Protein 2P9B (pdb70)

Solvent-accessible surface area: 15883 Å² total

Sequence (397 aa):
PIVEPFALAHATIVTGDKAGTILRNTIVVGADGRIEQVAPSIETSIPAEYHYLDGTGKIVPGLINAHTHLFSYAATVKHNATTLLESGVTTIRTLGDVGYEVVTLRDQIDAGQILGPRILASGPLAIPEGHGAPLIALTSGTPEEARTAVAQNLKAGVNAIKIAATGGVTDAQEIQSVEQRAICDEAHQYGVIVGAHAQSPEGVRRSLLAGVDTIEHGSVLDDELIGFRHNPNALRGYSALIPTLSAGLPLTLLGQDVTGITDIQLENSKNVVGGVSGARQAHEAGLIGVGTDTGTFVPQYATWRELELLVAYAGFSPAEALHAATAVNASILGVDAETGSLEVGKSADLLVLNANPLDDLRALEHPALVIAAGHPVWRPGPKRFADIDALLDEAYA

Secondary structure (DSSP, 8-state):
-----EEEESPBEE---TT--EE---EEE-TTSBEEEE--GGG-PPPTT-EEEE-TT-B---EEEEEE-S----HHHHHHHHHHHHTTEEEEEES--SSSHHHHHHHHHHTTSS---EEE---------SS--------S--HHHHHHHHHHHHHTT-S-EEEE-S--TTS----------HHHHHHHHTT--EEEEE-SHHHHHHHHHHT-SEEEE-----HHHH-----TTSTTS--EEE--HHHHHHHHHS-HHHH---HHHHHHHHHHHH--HHHHHHHHTT-----------S-TT-HHHHHHHHHHHH---HHHHHHIIIIIHHHHTT-TTTSSS--TTSB--EEEBSS-TTT-GGGGTS-SEEEETTEE--S--PPP-HHHHHHHHHHH-

InterPro domains:
  IPR006680 Amidohydrolase-related [PF01979] (66-426)
  IPR011059 Metal-dependent hydrolase, composite domain superfamily [G3DSA:2.30.40.10] (14-425)
  IPR011059 Metal-dependent hydrolase, composite domain superfamily [SSF51338] (13-428)
  IPR032466 Metal-dependent hydrolase [SSF51556] (69-392)
  IPR051781 Metallo-dependent Hydrolase Enzymes [PTHR43135] (13-428)
  IPR057744 Ochratoxinase-like [cd01299] (57-415)

Foldseek 3Di:
DFQAKAKEWQAWEQFLALVRDIRGTIWTADRQQFTADDDHRVPDDIDPRHHYHYQRLWYKFFFEAAEEEQALVLVSSLQLQVQLQLLRHQEYEYAAYQACSVQVVQVCVVVVNDPGHNYQYAGHAEDDDPPPGHHDHDPPPALVSLLVSLVVRVVSPGQEYEYACDDDLLDAQDVNALSVLSNLVNCLVVPHAYEYEHQHPNSLVSCLQSAHAEYEQAAADDVVSLVCCARPSHSVGHHAYANLLLALLCLALPDCVVVVDDPSSSVSSVRSSVSLNRLQVNVVSVNYAQHHHDSVLHDSSVSLVRLVCCVVSNVDQSSNSSSRRFQVSCVSRVNNQAGRGSDGPHRNFMWMFSDDCNVPSCSSRFTPWTAHSSRTDPDRGHDDDCVSVVSVVVSVD

B-factor: mean 20.48, std 8.26, range [7.23, 62.02]

Radius of gyration: 20.52 Å; Cα contacts (8 Å, |Δi|>4): 963; chains: 1; bounding box: 53×46×58 Å

Structure (mmCIF, N/CA/C/O backbone):
data_2P9B
#
_entry.id   2P9B
#
_cell.length_a   150.649
_cell.length_b   63.045
_cell.length_c   56.248
_cell.angle_alpha   90.00
_cell.angle_beta   101.97
_cell.angle_gamma   90.00
#
_symmetry.space_group_name_H-M   'C 1 2 1'
#
loop_
_entity.id
_entity.type
_entity.pdbx_description
1 polymer 'Possible prolidase'
2 water water
#
loop_
_atom_site.group_PDB
_atom_site.id
_atom_site.type_symbol
_atom_site.label_atom_id
_atom_site.label_alt_id
_atom_site.label_comp_id
_atom_site.label_asym_id
_atom_site.label_entity_id
_atom_site.label_seq_id
_atom_site.pdbx_PDB_ins_code
_atom_site.Cartn_x
_atom_site.Cartn_y
_atom_site.Cartn_z
_atom_site.occupancy
_atom_site.B_iso_or_equiv
_atom_site.auth_seq_id
_atom_site.auth_comp_id
_atom_site.auth_asym_id
_atom_site.auth_atom_id
_atom_site.pdbx_PDB_model_num
ATOM 1 N N . PRO A 1 9 ? 50.059 42.786 -5.380 1.00 47.10 9 PRO A N 1
ATOM 2 C CA . PRO A 1 9 ? 49.287 42.426 -6.591 1.00 46.68 9 PRO A CA 1
ATOM 3 C C . PRO A 1 9 ? 49.262 43.571 -7.596 1.00 45.72 9 PRO A C 1
ATOM 4 O O . PRO A 1 9 ? 48.628 44.601 -7.366 1.00 45.70 9 PRO A O 1
ATOM 8 N N . ILE A 1 10 ? 49.957 43.377 -8.712 1.00 44.66 10 ILE A N 1
ATOM 9 C CA . ILE A 1 10 ? 50.034 44.385 -9.762 1.00 42.94 10 ILE A CA 1
ATOM 10 C C . ILE A 1 10 ? 49.087 44.049 -10.909 1.00 40.88 10 ILE A C 1
ATOM 11 O O . ILE A 1 10 ? 48.898 42.878 -11.244 1.00 40.88 10 ILE A O 1
ATOM 16 N N . VAL A 1 11 ? 48.491 45.074 -11.510 1.00 37.55 11 VAL A N 1
ATOM 17 C CA . VAL A 1 11 ? 47.581 44.859 -12.628 1.00 34.16 11 VAL A CA 1
ATOM 18 C C . VAL A 1 11 ? 48.369 44.660 -13.917 1.00 31.87 11 VAL A C 1
ATOM 19 O O . VAL A 1 11 ? 49.003 45.586 -14.419 1.00 31.75 11 VAL A O 1
ATOM 23 N N . GLU A 1 12 ? 48.329 43.445 -14.445 1.00 29.48 12 GLU A N 1
ATOM 24 C CA . GLU A 1 12 ? 49.028 43.139 -15.683 1.00 27.68 12 GLU A CA 1
ATOM 25 C C . GLU A 1 12 ? 48.065 43.384 -16.836 1.00 24.86 12 GLU A C 1
ATOM 26 O O . GLU A 1 12 ? 46.982 42.801 -16.886 1.00 24.79 12 GLU A O 1
ATOM 32 N N . PRO A 1 13 ? 48.444 44.259 -17.778 1.00 22.72 13 PRO A N 1
ATOM 33 C CA . PRO A 1 13 ? 47.575 44.557 -18.922 1.00 20.71 13 PRO A CA 1
ATOM 34 C C . PRO A 1 13 ? 47.236 43.312 -19.729 1.00 19.77 13 PRO A C 1
ATOM 35 O O . PRO A 1 13 ? 48.057 42.404 -19.858 1.00 20.51 13 PRO A O 1
ATOM 39 N N . PHE A 1 14 ? 46.022 43.271 -20.269 1.00 18.49 14 PHE A N 1
ATOM 40 C CA . PHE A 1 14 ? 45.589 42.122 -21.053 1.00 18.14 14 PHE A CA 1
ATOM 41 C C . PHE A 1 14 ? 44.496 42.489 -22.046 1.00 17.91 14 PHE A C 1
ATOM 42 O O . PHE A 1 14 ? 43.988 43.608 -22.051 1.00 18.96 14 PHE A O 1
ATOM 50 N N . ALA A 1 15 ? 44.139 41.529 -22.888 1.00 18.23 15 ALA A N 1
ATOM 51 C CA . ALA A 1 15 ? 43.087 41.736 -23.868 1.00 19.47 15 ALA A CA 1
ATOM 52 C C . ALA A 1 15 ? 42.227 40.484 -23.926 1.00 18.83 15 ALA A C 1
ATOM 53 O O . ALA A 1 15 ? 42.744 39.376 -24.075 1.00 21.62 15 ALA A O 1
ATOM 55 N N . LEU A 1 16 ? 40.920 40.663 -23.778 1.00 16.97 16 LEU A N 1
ATOM 56 C CA . LEU A 1 16 ? 39.976 39.552 -23.843 1.00 16.67 16 LEU A CA 1
ATOM 57 C C . LEU A 1 16 ? 39.374 39.633 -25.235 1.00 16.17 16 LEU A C 1
ATOM 58 O O . LEU A 1 16 ? 38.647 40.577 -25.535 1.00 16.64 16 LEU A O 1
ATOM 63 N N . ALA A 1 17 ? 39.669 38.649 -26.081 1.00 16.53 17 ALA A N 1
ATOM 64 C CA . ALA A 1 17 ? 39.179 38.677 -27.455 1.00 17.22 17 ALA A CA 1
ATOM 65 C C . ALA A 1 17 ? 38.128 37.645 -27.846 1.00 16.89 17 ALA A C 1
ATOM 66 O O . ALA A 1 17 ? 37.921 36.643 -27.157 1.00 16.93 17 ALA A O 1
ATOM 68 N N . HIS A 1 18 ? 37.467 37.922 -28.969 1.00 16.26 18 HIS A N 1
ATOM 69 C CA . HIS A 1 18 ? 36.445 37.049 -29.543 1.00 17.60 18 HIS A CA 1
ATOM 70 C C . HIS A 1 18 ? 35.223 36.808 -28.668 1.00 17.91 18 HIS A C 1
ATOM 71 O O . HIS A 1 18 ? 34.550 35.787 -28.791 1.00 18.73 18 HIS A O 1
ATOM 78 N N . ALA A 1 19 ? 34.917 37.760 -27.800 1.00 18.44 19 ALA A N 1
ATOM 79 C CA . ALA A 1 19 ? 33.778 37.603 -26.921 1.00 18.24 19 ALA A CA 1
ATOM 80 C C . ALA A 1 19 ? 32.543 38.321 -27.440 1.00 17.04 19 ALA A C 1
ATOM 81 O O . ALA A 1 19 ? 32.634 39.252 -28.239 1.00 18.08 19 ALA A O 1
ATOM 83 N N . THR A 1 20 ? 31.385 37.852 -26.990 1.00 16.70 20 THR A N 1
ATOM 84 C CA . THR A 1 20 ? 30.121 38.475 -27.337 1.00 16.80 20 THR A CA 1
ATOM 85 C C . THR A 1 20 ? 29.832 39.373 -26.143 1.00 15.83 20 THR A C 1
ATOM 86 O O . THR A 1 20 ? 29.718 38.891 -25.015 1.00 16.42 20 THR A O 1
ATOM 90 N N . ILE A 1 21 ? 29.732 40.672 -26.385 1.00 14.66 21 ILE A N 1
ATOM 91 C CA . ILE A 1 21 ? 29.468 41.610 -25.306 1.00 14.53 21 ILE A CA 1
ATOM 92 C C . ILE A 1 21 ? 27.989 41.889 -25.089 1.00 14.96 21 ILE A C 1
ATOM 93 O O . ILE A 1 21 ? 27.273 42.257 -26.019 1.00 16.90 21 ILE A O 1
ATOM 98 N N . VAL A 1 22 ? 27.532 41.677 -23.861 1.00 14.88 22 VAL A N 1
ATOM 99 C CA . VAL A 1 22 ? 26.163 42.005 -23.491 1.00 14.60 22 VAL A CA 1
ATOM 100 C C . VAL A 1 22 ? 26.421 43.322 -22.767 1.00 14.43 22 VAL A C 1
ATOM 101 O O . VAL A 1 22 ? 26.947 43.342 -21.653 1.00 14.60 22 VAL A O 1
ATOM 105 N N . THR A 1 23 ? 26.083 44.425 -23.425 1.00 14.12 23 THR A N 1
ATOM 106 C CA . THR A 1 23 ? 26.344 45.756 -22.887 1.00 14.76 23 THR A CA 1
ATOM 107 C C . THR A 1 23 ? 25.637 46.129 -21.598 1.00 15.11 23 THR A C 1
ATOM 108 O O . THR A 1 23 ? 26.160 46.918 -20.814 1.00 15.62 23 THR A O 1
ATOM 112 N N . GLY A 1 24 ? 24.452 45.579 -21.379 1.00 14.65 24 GLY A N 1
ATOM 113 C CA . GLY A 1 24 ? 23.719 45.919 -20.173 1.00 16.29 24 GLY A CA 1
ATOM 114 C C . GLY A 1 24 ? 23.026 47.263 -20.322 1.00 17.39 24 GLY A C 1
ATOM 115 O O . GLY A 1 24 ? 22.624 47.879 -19.334 1.00 16.70 24 GLY A O 1
ATOM 116 N N . ASP A 1 25 ? 22.898 47.736 -21.559 1.00 20.54 25 ASP A N 1
ATOM 117 C CA . ASP A 1 25 ? 22.220 49.004 -21.795 1.00 24.89 25 ASP A CA 1
ATOM 118 C C . ASP A 1 25 ? 20.718 48.736 -21.766 1.00 27.50 25 ASP A C 1
ATOM 119 O O . ASP A 1 25 ? 20.290 47.582 -21.746 1.00 27.84 25 ASP A O 1
ATOM 124 N N . LYS A 1 26 ? 19.918 49.796 -21.749 1.00 31.70 26 LYS A N 1
ATOM 125 C CA . LYS A 1 26 ? 18.465 49.654 -21.710 1.00 35.08 26 LYS A CA 1
ATOM 126 C C . LYS A 1 26 ? 17.884 48.858 -22.877 1.00 35.63 26 LYS A C 1
ATOM 127 O O . LYS A 1 26 ? 16.876 48.164 -22.723 1.00 36.79 26 LYS A O 1
ATOM 133 N N . ALA A 1 27 ? 18.527 48.943 -24.036 1.00 34.54 27 ALA A N 1
ATOM 134 C CA . ALA A 1 27 ? 18.054 48.249 -25.231 1.00 33.88 27 ALA A CA 1
ATOM 135 C C . ALA A 1 27 ? 18.336 46.749 -25.272 1.00 32.47 27 ALA A C 1
ATOM 136 O O . ALA A 1 27 ? 17.692 46.018 -26.023 1.00 33.11 27 ALA A O 1
ATOM 138 N N . GLY A 1 28 ? 19.287 46.284 -24.469 1.00 29.84 28 GLY A N 1
ATOM 139 C CA . GLY A 1 28 ? 19.615 44.868 -24.478 1.00 27.11 28 GLY A CA 1
ATOM 140 C C . GLY A 1 28 ? 20.546 44.570 -25.638 1.00 25.48 28 GLY A C 1
ATOM 141 O O . GLY A 1 28 ? 20.551 43.470 -26.191 1.00 25.39 28 GLY A O 1
ATOM 142 N N . THR A 1 29 ? 21.339 45.572 -25.999 1.00 24.68 29 THR A N 1
ATOM 143 C CA . THR A 1 29 ? 22.287 45.472 -27.102 1.00 24.14 29 THR A CA 1
ATOM 144 C C . THR A 1 29 ? 23.391 44.448 -26.866 1.00 23.94 29 THR A C 1
ATOM 145 O O . THR A 1 29 ? 23.920 44.335 -25.760 1.00 22.97 29 THR A O 1
ATOM 149 N N . ILE A 1 30 ? 23.737 43.714 -27.920 1.00 22.67 30 ILE A N 1
ATOM 150 C CA . ILE A 1 30 ? 24.808 42.728 -27.861 1.00 23.83 30 ILE A CA 1
ATOM 151 C C . ILE A 1 30 ? 25.763 42.991 -29.023 1.00 22.12 30 ILE A C 1
ATOM 152 O O . ILE A 1 30 ? 25.337 43.332 -30.126 1.00 22.38 30 ILE A O 1
ATOM 157 N N . LEU A 1 31 ? 27.055 42.839 -28.770 1.00 20.22 31 LEU A N 1
ATOM 158 C CA . LEU A 1 31 ? 28.065 43.067 -29.796 1.00 19.30 31 LEU A CA 1
ATOM 159 C C . LEU A 1 31 ? 28.872 41.790 -29.957 1.00 20.33 31 LEU A C 1
ATOM 160 O O . LEU A 1 31 ? 29.414 41.270 -28.985 1.00 19.77 31 LEU A O 1
ATOM 165 N N . ARG A 1 32 ? 28.960 41.293 -31.186 1.00 19.69 32 ARG A N 1
ATOM 166 C CA . ARG A 1 32 ? 29.671 40.049 -31.453 1.00 21.01 32 ARG A CA 1
ATOM 167 C C . ARG A 1 32 ? 31.144 40.189 -31.829 1.00 19.66 32 ARG A C 1
ATOM 168 O O . ARG A 1 32 ? 31.567 41.216 -32.354 1.00 19.71 32 ARG A O 1
ATOM 176 N N . ASN A 1 33 ? 31.910 39.137 -31.541 1.00 18.39 33 ASN A N 1
ATOM 177 C CA . ASN A 1 33 ? 33.344 39.070 -31.832 1.00 19.09 33 ASN A CA 1
ATOM 178 C C . ASN A 1 33 ? 34.068 40.373 -31.507 1.00 18.41 33 ASN A C 1
ATOM 179 O O . ASN A 1 33 ? 34.594 41.060 -32.390 1.00 17.78 33 ASN A O 1
ATOM 192 N N . THR A 1 35 ? 36.802 42.590 -28.708 1.00 14.81 35 THR A N 1
ATOM 193 C CA . THR A 1 35 ? 37.983 42.477 -27.875 1.00 15.08 35 THR A CA 1
ATOM 194 C C . THR A 1 35 ? 37.936 43.630 -26.881 1.00 15.64 35 THR A C 1
ATOM 195 O O . THR A 1 35 ? 37.608 44.760 -27.243 1.00 15.23 35 THR A O 1
ATOM 199 N N . ILE A 1 36 ? 38.230 43.335 -25.622 1.00 15.27 36 ILE A N 1
ATOM 200 C CA . ILE A 1 36 ? 38.260 44.361 -24.596 1.00 14.50 36 ILE A CA 1
ATOM 201 C C . ILE A 1 36 ? 39.702 44.410 -24.125 1.00 14.49 36 ILE A C 1
ATOM 202 O O . ILE A 1 36 ? 40.244 43.409 -23.654 1.00 15.59 36 ILE A O 1
ATOM 207 N N . VAL A 1 37 ? 40.326 45.572 -24.270 1.00 13.42 37 VAL A N 1
ATOM 208 C CA . VAL A 1 37 ? 41.711 45.740 -23.871 1.00 14.19 37 VAL A CA 1
ATOM 209 C C . VAL A 1 37 ? 41.792 46.496 -22.552 1.00 14.47 37 VAL A C 1
ATOM 210 O O . VAL A 1 37 ? 41.231 47.582 -22.415 1.00 15.42 37 VAL A O 1
ATOM 214 N N . VAL A 1 38 ? 42.495 45.914 -21.589 1.00 15.50 38 VAL A N 1
ATOM 215 C CA . VAL A 1 38 ? 42.640 46.524 -20.271 1.00 16.50 38 VAL A CA 1
ATOM 216 C C . VAL A 1 38 ? 44.080 46.960 -20.008 1.00 16.23 38 VAL A C 1
ATOM 217 O O . VAL A 1 38 ? 45.017 46.179 -20.179 1.00 17.14 38 VAL A O 1
ATOM 221 N N . GLY A 1 39 ? 44.243 48.212 -19.587 1.00 17.71 39 GLY A N 1
ATOM 222 C CA . GLY A 1 39 ? 45.568 48.747 -19.314 1.00 18.08 39 GLY A CA 1
ATOM 223 C C . GLY A 1 39 ? 46.136 48.382 -17.955 1.00 19.35 39 GLY A C 1
ATOM 224 O O . GLY A 1 39 ? 45.463 47.756 -17.136 1.00 18.63 39 GLY A O 1
ATOM 225 N N . ALA A 1 40 ? 47.381 48.783 -17.713 1.00 19.62 40 ALA A N 1
ATOM 226 C CA . ALA A 1 40 ? 48.056 48.493 -16.453 1.00 20.78 40 ALA A CA 1
ATOM 227 C C . ALA A 1 40 ? 47.415 49.237 -15.290 1.00 19.90 40 ALA A C 1
ATOM 228 O O . ALA A 1 40 ? 47.628 48.884 -14.129 1.00 22.58 40 ALA A O 1
ATOM 230 N N . ASP A 1 41 ? 46.633 50.266 -15.601 1.00 20.18 41 ASP A N 1
ATOM 231 C CA . ASP A 1 41 ? 45.956 51.036 -14.565 1.00 20.51 41 ASP A CA 1
ATOM 232 C C . ASP A 1 41 ? 44.615 50.408 -14.183 1.00 19.39 41 ASP A C 1
ATOM 233 O O . ASP A 1 41 ? 43.867 50.969 -13.384 1.00 18.06 41 ASP A O 1
ATOM 238 N N . GLY A 1 42 ? 44.319 49.246 -14.758 1.00 17.63 42 GLY A N 1
ATOM 239 C CA . GLY A 1 42 ? 43.075 48.557 -14.442 1.00 16.60 42 GLY A CA 1
ATOM 240 C C . GLY A 1 42 ? 41.835 49.121 -15.114 1.00 15.91 42 GLY A C 1
ATOM 241 O O . GLY A 1 42 ? 40.708 48.762 -14.761 1.00 16.49 42 GLY A O 1
ATOM 242 N N . ARG A 1 43 ? 42.042 50.004 -16.083 1.00 14.79 43 ARG A N 1
ATOM 243 C CA . ARG A 1 43 ? 40.946 50.619 -16.816 1.00 15.90 43 ARG A CA 1
ATOM 244 C C . ARG A 1 43 ? 40.862 50.102 -18.244 1.00 15.27 43 ARG A C 1
ATOM 245 O O . ARG A 1 43 ? 41.858 49.672 -18.830 1.00 16.50 43 ARG A O 1
ATOM 253 N N . ILE A 1 44 ? 39.657 50.151 -18.798 1.00 15.55 44 ILE A N 1
ATOM 254 C CA . ILE A 1 44 ? 39.414 49.701 -20.159 1.00 14.77 44 ILE A CA 1
ATOM 255 C C . ILE A 1 44 ? 40.028 50.704 -21.132 1.00 16.00 44 ILE A C 1
ATOM 256 O O . ILE A 1 44 ? 39.729 51.893 -21.067 1.00 15.98 44 ILE A O 1
ATOM 261 N N . GLU A 1 45 ? 40.888 50.220 -22.025 1.00 17.19 45 GLU A N 1
ATOM 262 C CA . GLU A 1 45 ? 41.542 51.087 -23.004 1.00 20.17 45 GLU A CA 1
ATOM 263 C C . GLU A 1 45 ? 40.900 50.991 -24.382 1.00 20.63 45 GLU A C 1
ATOM 264 O O . GLU A 1 45 ? 40.909 51.954 -25.143 1.00 20.68 45 GLU A O 1
ATOM 270 N N . GLN A 1 46 ? 40.362 49.822 -24.710 1.00 20.65 46 GLN A N 1
ATOM 271 C CA . GLN A 1 46 ? 39.722 49.628 -26.005 1.00 21.08 46 GLN A CA 1
ATOM 272 C C . GLN A 1 46 ? 38.576 48.636 -25.927 1.00 19.70 46 GLN A C 1
ATOM 273 O O . GLN A 1 46 ? 38.619 47.690 -25.145 1.00 19.21 46 GLN A O 1
ATOM 279 N N . VAL A 1 47 ? 37.562 48.867 -26.753 1.00 19.07 47 VAL A N 1
ATOM 280 C CA . VAL A 1 47 ? 36.409 47.980 -26.875 1.00 17.98 47 VAL A CA 1
ATOM 281 C C . VAL A 1 47 ? 36.078 48.037 -28.360 1.00 18.62 47 VAL A C 1
ATOM 282 O O . VAL A 1 47 ? 35.451 48.986 -28.823 1.00 21.18 47 VAL A O 1
ATOM 286 N N . ALA A 1 48 ? 36.513 47.036 -29.114 1.00 17.51 48 ALA A N 1
ATOM 287 C CA . ALA A 1 48 ? 36.272 47.053 -30.550 1.00 17.43 48 ALA A CA 1
ATOM 288 C C . ALA A 1 48 ? 36.282 45.664 -31.172 1.00 15.72 48 ALA A C 1
ATOM 289 O O . ALA A 1 48 ? 36.720 44.698 -30.548 1.00 15.59 48 ALA A O 1
ATOM 291 N N . PRO A 1 49 ? 35.791 45.546 -32.417 1.00 15.95 49 PRO A N 1
ATOM 292 C CA . PRO A 1 49 ? 35.762 44.254 -33.108 1.00 15.86 49 PRO A CA 1
ATOM 293 C C . PRO A 1 49 ? 37.154 43.626 -33.052 1.00 14.68 49 PRO A C 1
ATOM 294 O O . PRO A 1 49 ? 38.153 44.291 -33.305 1.00 15.82 49 PRO A O 1
ATOM 298 N N . SER A 1 50 ? 37.204 42.348 -32.708 1.00 15.27 50 SER A N 1
ATOM 299 C CA . SER A 1 50 ? 38.462 41.633 -32.593 1.00 16.73 50 SER A CA 1
ATOM 300 C C . SER A 1 50 ? 39.287 41.652 -33.877 1.00 16.27 50 SER A C 1
ATOM 301 O O . SER A 1 50 ? 40.505 41.802 -33.840 1.00 17.37 50 SER A O 1
ATOM 304 N N . ILE A 1 51 ? 38.619 41.512 -35.012 1.00 18.62 51 ILE A N 1
ATOM 305 C CA . ILE A 1 51 ? 39.313 41.477 -36.291 1.00 18.80 51 ILE A CA 1
ATOM 306 C C . ILE A 1 51 ? 40.185 42.697 -36.566 1.00 18.32 51 ILE A C 1
ATOM 307 O O . ILE A 1 51 ? 41.188 42.594 -37.272 1.00 18.85 51 ILE A O 1
ATOM 312 N N . GLU A 1 52 ? 39.824 43.847 -36.008 1.00 18.66 52 GLU A N 1
ATOM 313 C CA . GLU A 1 52 ? 40.595 45.068 -36.249 1.00 20.36 52 GLU A CA 1
ATOM 314 C C . GLU A 1 52 ? 41.420 45.511 -35.053 1.00 22.12 52 GLU A C 1
ATOM 315 O O . GLU A 1 52 ? 42.098 46.539 -35.105 1.00 21.67 52 GLU A O 1
ATOM 321 N N . THR A 1 53 ? 41.378 44.734 -33.979 1.00 21.57 53 THR A N 1
ATOM 322 C CA . THR A 1 53 ? 42.101 45.105 -32.776 1.00 22.36 53 THR A CA 1
ATOM 323 C C . THR A 1 53 ? 43.355 44.281 -32.538 1.00 23.70 53 THR A C 1
ATOM 324 O O . THR A 1 53 ? 43.280 43.083 -32.285 1.00 23.58 53 THR A O 1
ATOM 328 N N . SER A 1 54 ? 44.508 44.935 -32.628 1.00 25.94 54 SER A N 1
ATOM 329 C CA . SER A 1 54 ? 45.776 44.259 -32.403 1.00 29.94 54 SER A CA 1
ATOM 330 C C . SER A 1 54 ? 46.091 44.310 -30.913 1.00 31.35 54 SER A C 1
ATOM 331 O O . SER A 1 54 ? 45.840 45.320 -30.255 1.00 31.30 54 SER A O 1
ATOM 334 N N . ILE A 1 55 ? 46.634 43.219 -30.384 1.00 32.28 55 ILE A N 1
ATOM 335 C CA . ILE A 1 55 ? 46.981 43.151 -28.969 1.00 34.21 55 ILE A CA 1
ATOM 336 C C . ILE A 1 55 ? 48.352 43.778 -28.744 1.00 34.74 55 ILE A C 1
ATOM 337 O O . ILE A 1 55 ? 49.347 43.308 -29.291 1.00 33.94 55 ILE A O 1
ATOM 342 N N . PRO A 1 56 ? 48.422 44.847 -27.936 1.00 36.36 56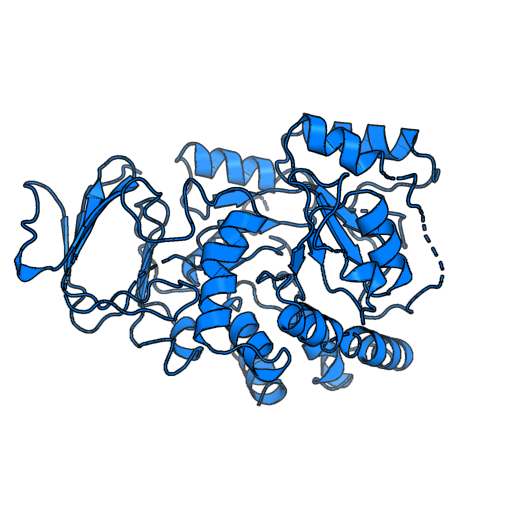 PRO A N 1
ATOM 343 C CA . PRO A 1 56 ? 49.704 45.505 -27.669 1.00 37.57 56 PRO A CA 1
ATOM 344 C C . PRO A 1 56 ? 50.737 44.521 -27.137 1.00 38.10 56 PRO A C 1
ATOM 345 O O . PRO A 1 56 ? 50.388 43.506 -26.529 1.00 38.28 56 PRO A O 1
ATOM 349 N N . ALA A 1 57 ? 52.009 44.819 -27.372 1.00 39.74 57 ALA A N 1
ATOM 350 C CA . ALA A 1 57 ? 53.084 43.951 -26.913 1.00 40.31 57 ALA A CA 1
ATOM 351 C C . ALA A 1 57 ? 53.084 43.860 -25.391 1.00 40.03 57 ALA A C 1
ATOM 352 O O . ALA A 1 57 ? 52.742 44.825 -24.706 1.00 40.58 57 ALA A O 1
ATOM 354 N N . GLU A 1 58 ? 53.459 42.692 -24.877 1.00 39.99 58 GLU A N 1
ATOM 355 C CA . GLU A 1 58 ? 53.532 42.445 -23.437 1.00 39.78 58 GLU A CA 1
ATOM 356 C C . GLU A 1 58 ? 52.170 42.194 -22.788 1.00 38.01 58 GLU A C 1
ATOM 357 O O . GLU A 1 58 ? 52.097 41.706 -21.661 1.00 38.44 58 GLU A O 1
ATOM 363 N N . TYR A 1 59 ? 51.093 42.523 -23.494 1.00 35.00 59 TYR A N 1
ATOM 364 C CA . TYR A 1 59 ? 49.747 42.317 -22.962 1.00 32.03 59 TYR A CA 1
ATOM 365 C C . TYR A 1 59 ? 49.362 40.844 -22.956 1.00 31.14 59 TYR A C 1
ATOM 366 O O . TYR A 1 59 ? 49.596 40.129 -23.928 1.00 29.75 59 TYR A O 1
ATOM 375 N N . HIS A 1 60 ? 48.771 40.388 -21.856 1.00 29.76 60 HIS A N 1
ATOM 376 C CA . HIS A 1 60 ? 48.346 38.999 -21.759 1.00 29.90 60 HIS A CA 1
ATOM 377 C C . HIS A 1 60 ? 47.127 38.803 -22.652 1.00 29.63 60 HIS A C 1
ATOM 378 O O . HIS A 1 60 ? 46.398 39.753 -22.942 1.00 27.88 60 HIS A O 1
ATOM 385 N N . TYR A 1 61 ? 46.909 37.567 -23.087 1.00 29.80 61 TYR A N 1
ATOM 386 C CA . TYR A 1 61 ? 45.795 37.252 -23.972 1.00 29.96 61 TYR A CA 1
ATOM 387 C C . TYR A 1 61 ? 44.796 36.270 -23.369 1.00 28.67 61 TYR A C 1
ATOM 388 O O . TYR A 1 61 ? 45.163 35.176 -22.937 1.00 28.63 61 TYR A O 1
ATOM 397 N N . LEU A 1 62 ? 43.531 36.677 -23.341 1.00 26.33 62 LEU A N 1
ATOM 398 C CA . LEU A 1 62 ? 42.456 35.840 -22.831 1.00 25.38 62 LEU A CA 1
ATOM 399 C C . LEU A 1 62 ? 41.540 35.537 -24.011 1.00 24.37 62 LEU A C 1
ATOM 400 O O . LEU A 1 62 ? 40.994 36.445 -24.635 1.00 22.40 62 LEU A O 1
ATOM 405 N N . ASP A 1 63 ? 41.383 34.258 -24.325 1.00 23.81 63 ASP A N 1
ATOM 406 C CA . ASP A 1 63 ? 40.545 33.855 -25.444 1.00 24.15 63 ASP A CA 1
ATOM 407 C C . ASP A 1 63 ? 39.092 33.693 -25.011 1.00 22.12 63 ASP A C 1
ATOM 408 O O . ASP A 1 63 ? 38.739 32.727 -24.338 1.00 22.02 63 ASP A O 1
ATOM 413 N N . GLY A 1 64 ? 38.256 34.651 -25.406 1.00 19.85 64 GLY A N 1
ATOM 414 C CA . GLY A 1 64 ? 36.852 34.620 -25.038 1.00 18.07 64 GLY A CA 1
ATOM 415 C C . GLY A 1 64 ? 35.912 33.968 -26.036 1.00 17.13 64 GLY A C 1
ATOM 416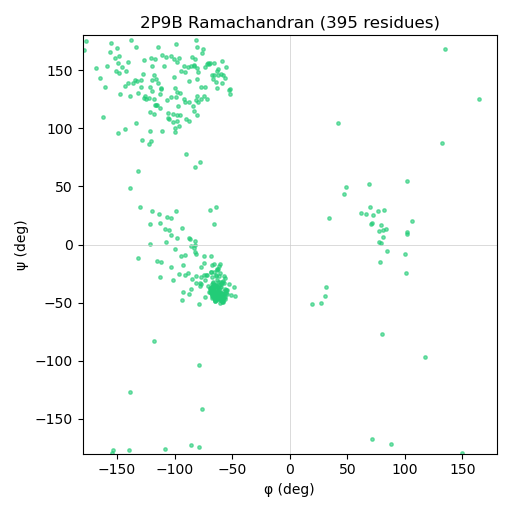 O O . GLY A 1 64 ? 34.697 34.135 -25.948 1.00 16.19 64 GLY A O 1
ATOM 417 N N . THR A 1 65 ? 36.465 33.233 -26.993 1.00 17.46 65 THR A N 1
ATOM 418 C CA . THR A 1 65 ? 35.647 32.558 -27.988 1.00 18.22 65 THR A CA 1
ATOM 419 C C . THR A 1 65 ? 34.556 31.734 -27.301 1.00 18.16 65 THR A C 1
ATOM 420 O O . THR A 1 65 ? 34.835 30.971 -26.377 1.00 20.32 65 THR A O 1
ATOM 424 N N . GLY A 1 66 ? 33.315 31.913 -27.747 1.00 18.45 66 GLY A N 1
ATOM 425 C CA . GLY A 1 66 ? 32.193 31.184 -27.182 1.00 19.35 66 GLY A CA 1
ATOM 426 C C . GLY A 1 66 ? 31.709 31.703 -25.836 1.00 19.02 66 GLY A C 1
ATOM 427 O O . GLY A 1 66 ? 30.781 31.152 -25.241 1.00 20.11 66 GLY A O 1
ATOM 428 N N . LYS A 1 67 ? 32.329 32.773 -25.358 1.00 19.23 67 LYS A N 1
ATOM 429 C CA . LYS A 1 67 ? 31.963 33.352 -24.068 1.00 17.52 67 LYS A CA 1
ATOM 430 C C . LYS A 1 67 ? 31.208 34.669 -24.221 1.00 17.56 67 LYS A C 1
ATOM 431 O O . LYS A 1 67 ? 31.253 35.308 -25.273 1.00 17.82 67 LYS A O 1
ATOM 437 N N . ILE A 1 68 ? 30.507 35.059 -23.160 1.00 15.18 68 ILE A N 1
ATOM 438 C CA . ILE A 1 68 ? 29.781 36.324 -23.128 1.00 15.11 68 ILE A CA 1
ATOM 439 C C . ILE A 1 68 ? 30.471 37.163 -22.060 1.00 15.27 68 ILE A C 1
ATOM 440 O O . ILE A 1 68 ? 30.860 36.633 -21.019 1.00 16.25 68 ILE A O 1
ATOM 445 N N . VAL A 1 69 ? 30.660 38.451 -22.320 1.00 13.29 69 VAL A N 1
ATOM 446 C CA . VAL A 1 69 ? 31.263 39.317 -21.314 1.00 12.74 69 VAL A CA 1
ATOM 447 C C . VAL A 1 69 ? 30.317 40.489 -21.126 1.00 13.24 69 VAL A C 1
ATOM 448 O O . VAL A 1 69 ? 29.773 41.020 -22.092 1.00 12.81 69 VAL A O 1
ATOM 460 N N . PRO A 1 71 ? 29.210 43.871 -18.003 1.00 11.28 71 PRO A N 1
ATOM 461 C CA . PRO A 1 71 ? 29.758 44.620 -16.871 1.00 10.58 71 PRO A CA 1
ATOM 462 C C . PRO A 1 71 ? 29.571 43.766 -15.620 1.00 9.58 71 PRO A C 1
ATOM 463 O O . PRO A 1 71 ? 28.654 42.945 -15.563 1.00 11.19 71 PRO A O 1
ATOM 467 N N . GLY A 1 72 ? 30.422 43.957 -14.622 1.00 9.49 72 GLY A N 1
ATOM 468 C CA . GLY A 1 72 ? 30.264 43.179 -13.405 1.00 10.01 72 GLY A CA 1
ATOM 469 C C . GLY A 1 72 ? 28.931 43.502 -12.756 1.00 10.08 72 GLY A C 1
ATOM 470 O O . GLY A 1 72 ? 28.423 44.621 -12.892 1.00 11.17 72 GLY A O 1
ATOM 471 N N . LEU A 1 73 ? 28.340 42.531 -12.063 1.00 9.42 73 LEU A N 1
ATOM 472 C CA . LEU A 1 73 ? 27.071 42.796 -11.389 1.00 9.82 73 LEU A CA 1
ATOM 473 C C . LEU A 1 73 ? 27.333 43.705 -10.197 1.00 10.93 73 LEU A C 1
ATOM 474 O O . LEU A 1 73 ? 28.444 43.771 -9.691 1.00 11.79 73 LEU A O 1
ATOM 479 N N . ILE A 1 74 ? 26.300 44.422 -9.771 1.00 9.48 74 ILE A N 1
ATOM 480 C CA . ILE A 1 74 ? 26.403 45.312 -8.620 1.00 9.25 74 ILE A CA 1
ATOM 481 C C . ILE A 1 74 ? 25.249 44.967 -7.695 1.00 10.18 74 ILE A C 1
ATOM 482 O O . ILE A 1 74 ? 24.126 44.768 -8.157 1.00 10.47 74 ILE A O 1
ATOM 487 N N . ASN A 1 75 ? 25.524 44.869 -6.395 1.00 10.31 75 ASN A N 1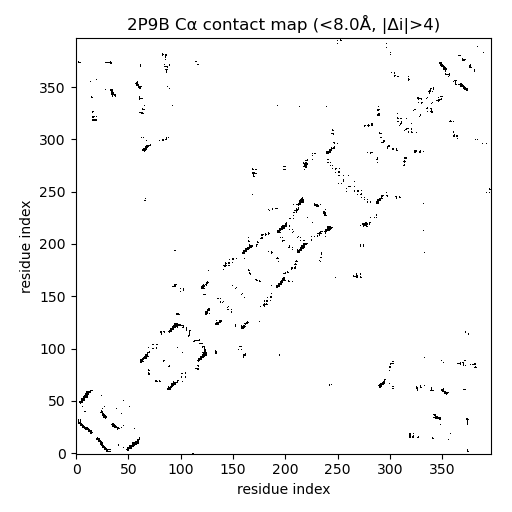
ATOM 488 C CA . ASN A 1 75 ? 24.471 44.570 -5.426 1.00 9.03 75 ASN A CA 1
ATOM 489 C C . ASN A 1 75 ? 24.384 45.771 -4.492 1.00 9.60 75 ASN A C 1
ATOM 490 O O . ASN A 1 75 ? 25.304 46.037 -3.726 1.00 10.55 75 ASN A O 1
ATOM 495 N N . ALA A 1 76 ? 23.278 46.506 -4.563 1.00 9.81 76 ALA A N 1
ATOM 496 C CA . ALA A 1 76 ? 23.119 47.713 -3.752 1.00 9.82 76 ALA A CA 1
ATOM 497 C C . ALA A 1 76 ? 22.666 47.515 -2.315 1.00 10.25 76 ALA A C 1
ATOM 498 O O . ALA A 1 76 ? 22.463 48.490 -1.589 1.00 11.20 76 ALA A O 1
ATOM 500 N N . HIS A 1 77 ? 22.506 46.269 -1.888 1.00 10.53 77 HIS A N 1
ATOM 501 C CA . HIS A 1 77 ? 22.062 46.034 -0.521 1.00 12.18 77 HIS A CA 1
ATOM 502 C C . HIS A 1 77 ? 22.629 44.726 0.019 1.00 10.71 77 HIS A C 1
ATOM 503 O O . HIS A 1 77 ? 22.077 43.657 -0.218 1.00 12.99 77 HIS A O 1
ATOM 510 N N . THR A 1 78 ? 23.738 44.830 0.745 1.00 11.75 78 THR A N 1
ATOM 511 C CA . THR A 1 78 ? 24.403 43.660 1.307 1.00 10.14 78 THR A CA 1
ATOM 512 C C . THR A 1 78 ? 24.797 43.841 2.774 1.00 11.08 78 THR A C 1
ATOM 513 O O . THR A 1 78 ? 24.710 44.937 3.325 1.00 12.96 78 THR A O 1
ATOM 517 N N . HIS A 1 79 ? 25.208 42.735 3.388 1.00 12.37 79 HIS A N 1
ATOM 518 C CA . HIS A 1 79 ? 25.704 42.687 4.764 1.00 12.02 79 HIS A CA 1
ATOM 519 C C . HIS A 1 79 ? 26.850 41.691 4.664 1.00 13.30 79 HIS A C 1
ATOM 520 O O . HIS A 1 79 ? 26.719 40.681 3.980 1.00 15.78 79 HIS A O 1
ATOM 527 N N . LEU A 1 80 ? 27.966 41.956 5.334 1.00 12.96 80 LEU A N 1
ATOM 528 C CA . LEU A 1 80 ? 29.091 41.038 5.255 1.00 13.86 80 LEU A CA 1
ATOM 529 C C . LEU A 1 80 ? 29.238 40.158 6.494 1.00 16.33 80 LEU A C 1
ATOM 530 O O . LEU A 1 80 ? 30.314 39.632 6.779 1.00 15.20 80 LEU A O 1
ATOM 535 N N . PHE A 1 81 ? 28.132 39.988 7.211 1.00 20.62 81 PHE A N 1
ATOM 536 C CA . PHE A 1 81 ? 28.081 39.154 8.406 1.00 25.06 81 PHE A CA 1
ATOM 537 C C . PHE A 1 81 ? 26.684 38.534 8.422 1.00 28.28 81 PHE A C 1
ATOM 538 O O . PHE A 1 81 ? 25.744 39.108 7.868 1.00 29.53 81 PHE A O 1
ATOM 546 N N . SER A 1 82 ? 26.547 37.364 9.040 1.00 30.12 82 SER A N 1
ATOM 547 C CA . SER A 1 82 ? 25.252 36.690 9.099 1.00 33.48 82 SER A CA 1
ATOM 548 C C . SER A 1 82 ? 24.381 37.251 10.217 1.00 34.37 82 SER A C 1
ATOM 549 O O . SER A 1 82 ? 24.748 37.188 11.389 1.00 36.24 82 SER A O 1
ATOM 552 N N . TYR A 1 112 ? 38.529 37.689 14.019 1.00 34.87 112 TYR A N 1
ATOM 553 C CA . TYR A 1 112 ? 37.506 36.789 13.501 1.00 34.07 112 TYR A CA 1
ATOM 554 C C . TYR A 1 112 ? 36.527 37.534 12.593 1.00 32.10 112 TYR A C 1
ATOM 555 O O . TYR A 1 112 ? 36.170 37.047 11.523 1.00 30.62 112 TYR A O 1
ATOM 572 N N . ALA A 1 114 ? 37.079 40.310 11.010 1.00 23.38 114 ALA A N 1
ATOM 573 C CA . ALA A 1 114 ? 37.797 40.747 9.820 1.00 22.36 114 ALA A CA 1
ATOM 574 C C . ALA A 1 114 ? 37.808 39.636 8.775 1.00 22.10 114 ALA A C 1
ATOM 575 O O . ALA A 1 114 ? 37.568 39.881 7.592 1.00 20.78 114 ALA A O 1
ATOM 577 N N . ALA A 1 115 ? 38.077 38.412 9.216 1.00 20.93 115 ALA A N 1
ATOM 578 C CA . ALA A 1 115 ? 38.117 37.284 8.298 1.00 20.43 115 ALA A CA 1
ATOM 579 C C . ALA A 1 115 ? 36.723 36.997 7.750 1.00 20.73 115 ALA A C 1
ATOM 580 O O . ALA A 1 115 ? 36.562 36.629 6.586 1.00 21.62 115 ALA A O 1
ATOM 582 N N . THR A 1 116 ? 35.715 37.172 8.593 1.00 19.17 116 THR A N 1
ATOM 583 C CA . THR A 1 116 ? 34.345 36.919 8.183 1.00 18.70 116 THR A CA 1
ATOM 584 C C . THR A 1 116 ? 33.884 37.885 7.100 1.00 16.31 116 THR A C 1
ATOM 585 O O . THR A 1 116 ? 33.333 37.460 6.086 1.00 16.22 116 THR A O 1
ATOM 589 N N . VAL A 1 117 ? 34.113 39.179 7.303 1.00 15.68 117 VAL A N 1
ATOM 590 C CA . VAL A 1 117 ? 33.677 40.153 6.305 1.00 15.36 117 VAL A CA 1
ATOM 591 C C . VAL A 1 117 ? 34.453 40.027 5.002 1.00 15.80 117 VAL A C 1
ATOM 592 O O . VAL A 1 117 ? 33.894 40.230 3.917 1.00 15.79 117 VAL A O 1
ATOM 596 N N . LYS A 1 118 ? 35.731 39.674 5.097 1.00 15.52 118 LYS A N 1
ATOM 597 C CA . LYS A 1 118 ? 36.529 39.515 3.891 1.00 16.15 118 LYS A CA 1
ATOM 598 C C . LYS A 1 118 ? 36.035 38.289 3.122 1.00 14.99 118 LYS A C 1
ATOM 599 O O . LYS A 1 118 ? 35.953 38.312 1.896 1.00 14.47 118 LYS A O 1
ATOM 605 N N . HIS A 1 119 ? 35.698 37.224 3.846 1.00 15.11 119 HIS A N 1
ATOM 606 C CA . HIS A 1 119 ? 35.209 36.003 3.216 1.00 15.92 119 HIS A CA 1
ATOM 607 C C . HIS A 1 119 ? 33.929 36.262 2.434 1.00 14.39 119 HIS A C 1
ATOM 608 O O . HIS A 1 119 ? 33.799 35.846 1.283 1.00 13.20 119 HIS A O 1
ATOM 615 N N . ASN A 1 120 ? 32.983 36.947 3.068 1.00 12.98 120 ASN A N 1
ATOM 616 C CA . ASN A 1 120 ? 31.716 37.232 2.415 1.00 12.58 120 ASN A CA 1
ATOM 617 C C . ASN A 1 120 ? 31.870 38.178 1.231 1.00 11.66 120 ASN A C 1
ATOM 618 O O . ASN A 1 120 ? 31.194 38.015 0.214 1.00 12.31 120 ASN A O 1
ATOM 623 N N . ALA A 1 121 ? 32.757 39.158 1.355 1.00 10.63 121 ALA A N 1
ATOM 624 C CA . ALA A 1 121 ? 32.987 40.089 0.253 1.00 10.88 121 ALA A CA 1
ATOM 625 C C . ALA A 1 121 ? 33.597 39.302 -0.906 1.00 10.98 121 ALA A C 1
ATOM 626 O O . ALA A 1 121 ? 33.313 39.570 -2.074 1.00 11.06 121 ALA A O 1
ATOM 628 N N . THR A 1 122 ? 34.439 38.325 -0.580 1.00 10.99 122 THR A N 1
ATOM 629 C CA . THR A 1 122 ? 35.067 37.508 -1.607 1.00 10.94 122 THR A CA 1
ATOM 630 C C . THR A 1 122 ? 34.040 36.617 -2.301 1.00 11.00 122 THR A C 1
ATOM 631 O O . THR A 1 122 ? 34.115 36.397 -3.510 1.00 12.59 122 THR A O 1
ATOM 635 N N . THR A 1 123 ? 33.079 36.108 -1.538 1.00 10.90 123 THR A N 1
ATOM 636 C CA . THR A 1 123 ? 32.028 35.266 -2.107 1.00 11.28 123 THR A CA 1
ATOM 637 C C . THR A 1 123 ? 31.226 36.087 -3.120 1.00 11.08 123 THR A C 1
ATOM 638 O O . THR A 1 123 ? 30.945 35.623 -4.222 1.00 12.22 123 THR A O 1
ATOM 642 N N . LEU A 1 124 ? 30.861 37.306 -2.740 1.00 11.04 124 LEU A N 1
ATOM 643 C CA . LEU A 1 124 ? 30.118 38.189 -3.635 1.00 9.86 124 LEU A CA 1
ATOM 644 C C . LEU A 1 124 ? 30.925 38.400 -4.910 1.00 10.35 124 LEU A C 1
ATOM 645 O O . LEU A 1 124 ? 30.399 38.255 -6.015 1.00 11.06 124 LEU A O 1
ATOM 650 N N . LEU A 1 125 ? 32.206 38.725 -4.764 1.00 10.57 125 LEU A N 1
ATOM 651 C CA . LEU A 1 125 ? 33.050 38.936 -5.938 1.00 10.49 125 LEU A CA 1
ATOM 652 C C . LEU A 1 125 ? 33.117 37.687 -6.816 1.00 10.88 125 LEU A C 1
ATOM 653 O O . LEU A 1 125 ? 32.946 37.773 -8.030 1.00 11.35 125 LEU A O 1
ATOM 658 N N . GLU A 1 126 ? 33.347 36.524 -6.205 1.00 10.96 126 GLU A N 1
ATOM 659 C CA . GLU A 1 126 ? 33.433 35.277 -6.967 1.00 11.53 126 GLU A CA 1
ATOM 660 C C . GLU A 1 126 ? 32.138 34.964 -7.710 1.00 13.27 126 GLU A C 1
ATOM 661 O O . GLU A 1 126 ? 32.156 34.248 -8.714 1.00 14.31 126 GLU A O 1
ATOM 667 N N . SER A 1 127 ? 31.019 35.496 -7.218 1.00 12.29 127 SER A N 1
ATOM 668 C CA . SER A 1 127 ? 29.730 35.264 -7.854 1.00 11.52 127 SER A CA 1
ATOM 669 C C . SER A 1 127 ? 29.541 36.238 -9.018 1.00 11.59 127 SER A C 1
ATOM 670 O O . SER A 1 127 ? 28.535 36.179 -9.725 1.00 12.73 127 SER A O 1
ATOM 673 N N . GLY A 1 128 ? 30.511 37.130 -9.202 1.00 10.34 128 GLY A N 1
ATOM 674 C CA . GLY A 1 128 ? 30.444 38.090 -10.294 1.00 10.31 128 GLY A CA 1
ATOM 675 C C . GLY A 1 128 ? 30.026 39.515 -9.954 1.00 10.40 128 GLY A C 1
ATOM 676 O O . GLY A 1 128 ? 29.802 40.323 -10.859 1.00 11.20 128 GLY A O 1
ATOM 677 N N . VAL A 1 129 ? 29.935 39.830 -8.664 1.00 9.09 129 VAL A N 1
ATOM 678 C CA . VAL A 1 129 ? 29.544 41.162 -8.194 1.00 9.59 129 VAL A CA 1
ATOM 679 C C . VAL A 1 129 ? 30.797 41.997 -7.913 1.00 9.92 129 VAL A C 1
ATOM 680 O O . VAL A 1 129 ? 31.530 41.727 -6.964 1.00 10.78 129 VAL A O 1
ATOM 684 N N . THR A 1 130 ? 31.028 43.022 -8.731 1.00 10.05 130 THR A N 1
ATOM 685 C CA . THR A 1 130 ? 32.218 43.849 -8.599 1.00 8.38 130 THR A CA 1
ATOM 686 C C . THR A 1 130 ? 32.075 45.126 -7.776 1.00 8.55 130 THR A C 1
ATOM 687 O O . THR A 1 130 ? 33.070 45.780 -7.470 1.00 9.55 130 THR A O 1
ATOM 691 N N . THR A 1 131 ? 30.845 45.481 -7.422 1.00 7.23 131 THR A N 1
ATOM 692 C CA . THR A 1 131 ? 30.597 46.647 -6.592 1.00 8.79 131 THR A CA 1
ATOM 693 C C . THR A 1 131 ? 29.445 46.282 -5.671 1.00 8.25 131 THR A C 1
ATOM 694 O O . THR A 1 131 ? 28.470 45.673 -6.109 1.00 9.12 131 THR A O 1
ATOM 698 N N . ILE A 1 132 ? 29.572 46.635 -4.398 1.00 9.04 132 ILE A N 1
ATOM 699 C CA . ILE A 1 132 ? 28.525 46.357 -3.431 1.00 8.91 132 ILE A CA 1
ATOM 700 C C . ILE A 1 132 ? 28.383 47.531 -2.487 1.00 9.93 132 ILE A C 1
ATOM 701 O O . ILE A 1 132 ? 29.304 48.339 -2.342 1.00 10.21 132 ILE A O 1
ATOM 706 N N . ARG A 1 133 ? 27.210 47.640 -1.875 1.00 9.00 133 ARG A N 1
ATOM 707 C CA . ARG A 1 133 ? 26.973 48.657 -0.865 1.00 8.79 133 ARG A CA 1
ATOM 708 C C . ARG A 1 133 ? 26.467 47.878 0.331 1.00 9.11 133 ARG A C 1
ATOM 709 O O . ARG A 1 133 ? 25.535 47.091 0.199 1.00 9.43 133 ARG A O 1
ATOM 717 N N . THR A 1 134 ? 27.097 48.053 1.487 1.00 10.23 134 THR A N 1
ATOM 718 C CA . THR A 1 134 ? 26.592 47.374 2.672 1.00 10.41 134 THR A CA 1
ATOM 719 C C . THR A 1 134 ? 25.602 48.352 3.299 1.00 10.34 134 THR A C 1
ATOM 720 O O . THR A 1 134 ? 25.755 49.569 3.168 1.00 11.39 134 THR A O 1
ATOM 724 N N . LEU A 1 135 ? 24.569 47.825 3.946 1.00 10.25 135 LEU A N 1
ATOM 725 C CA . LEU A 1 135 ? 23.581 48.667 4.596 1.00 11.37 135 LEU A CA 1
ATOM 726 C C . LEU A 1 135 ? 23.325 48.166 6.007 1.00 12.99 135 LEU A C 1
ATOM 727 O O . LEU A 1 135 ? 22.220 47.744 6.341 1.00 15.62 135 LEU A O 1
ATOM 732 N N . GLY A 1 136 ? 24.365 48.215 6.827 1.00 13.22 136 GLY A N 1
ATOM 733 C CA . GLY A 1 136 ? 24.247 47.772 8.201 1.00 13.72 136 GLY A CA 1
ATOM 734 C C . GLY A 1 136 ? 25.389 46.855 8.570 1.00 12.82 136 GLY A C 1
ATOM 735 O O . GLY A 1 136 ? 25.288 45.636 8.422 1.00 16.20 136 GLY A O 1
ATOM 736 N N . ASP A 1 137 ? 26.488 47.447 9.027 1.00 12.01 137 ASP A N 1
ATOM 737 C CA . ASP A 1 137 ? 27.665 46.686 9.439 1.00 11.77 137 ASP A CA 1
ATOM 738 C C . ASP A 1 137 ? 27.612 46.571 10.960 1.00 12.80 137 ASP A C 1
ATOM 739 O O . ASP A 1 137 ? 26.764 47.187 11.599 1.00 14.05 137 ASP A O 1
ATOM 744 N N . VAL A 1 138 ? 28.512 45.786 11.540 1.00 13.37 138 VAL A N 1
ATOM 745 C CA . VAL A 1 138 ? 28.532 45.654 12.994 1.00 15.24 138 VAL A CA 1
ATOM 746 C C . VAL A 1 138 ? 29.220 46.886 13.574 1.00 16.22 138 VAL A C 1
ATOM 747 O O . VAL A 1 138 ? 28.692 47.552 14.466 1.00 18.34 138 VAL A O 1
ATOM 751 N N . GLY A 1 139 ? 30.403 47.181 13.049 1.00 15.95 139 GLY A N 1
ATOM 752 C CA . GLY A 1 139 ? 31.161 48.335 13.492 1.00 16.16 139 GLY A CA 1
ATOM 753 C C . GLY A 1 139 ? 31.768 48.991 12.269 1.00 14.56 139 GLY A C 1
ATOM 754 O O . GLY A 1 139 ? 31.061 49.278 11.306 1.00 15.72 139 GLY A O 1
ATOM 755 N N . TYR A 1 140 ? 33.077 49.214 12.289 1.00 14.42 140 TYR A N 1
ATOM 756 C CA . TYR A 1 140 ? 33.735 49.834 11.150 1.00 14.48 140 TYR A CA 1
ATOM 757 C C . TYR A 1 140 ? 34.697 48.889 10.435 1.00 14.19 140 TYR A C 1
ATOM 758 O O . TYR A 1 140 ? 35.634 49.320 9.753 1.00 14.02 140 TYR A O 1
ATOM 767 N N . GLU A 1 141 ? 34.420 47.590 10.561 1.00 14.14 141 GLU A N 1
ATOM 768 C CA . GLU A 1 141 ? 35.234 46.553 9.937 1.00 14.51 141 GLU A CA 1
ATOM 769 C C . GLU A 1 141 ? 35.144 46.560 8.413 1.00 12.82 141 GLU A C 1
ATOM 770 O O . GLU A 1 141 ? 36.082 46.137 7.732 1.00 13.32 141 GLU A O 1
ATOM 776 N N . VAL A 1 142 ? 34.018 47.016 7.870 1.00 12.53 142 VAL A N 1
ATOM 777 C CA . VAL A 1 142 ? 33.882 47.061 6.416 1.00 11.58 142 VAL A CA 1
ATOM 778 C C . VAL A 1 142 ? 34.641 48.276 5.894 1.00 11.97 142 VAL A C 1
ATOM 779 O O . VAL A 1 142 ? 35.208 48.242 4.804 1.00 12.77 142 VAL A O 1
ATOM 783 N N . VAL A 1 143 ? 34.664 49.351 6.674 1.00 12.94 143 VAL A N 1
ATOM 784 C CA . VAL A 1 143 ? 35.407 50.533 6.262 1.00 12.35 143 VAL A CA 1
ATOM 785 C C . VAL A 1 143 ? 36.867 50.103 6.130 1.00 12.68 143 VAL A C 1
ATOM 786 O O . VAL A 1 143 ? 37.547 50.436 5.167 1.00 13.08 143 VAL A O 1
ATOM 790 N N . THR A 1 144 ? 37.335 49.344 7.111 1.00 13.82 144 THR A N 1
ATOM 791 C CA . THR A 1 144 ? 38.703 48.859 7.104 1.00 13.67 144 THR A CA 1
ATOM 792 C C . THR A 1 144 ? 38.983 48.018 5.864 1.00 13.91 144 THR A C 1
ATOM 793 O O . THR A 1 144 ? 39.986 48.230 5.180 1.00 14.86 144 THR A O 1
ATOM 797 N N . LEU A 1 145 ? 38.093 47.072 5.579 1.00 13.31 145 LEU A N 1
ATOM 798 C CA . LEU A 1 145 ? 38.236 46.194 4.419 1.00 12.01 145 LEU A CA 1
ATOM 799 C C . LEU A 1 145 ? 38.232 47.000 3.120 1.00 12.02 145 LEU A C 1
ATOM 800 O O . LEU A 1 145 ? 39.064 46.788 2.237 1.00 12.91 145 LEU A O 1
ATOM 805 N N . ARG A 1 146 ? 37.289 47.929 3.008 1.00 11.41 146 ARG A N 1
ATOM 806 C CA . ARG A 1 146 ? 37.195 48.776 1.827 1.00 11.57 146 ARG A CA 1
ATOM 807 C C . ARG A 1 146 ? 38.510 49.516 1.593 1.00 12.05 146 ARG A C 1
ATOM 808 O O . ARG A 1 146 ? 39.000 49.593 0.466 1.00 13.66 146 ARG A O 1
ATOM 816 N N . ASP A 1 147 ? 39.078 50.066 2.663 1.00 12.81 147 ASP A N 1
ATOM 817 C CA . ASP A 1 147 ? 40.326 50.804 2.539 1.00 14.60 147 ASP A CA 1
ATOM 818 C C . ASP A 1 147 ? 41.488 49.924 2.083 1.00 14.66 147 ASP A C 1
ATOM 819 O O . ASP A 1 147 ? 42.349 50.377 1.327 1.00 16.48 147 ASP A O 1
ATOM 824 N N . GLN A 1 148 ? 41.513 48.670 2.525 1.00 16.44 148 GLN A N 1
ATOM 825 C CA . GLN A 1 148 ? 42.587 47.765 2.126 1.00 17.11 148 GLN A CA 1
ATOM 826 C C . GLN A 1 148 ? 42.448 47.417 0.647 1.00 16.74 148 GLN A C 1
ATOM 827 O O . GLN A 1 148 ? 43.437 47.346 -0.080 1.00 17.75 148 GLN A O 1
ATOM 833 N N . ILE A 1 149 ? 41.212 47.197 0.209 1.00 15.50 149 ILE A N 1
ATOM 834 C CA . ILE A 1 149 ? 40.945 46.885 -1.191 1.00 15.79 149 ILE A CA 1
ATOM 835 C C . ILE A 1 149 ? 41.315 48.093 -2.060 1.00 17.61 149 ILE A C 1
ATOM 836 O O . ILE A 1 149 ? 41.982 47.951 -3.090 1.00 17.82 149 ILE A O 1
ATOM 841 N N . ASP A 1 150 ? 40.894 49.281 -1.636 1.00 19.63 150 ASP A N 1
ATOM 842 C CA . ASP A 1 150 ? 41.180 50.501 -2.387 1.00 23.60 150 ASP A CA 1
ATOM 843 C C . ASP A 1 150 ? 42.679 50.759 -2.488 1.00 24.94 150 ASP A C 1
ATOM 844 O O . ASP A 1 150 ? 43.155 51.312 -3.478 1.00 26.01 150 ASP A O 1
ATOM 849 N N . ALA A 1 151 ? 43.420 50.353 -1.463 1.00 25.58 151 ALA A N 1
ATOM 850 C CA . ALA A 1 151 ? 44.865 50.542 -1.452 1.00 27.46 151 ALA A CA 1
ATOM 851 C C . ALA A 1 151 ? 45.565 49.444 -2.255 1.00 27.61 151 ALA A C 1
ATOM 852 O O . ALA A 1 151 ? 46.770 49.512 -2.489 1.00 28.22 151 ALA A O 1
ATOM 854 N N . GLY A 1 152 ? 44.804 48.436 -2.675 1.00 27.59 152 GLY A N 1
ATOM 855 C CA . GLY A 1 152 ? 45.373 47.346 -3.454 1.00 27.55 152 GLY A CA 1
ATOM 856 C C . GLY A 1 152 ? 46.025 46.255 -2.624 1.00 27.52 152 GLY A C 1
ATOM 857 O O . GLY A 1 152 ? 46.751 45.408 -3.153 1.00 27.58 152 GLY A O 1
ATOM 858 N N . GLN A 1 153 ? 45.764 46.269 -1.323 1.00 26.44 153 GLN A N 1
ATOM 859 C CA . GLN A 1 153 ? 46.333 45.285 -0.408 1.00 27.53 153 GLN A CA 1
ATOM 860 C C . GLN A 1 153 ? 45.564 43.969 -0.398 1.00 27.08 153 GLN A C 1
ATOM 861 O O . GLN A 1 153 ? 46.125 42.918 -0.096 1.00 29.20 153 GLN A O 1
ATOM 867 N N . ILE A 1 154 ? 44.275 44.037 -0.710 1.00 25.20 154 ILE A N 1
ATOM 868 C CA . ILE A 1 154 ? 43.420 42.855 -0.716 1.00 24.68 154 ILE A CA 1
ATOM 869 C C . ILE A 1 154 ? 42.567 42.825 -1.980 1.00 22.95 154 ILE A C 1
ATOM 870 O O . ILE A 1 154 ? 42.102 43.868 -2.443 1.00 21.60 154 ILE A O 1
ATOM 875 N N . LEU A 1 155 ? 42.373 41.632 -2.540 1.00 21.04 155 LEU A N 1
ATOM 876 C CA . LEU A 1 155 ? 41.548 41.480 -3.733 1.00 19.57 155 LEU A CA 1
ATOM 877 C C . LEU A 1 155 ? 40.104 41.477 -3.264 1.00 17.20 155 LEU A C 1
ATOM 878 O O . LEU A 1 155 ? 39.742 40.727 -2.360 1.00 18.59 155 LEU A O 1
ATOM 883 N N . GLY A 1 156 ? 39.278 42.321 -3.867 1.00 15.52 156 GLY A N 1
ATOM 884 C CA . GLY A 1 156 ? 37.892 42.362 -3.461 1.00 12.31 156 GLY A CA 1
ATOM 885 C C . GLY A 1 156 ? 37.077 43.318 -4.298 1.00 11.72 156 GLY A C 1
ATOM 886 O O . GLY A 1 156 ? 37.617 44.023 -5.151 1.00 13.21 156 GLY A O 1
ATOM 887 N N . PRO A 1 157 ? 35.760 43.364 -4.072 1.00 11.89 157 PRO A N 1
ATOM 888 C CA . PRO A 1 157 ? 34.875 44.254 -4.823 1.00 11.41 157 PRO A CA 1
ATOM 889 C C . PRO A 1 157 ? 34.995 45.695 -4.346 1.00 11.64 157 PRO A C 1
ATOM 890 O O . PRO A 1 157 ? 35.554 45.968 -3.280 1.00 11.56 157 PRO A O 1
ATOM 894 N N . ARG A 1 158 ? 34.475 46.612 -5.152 1.00 10.36 158 ARG A N 1
ATOM 895 C CA . ARG A 1 158 ? 34.458 48.025 -4.798 1.00 10.17 158 ARG A CA 1
ATOM 896 C C . ARG A 1 158 ? 33.359 48.084 -3.741 1.00 11.63 158 ARG A C 1
ATOM 897 O O . ARG A 1 158 ? 32.252 47.598 -3.977 1.00 12.52 158 ARG A O 1
ATOM 905 N N . ILE A 1 159 ? 33.658 48.667 -2.583 1.00 10.56 159 ILE A N 1
ATOM 906 C CA . ILE A 1 159 ? 32.690 48.711 -1.495 1.00 10.66 159 ILE A CA 1
ATOM 907 C C . ILE A 1 159 ? 32.246 50.076 -0.984 1.00 9.94 159 ILE A C 1
ATOM 908 O O . ILE A 1 159 ? 33.069 50.963 -0.744 1.00 12.48 159 ILE A O 1
ATOM 913 N N . LEU A 1 160 ? 30.932 50.245 -0.852 1.00 10.67 160 LEU A N 1
ATOM 914 C CA . LEU A 1 160 ? 30.382 51.451 -0.247 1.00 10.08 160 LEU A CA 1
ATOM 915 C C . LEU A 1 160 ? 29.974 50.909 1.118 1.00 11.68 160 LEU A C 1
ATOM 916 O O . LEU A 1 160 ? 29.025 50.132 1.222 1.00 11.69 160 LEU A O 1
ATOM 921 N N . ALA A 1 161 ? 30.713 51.298 2.152 1.00 10.65 161 ALA A N 1
ATOM 922 C CA . ALA A 1 161 ? 30.459 50.831 3.514 1.00 10.85 161 ALA A CA 1
ATOM 923 C C . ALA A 1 161 ? 29.598 51.810 4.299 1.00 10.15 161 ALA A C 1
ATOM 924 O O . ALA A 1 161 ? 29.882 53.000 4.343 1.00 11.67 161 ALA A O 1
ATOM 926 N N . SER A 1 162 ? 28.556 51.285 4.934 1.00 10.19 162 SER A N 1
ATOM 927 C CA . SER A 1 162 ? 27.626 52.102 5.698 1.00 9.94 162 SER A CA 1
ATOM 928 C C . SER A 1 162 ? 27.945 52.231 7.179 1.00 10.96 162 SER A C 1
ATOM 929 O O . SER A 1 162 ? 27.427 53.127 7.844 1.00 12.24 162 SER A O 1
ATOM 932 N N . GLY A 1 163 ? 28.786 51.347 7.702 1.00 11.44 163 GLY A N 1
ATOM 933 C CA . GLY A 1 163 ? 29.034 51.385 9.132 1.00 11.73 163 GLY A CA 1
ATOM 934 C C . GLY A 1 163 ? 27.742 50.866 9.749 1.00 13.50 163 GLY A C 1
ATOM 935 O O . GLY A 1 163 ? 26.902 50.320 9.027 1.00 12.32 163 GLY A O 1
ATOM 936 N N . PRO A 1 164 ? 27.537 51.002 11.066 1.00 13.27 164 PRO A N 1
ATOM 937 C CA . PRO A 1 164 ? 26.279 50.492 11.629 1.00 13.71 164 PRO A CA 1
ATOM 938 C C . PRO A 1 164 ? 25.059 51.280 11.164 1.00 13.62 164 PRO A C 1
ATOM 939 O O . PRO A 1 164 ? 25.135 52.487 10.947 1.00 13.68 164 PRO A O 1
ATOM 943 N N . LEU A 1 165 ? 23.930 50.603 10.999 1.00 14.72 165 LEU A N 1
ATOM 944 C CA . LEU A 1 165 ? 22.741 51.318 10.560 1.00 15.33 165 LEU A CA 1
ATOM 945 C C . LEU A 1 165 ? 22.189 52.102 11.738 1.00 15.18 165 LEU A C 1
ATOM 946 O O . LEU A 1 165 ? 22.496 51.805 12.893 1.00 16.17 165 LEU A O 1
ATOM 959 N N . ALA A 1 167 ? 18.869 53.444 13.847 1.00 15.90 167 ALA A N 1
ATOM 960 C CA . ALA A 1 167 ? 17.470 53.113 14.060 1.00 17.41 167 ALA A CA 1
ATOM 961 C C . ALA A 1 167 ? 17.071 53.181 15.516 1.00 18.66 167 ALA A C 1
ATOM 962 O O . ALA A 1 167 ? 17.912 53.282 16.408 1.00 17.85 167 ALA A O 1
ATOM 964 N N . ILE A 1 168 ? 15.766 53.129 15.740 1.00 19.59 168 ILE A N 1
ATOM 965 C CA . ILE A 1 168 ? 15.227 53.123 17.088 1.00 21.74 168 ILE A CA 1
ATOM 966 C C . ILE A 1 168 ? 15.378 51.661 17.498 1.00 21.50 168 ILE A C 1
ATOM 967 O O . ILE A 1 168 ? 14.909 50.769 16.793 1.00 21.69 168 ILE A O 1
ATOM 972 N N . PRO A 1 169 ? 16.060 51.393 18.624 1.00 23.73 169 PRO A N 1
ATOM 973 C CA . PRO A 1 169 ? 16.242 50.007 19.063 1.00 25.99 169 PRO A CA 1
ATOM 974 C C . PRO A 1 169 ? 14.926 49.254 19.243 1.00 27.60 169 PRO A C 1
ATOM 975 O O . PRO A 1 169 ? 13.926 49.826 19.678 1.00 27.38 169 PRO A O 1
ATOM 979 N N . GLU A 1 170 ? 14.937 47.971 18.895 1.00 30.36 170 GLU A N 1
ATOM 980 C CA . GLU A 1 170 ? 13.747 47.137 18.998 1.00 34.00 170 GLU A CA 1
ATOM 981 C C . GLU A 1 170 ? 13.963 45.930 19.910 1.00 34.03 170 GLU A C 1
ATOM 982 O O . GLU A 1 170 ? 13.063 45.110 20.085 1.00 35.01 170 GLU A O 1
ATOM 988 N N . GLY A 1 171 ? 15.161 45.821 20.479 1.00 33.25 171 GLY A N 1
ATOM 989 C CA . GLY A 1 171 ? 15.463 44.725 21.387 1.00 32.03 171 GLY A CA 1
ATOM 990 C C . GLY A 1 171 ? 15.734 43.362 20.775 1.00 31.24 171 GLY A C 1
ATOM 991 O O . GLY A 1 171 ? 15.484 42.335 21.411 1.00 30.57 171 GLY A O 1
ATOM 992 N N . HIS A 1 172 ? 16.252 43.334 19.551 1.00 30.24 172 HIS A N 1
ATOM 993 C CA . HIS A 1 172 ? 16.548 42.067 18.888 1.00 31.13 172 HIS A CA 1
ATOM 994 C C . HIS A 1 172 ? 18.038 41.738 18.899 1.00 29.72 172 HIS A C 1
ATOM 995 O O . HIS A 1 172 ? 18.475 40.784 18.259 1.00 30.41 172 HIS A O 1
ATOM 1002 N N . GLY A 1 173 ? 18.814 42.533 19.626 1.00 28.08 173 GLY A N 1
ATOM 1003 C CA . GLY A 1 173 ? 20.243 42.296 19.706 1.00 27.00 173 GLY A CA 1
ATOM 1004 C C . GLY A 1 173 ? 20.974 42.605 18.412 1.00 25.34 173 GLY A C 1
ATOM 1005 O O . GLY A 1 173 ? 22.106 42.166 18.209 1.00 24.26 173 GLY A O 1
ATOM 1006 N N . ALA A 1 174 ? 20.332 43.362 17.530 1.00 24.34 174 ALA A N 1
ATOM 1007 C CA . ALA A 1 174 ? 20.952 43.705 16.255 1.00 22.93 174 ALA A CA 1
ATOM 1008 C C . ALA A 1 174 ? 21.943 44.844 16.426 1.00 20.84 174 ALA A C 1
ATOM 1009 O O . ALA A 1 174 ? 21.778 45.697 17.296 1.00 19.37 174 ALA A O 1
ATOM 1011 N N . PRO A 1 175 ? 23.004 44.861 15.605 1.00 20.00 175 PRO A N 1
ATOM 1012 C CA . PRO A 1 175 ? 23.995 45.935 15.709 1.00 19.64 175 PRO A CA 1
ATOM 1013 C C . PRO A 1 175 ? 23.445 47.203 15.062 1.00 19.01 175 PRO A C 1
ATOM 1014 O O . PRO A 1 175 ? 22.853 47.147 13.983 1.00 19.08 175 PRO A O 1
ATOM 1018 N N . LEU A 1 176 ? 23.625 48.339 15.727 1.00 19.03 176 LEU A N 1
ATOM 1019 C CA . LEU A 1 176 ? 23.138 49.603 15.196 1.00 19.37 176 LEU A CA 1
ATOM 1020 C C . LEU A 1 176 ? 23.485 50.770 16.101 1.00 19.02 176 LEU A C 1
ATOM 1021 O O . LEU A 1 176 ? 23.936 50.581 17.230 1.00 18.37 176 LEU A O 1
ATOM 1026 N N . ILE A 1 177 ? 23.311 51.979 15.581 1.00 18.71 177 ILE A N 1
ATOM 1027 C CA . ILE A 1 177 ? 23.538 53.180 16.366 1.00 20.95 177 ILE A CA 1
ATOM 1028 C C . ILE A 1 177 ? 22.113 53.504 16.786 1.00 20.78 177 ILE A C 1
ATOM 1029 O O . ILE A 1 177 ? 21.271 53.847 15.957 1.00 18.85 177 ILE A O 1
ATOM 1034 N N . ALA A 1 178 ? 21.846 53.355 18.077 1.00 20.61 178 ALA A N 1
ATOM 1035 C CA . ALA A 1 178 ? 20.516 53.568 18.618 1.00 21.03 178 ALA A CA 1
ATOM 1036 C C . ALA A 1 178 ? 20.112 55.023 18.795 1.00 20.77 178 ALA A C 1
ATOM 1037 O O . ALA A 1 178 ? 20.813 55.804 19.439 1.00 21.64 178 ALA A O 1
ATOM 1039 N N . LEU A 1 179 ? 18.974 55.375 18.207 1.00 19.70 179 LEU A N 1
ATOM 1040 C CA . LEU A 1 179 ? 18.423 56.714 18.324 1.00 19.26 179 LEU A CA 1
ATOM 1041 C C . LEU A 1 179 ? 17.257 56.526 19.290 1.00 21.13 179 LEU A C 1
ATOM 1042 O O . LEU A 1 179 ? 16.243 55.918 18.942 1.00 19.98 179 LEU A O 1
ATOM 1047 N N . THR A 1 180 ? 17.411 57.038 20.506 1.00 21.69 180 THR A N 1
ATOM 1048 C CA . THR A 1 180 ? 16.389 56.871 21.529 1.00 24.43 180 THR A CA 1
ATOM 1049 C C . THR A 1 180 ? 15.698 58.144 21.996 1.00 25.64 180 THR A C 1
ATOM 1050 O O . THR A 1 180 ? 14.666 58.071 22.663 1.00 26.46 180 THR A O 1
ATOM 1054 N N . SER A 1 181 ? 16.255 59.303 21.661 1.00 26.22 181 SER A N 1
ATOM 1055 C CA . SER A 1 181 ? 15.663 60.567 22.093 1.00 27.42 181 SER A CA 1
ATOM 1056 C C . SER A 1 181 ? 14.612 61.093 21.125 1.00 27.85 181 SER A C 1
ATOM 1057 O O . SER A 1 181 ? 13.733 61.861 21.516 1.00 27.71 181 SER A O 1
ATOM 1060 N N . GLY A 1 182 ? 14.711 60.685 19.863 1.00 28.19 182 GLY A N 1
ATOM 1061 C CA . GLY A 1 182 ? 13.752 61.122 18.862 1.00 27.18 182 GLY A CA 1
ATOM 1062 C C . GLY A 1 182 ? 14.003 62.517 18.318 1.00 26.68 182 GLY A C 1
ATOM 1063 O O . GLY A 1 182 ? 13.255 63.004 17.469 1.00 27.13 182 GLY A O 1
ATOM 1064 N N . THR A 1 183 ? 15.064 63.159 18.794 1.00 26.28 183 THR A N 1
ATOM 1065 C CA . THR A 1 183 ? 15.395 64.509 18.356 1.00 24.85 183 THR A CA 1
ATOM 1066 C C . THR A 1 183 ? 16.283 64.536 17.119 1.00 25.12 183 THR A C 1
ATOM 1067 O O . THR A 1 183 ? 17.045 63.603 16.868 1.00 24.11 183 THR A O 1
ATOM 1071 N N . PRO A 1 184 ? 16.190 65.615 16.326 1.00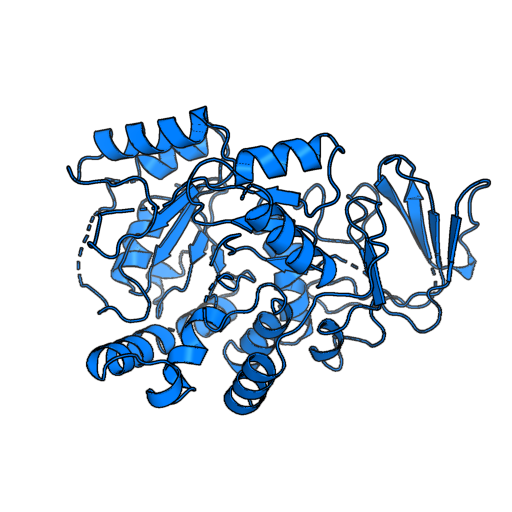 24.76 184 PRO A N 1
ATOM 1072 C CA . PRO A 1 184 ? 17.009 65.743 15.119 1.00 24.40 184 PRO A CA 1
ATOM 1073 C C . PRO A 1 184 ? 18.482 65.874 15.510 1.00 23.61 184 PRO A C 1
ATOM 1074 O O . PRO A 1 184 ? 19.365 65.398 14.798 1.00 21.58 184 PRO A O 1
ATOM 1078 N N . GLU A 1 185 ? 18.739 66.512 16.653 1.00 23.51 185 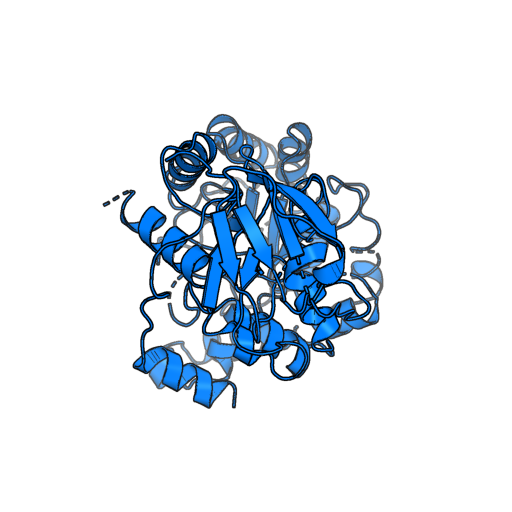GLU A N 1
ATOM 1079 C CA . GLU A 1 185 ? 20.110 66.705 17.123 1.00 24.08 185 GLU A CA 1
ATOM 1080 C C . GLU A 1 185 ? 20.816 65.387 17.406 1.00 21.76 185 GLU A C 1
ATOM 1081 O O . GLU A 1 185 ? 21.996 65.232 17.093 1.00 22.42 185 GLU A O 1
ATOM 1087 N N . GLU A 1 186 ? 20.103 64.441 18.009 1.00 20.76 186 GLU A N 1
ATOM 1088 C CA . GLU A 1 186 ? 20.695 63.145 18.310 1.00 19.77 186 GLU A CA 1
ATOM 1089 C C . GLU A 1 186 ? 21.039 62.436 17.004 1.00 18.99 186 GLU A C 1
ATOM 1090 O O . GLU A 1 186 ? 22.109 61.853 16.871 1.00 17.72 186 GLU A O 1
ATOM 1096 N N . ALA A 1 187 ? 20.119 62.497 16.044 1.00 18.31 187 ALA A N 1
ATOM 1097 C CA . ALA A 1 187 ? 20.317 61.860 14.748 1.00 17.47 187 ALA A CA 1
ATOM 1098 C C . ALA A 1 187 ? 21.503 62.454 13.988 1.00 17.19 187 ALA A C 1
ATOM 1099 O O . ALA A 1 187 ? 22.283 61.726 13.378 1.00 17.20 187 ALA A O 1
ATOM 1101 N N . ARG A 1 188 ? 21.628 63.777 14.015 1.00 17.66 188 ARG A N 1
ATOM 1102 C CA . ARG A 1 188 ? 22.722 64.442 13.315 1.00 19.27 188 ARG A CA 1
ATOM 1103 C C . ARG A 1 188 ? 24.059 64.071 13.942 1.00 19.91 188 ARG A C 1
ATOM 1104 O O . ARG A 1 188 ? 25.058 63.880 13.245 1.00 20.09 188 ARG A O 1
ATOM 1112 N N . THR A 1 189 ? 24.079 63.966 15.265 1.00 20.52 189 THR A N 1
ATOM 1113 C CA . THR A 1 189 ? 25.309 63.603 15.963 1.00 21.25 189 THR A CA 1
ATOM 1114 C C . THR A 1 189 ? 25.700 62.170 15.620 1.00 19.73 189 THR A C 1
ATOM 1115 O O . THR A 1 189 ? 26.876 61.860 15.447 1.00 18.52 189 THR A O 1
ATOM 1119 N N . ALA A 1 190 ? 24.706 61.297 15.515 1.00 19.17 190 ALA A N 1
ATOM 1120 C CA . ALA A 1 190 ? 24.963 59.906 15.205 1.00 19.25 190 ALA A CA 1
ATOM 1121 C C . ALA A 1 190 ? 25.546 59.733 13.807 1.00 18.11 190 ALA A C 1
ATOM 1122 O O . ALA A 1 190 ? 26.511 58.989 13.623 1.00 18.06 190 ALA A O 1
ATOM 1124 N N . VAL A 1 191 ? 24.975 60.420 12.823 1.00 17.07 191 VAL A N 1
ATOM 1125 C CA . VAL A 1 191 ? 25.478 60.303 11.462 1.00 16.76 191 VAL A CA 1
ATOM 1126 C C . VAL A 1 191 ? 26.897 60.879 11.384 1.00 16.20 191 VAL A C 1
ATOM 1127 O O . VAL A 1 191 ? 27.739 60.373 10.646 1.00 15.53 191 VAL A O 1
ATOM 1131 N N . ALA A 1 192 ? 27.164 61.925 12.159 1.00 15.18 192 ALA A N 1
ATOM 1132 C CA . ALA A 1 192 ? 28.492 62.535 12.161 1.00 15.44 192 ALA A CA 1
ATOM 1133 C C . ALA A 1 192 ? 29.527 61.519 12.640 1.00 15.06 192 ALA A C 1
ATOM 1134 O O . ALA A 1 192 ? 30.662 61.488 12.150 1.00 15.21 192 ALA A O 1
ATOM 1136 N N . GLN A 1 193 ? 29.132 60.694 13.605 1.00 16.01 193 GLN A N 1
ATOM 1137 C CA . GLN A 1 193 ? 30.019 59.669 14.143 1.00 17.08 193 GLN A CA 1
ATOM 1138 C C . GLN A 1 193 ? 30.391 58.692 13.033 1.00 15.93 193 GLN A C 1
ATOM 1139 O O . GLN A 1 193 ? 31.547 58.290 12.913 1.00 14.72 193 GLN A O 1
ATOM 1145 N N . ASN A 1 194 ? 29.408 58.312 12.223 1.00 15.09 194 ASN A N 1
ATOM 1146 C CA . ASN A 1 194 ? 29.663 57.394 11.124 1.00 14.48 194 ASN A CA 1
ATOM 1147 C C . ASN A 1 194 ? 30.560 58.034 10.078 1.00 12.82 194 ASN A C 1
ATOM 1148 O O . ASN A 1 194 ? 31.501 57.412 9.602 1.00 13.27 194 ASN A O 1
ATOM 1153 N N . LEU A 1 195 ? 30.266 59.280 9.726 1.00 12.52 195 LEU A N 1
ATOM 1154 C CA . LEU A 1 195 ? 31.064 59.991 8.734 1.00 11.61 195 LEU A CA 1
ATOM 1155 C C . LEU A 1 195 ? 32.509 60.135 9.213 1.00 12.01 195 LEU A C 1
ATOM 1156 O O . LEU A 1 195 ? 33.453 59.896 8.455 1.00 13.22 195 LEU A O 1
ATOM 1161 N N . LYS A 1 196 ? 32.679 60.526 10.472 1.00 12.20 196 LYS A N 1
ATOM 1162 C CA . LYS A 1 196 ? 34.011 60.688 11.042 1.00 13.69 196 LYS A CA 1
ATOM 1163 C C . LYS A 1 196 ? 34.776 59.364 10.977 1.00 13.37 196 LYS A C 1
ATOM 1164 O O . LYS A 1 196 ? 35.994 59.346 10.786 1.00 13.42 196 LYS A O 1
ATOM 1170 N N . ALA A 1 197 ? 34.047 58.259 11.121 1.00 13.08 197 ALA A N 1
ATOM 1171 C CA . ALA A 1 197 ? 34.642 56.928 11.085 1.00 14.10 197 ALA A CA 1
ATOM 1172 C C . ALA A 1 197 ? 35.030 56.483 9.678 1.00 14.59 197 ALA A C 1
ATOM 1173 O O . ALA A 1 197 ? 35.689 55.455 9.509 1.00 17.59 197 ALA A O 1
ATOM 1175 N N . GLY A 1 198 ? 34.600 57.241 8.671 1.00 13.32 198 GLY A N 1
ATOM 1176 C CA . GLY A 1 198 ? 34.961 56.923 7.299 1.00 12.73 198 GLY A CA 1
ATOM 1177 C C . GLY A 1 198 ? 33.961 56.227 6.390 1.00 12.33 198 GLY A C 1
ATOM 1178 O O . GLY A 1 198 ? 34.332 55.784 5.302 1.00 14.57 198 GLY A O 1
ATOM 1179 N N . VAL A 1 199 ? 32.702 56.125 6.797 1.00 12.91 199 VAL A N 1
ATOM 1180 C CA . VAL A 1 199 ? 31.733 55.454 5.932 1.00 12.01 199 VAL A CA 1
ATOM 1181 C C . VAL A 1 199 ? 31.507 56.238 4.640 1.00 11.82 199 VAL A C 1
ATOM 1182 O O . VAL A 1 199 ? 31.760 57.443 4.585 1.00 13.58 199 VAL A O 1
ATOM 1186 N N . ASN A 1 200 ? 31.071 55.546 3.590 1.00 11.44 200 ASN A N 1
ATOM 1187 C CA . ASN A 1 200 ? 30.752 56.222 2.338 1.00 12.34 200 ASN A CA 1
ATOM 1188 C C . ASN A 1 200 ? 29.366 55.782 1.869 1.00 11.60 200 ASN A C 1
ATOM 1189 O O . ASN A 1 200 ? 29.075 55.706 0.679 1.00 13.89 200 ASN A O 1
ATOM 1194 N N . ALA A 1 201 ? 28.517 55.514 2.861 1.00 11.17 201 ALA A N 1
ATOM 1195 C CA . ALA A 1 201 ? 27.118 55.136 2.679 1.00 11.04 201 ALA A CA 1
ATOM 1196 C C . ALA A 1 201 ? 26.456 55.219 4.058 1.00 11.56 201 ALA A C 1
ATOM 1197 O O . ALA A 1 201 ? 27.128 55.084 5.078 1.00 11.36 201 ALA A O 1
ATOM 1199 N N . ILE A 1 202 ? 25.152 55.484 4.086 1.00 11.30 202 ILE A N 1
ATOM 1200 C CA . ILE A 1 202 ? 24.413 55.553 5.346 1.00 11.52 202 ILE A CA 1
ATOM 1201 C C . ILE A 1 202 ? 23.139 54.730 5.204 1.00 11.32 202 ILE A C 1
ATOM 1202 O O . ILE A 1 202 ? 22.506 54.740 4.145 1.00 13.95 202 ILE A O 1
ATOM 1207 N N . LYS A 1 203 ? 22.776 54.014 6.264 1.00 11.93 203 LYS A N 1
ATOM 1208 C CA . LYS A 1 203 ? 21.560 53.208 6.274 1.00 12.98 203 LYS A CA 1
ATOM 1209 C C . LYS A 1 203 ? 20.700 53.586 7.479 1.00 12.58 203 LYS A C 1
ATOM 1210 O O . LYS A 1 203 ? 21.181 53.607 8.614 1.00 13.90 203 LYS A O 1
ATOM 1216 N N . ILE A 1 204 ? 19.435 53.897 7.214 1.00 13.77 204 ILE A N 1
ATOM 1217 C CA . ILE A 1 204 ? 18.480 54.258 8.257 1.00 13.32 204 ILE A CA 1
ATOM 1218 C C .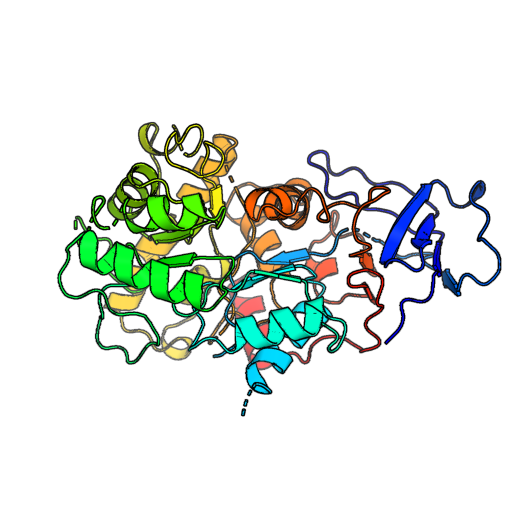 ILE A 1 204 ? 17.339 53.246 8.220 1.00 12.77 204 ILE A C 1
ATOM 1219 O O . ILE A 1 204 ? 16.928 52.815 7.142 1.00 15.05 204 ILE A O 1
ATOM 1224 N N . ALA A 1 205 ? 16.839 52.860 9.389 1.00 13.35 205 ALA A N 1
ATOM 1225 C CA . ALA A 1 205 ? 15.700 51.954 9.462 1.00 14.61 205 ALA A CA 1
ATOM 1226 C C . ALA A 1 205 ? 14.508 52.882 9.715 1.00 14.82 205 ALA A C 1
ATOM 1227 O O . ALA A 1 205 ? 14.299 53.342 10.835 1.00 16.66 205 ALA A O 1
ATOM 1229 N N . ALA A 1 206 ? 13.752 53.185 8.667 1.00 14.76 206 ALA A N 1
ATOM 1230 C CA . ALA A 1 206 ? 12.598 54.076 8.799 1.00 15.49 206 ALA A CA 1
ATOM 1231 C C . ALA A 1 206 ? 11.420 53.354 9.430 1.00 16.76 206 ALA A C 1
ATOM 1232 O O . ALA A 1 206 ? 10.578 53.966 10.087 1.00 17.55 206 ALA A O 1
ATOM 1234 N N . THR A 1 207 ? 11.376 52.042 9.226 1.00 17.26 207 THR A N 1
ATOM 1235 C CA . THR A 1 207 ? 10.299 51.208 9.737 1.00 19.15 207 THR A CA 1
ATOM 1236 C C . THR A 1 207 ? 10.853 49.890 10.265 1.00 21.25 207 THR A C 1
ATOM 1237 O O . THR A 1 207 ? 12.066 49.675 10.277 1.00 20.95 207 THR A O 1
ATOM 1241 N N . GLY A 1 208 ? 9.948 49.010 10.693 1.00 22.58 208 GLY A N 1
ATOM 1242 C CA . GLY A 1 208 ? 10.345 47.700 11.171 1.00 23.90 208 GLY A CA 1
ATOM 1243 C C . GLY A 1 208 ? 10.613 46.837 9.952 1.00 24.43 208 GLY A C 1
ATOM 1244 O O . GLY A 1 208 ? 10.553 47.336 8.829 1.00 23.31 208 GLY A O 1
ATOM 1245 N N . GLY A 1 209 ? 10.886 45.551 10.151 1.00 24.78 209 GLY A N 1
ATOM 1246 C CA . GLY A 1 209 ? 11.175 44.673 9.026 1.00 25.92 209 GLY A CA 1
ATOM 1247 C C . GLY A 1 209 ? 9.988 44.030 8.326 1.00 26.03 209 GLY A C 1
ATOM 1248 O O . GLY A 1 209 ? 8.833 44.347 8.611 1.00 25.76 209 GLY A O 1
ATOM 1249 N N . VAL A 1 210 ? 10.287 43.116 7.406 1.00 26.17 210 VAL A N 1
ATOM 1250 C CA . VAL A 1 210 ? 9.268 42.406 6.633 1.00 26.61 210 VAL A CA 1
ATOM 1251 C C . VAL A 1 210 ? 8.261 41.643 7.493 1.00 26.31 210 VAL A C 1
ATOM 1252 O O . VAL A 1 210 ? 7.090 41.524 7.129 1.00 25.19 210 VAL A O 1
ATOM 1256 N N . THR A 1 211 ? 8.710 41.124 8.631 1.00 25.48 211 THR A N 1
ATOM 1257 C CA . THR A 1 211 ? 7.826 40.370 9.515 1.00 24.91 211 THR A CA 1
ATOM 1258 C C . THR A 1 211 ? 7.083 41.259 10.506 1.00 24.52 211 THR A C 1
ATOM 1259 O O . THR A 1 211 ? 6.378 40.762 11.384 1.00 24.00 211 THR A O 1
ATOM 1263 N N . ASP A 1 212 ? 7.234 42.572 10.358 1.00 23.55 212 ASP A N 1
ATOM 1264 C CA . ASP A 1 212 ? 6.567 43.518 11.242 1.00 24.29 212 ASP A CA 1
ATOM 1265 C C . ASP A 1 212 ? 5.355 44.150 10.569 1.00 23.04 212 ASP A C 1
ATOM 1266 O O . ASP A 1 212 ? 5.213 44.112 9.347 1.00 21.84 212 ASP A O 1
ATOM 1271 N N . ALA A 1 213 ? 4.482 44.732 11.379 1.00 22.32 213 ALA A N 1
ATOM 1272 C CA . ALA A 1 213 ? 3.284 45.375 10.862 1.00 22.02 213 ALA A CA 1
ATOM 1273 C C . ALA A 1 213 ? 3.662 46.635 10.099 1.00 21.94 213 ALA A C 1
ATOM 1274 O O . ALA A 1 213 ? 4.730 47.207 10.314 1.00 21.14 213 ALA A O 1
ATOM 1276 N N . GLN A 1 214 ? 2.786 47.049 9.192 1.00 21.40 214 GLN A N 1
ATOM 1277 C CA . GLN A 1 214 ? 3.001 48.266 8.432 1.00 21.96 214 GLN A CA 1
ATOM 1278 C C . GLN A 1 214 ? 2.347 49.336 9.287 1.00 23.14 214 GLN A C 1
ATOM 1279 O O . GLN A 1 214 ? 1.124 49.403 9.396 1.00 21.81 214 GLN A O 1
ATOM 1285 N N . GLU A 1 215 ? 3.181 50.157 9.912 1.00 24.25 215 GLU A N 1
ATOM 1286 C CA . GLU A 1 215 ? 2.709 51.195 10.812 1.00 26.19 215 GLU A CA 1
ATOM 1287 C C . GLU A 1 215 ? 2.232 52.497 10.182 1.00 26.42 215 GLU A C 1
ATOM 1288 O O . GLU A 1 215 ? 2.563 52.827 9.041 1.00 24.71 215 GLU A O 1
ATOM 1294 N N . ILE A 1 216 ? 1.433 53.224 10.956 1.00 26.86 216 ILE A N 1
ATOM 1295 C CA . ILE A 1 216 ? 0.898 54.519 10.562 1.00 28.12 216 ILE A CA 1
ATOM 1296 C C . ILE A 1 216 ? 0.971 55.427 11.783 1.00 29.68 216 ILE A C 1
ATOM 1297 O O . ILE A 1 216 ? 1.342 54.972 12.873 1.00 30.81 216 ILE A O 1
ATOM 1302 N N . GLN A 1 223 ? 8.191 55.800 15.984 1.00 31.70 223 GLN A N 1
ATOM 1303 C CA . GLN A 1 223 ? 8.781 55.512 14.675 1.00 31.92 223 GLN A CA 1
ATOM 1304 C C . GLN A 1 223 ? 9.670 56.655 14.211 1.00 29.00 223 GLN A C 1
ATOM 1305 O O . GLN A 1 223 ? 9.541 57.782 14.684 1.00 29.05 223 GLN A O 1
ATOM 1319 N N . SER A 1 225 ? 11.005 59.738 12.564 1.00 19.85 225 SER A N 1
ATOM 1320 C CA . SER A 1 225 ? 10.314 60.925 12.077 1.00 18.23 225 SER A CA 1
ATOM 1321 C C . SER A 1 225 ? 11.011 61.548 10.874 1.00 17.82 225 SER A C 1
ATOM 1322 O O . SER A 1 225 ? 12.180 61.275 10.604 1.00 17.87 225 SER A O 1
ATOM 1325 N N . VAL A 1 226 ? 10.281 62.392 10.152 1.00 17.89 226 VAL A N 1
ATOM 1326 C CA . VAL A 1 226 ? 10.848 63.079 9.001 1.00 17.93 226 VAL A CA 1
ATOM 1327 C C . VAL A 1 226 ? 11.958 63.993 9.510 1.00 17.95 226 VAL A C 1
ATOM 1328 O O . VAL A 1 226 ? 13.001 64.126 8.876 1.00 16.07 226 VAL A O 1
ATOM 1332 N N . GLU A 1 227 ? 11.729 64.608 10.667 1.00 18.51 227 GLU A N 1
ATOM 1333 C CA . GLU A 1 227 ? 12.706 65.515 11.259 1.00 21.03 227 GLU A CA 1
ATOM 1334 C C . GLU A 1 227 ? 14.028 64.818 11.556 1.00 18.95 227 GLU A C 1
ATOM 1335 O O . GLU A 1 227 ? 15.099 65.389 11.350 1.00 18.81 227 GLU A O 1
ATOM 1341 N N . GLN A 1 228 ? 13.947 63.591 12.057 1.00 18.06 228 GLN A N 1
ATOM 1342 C CA . GLN A 1 228 ? 15.144 62.817 12.369 1.00 17.16 228 GLN A CA 1
ATOM 1343 C C . GLN A 1 228 ? 15.918 62.486 11.101 1.00 16.43 228 GLN A C 1
ATOM 1344 O O . GLN A 1 228 ? 17.130 62.677 11.032 1.00 15.84 228 GLN A O 1
ATOM 1358 N N . ARG A 1 230 ? 15.651 63.923 8.168 1.00 16.91 230 ARG A N 1
ATOM 1359 C CA . ARG A 1 230 ? 16.048 65.102 7.416 1.00 18.41 230 ARG A CA 1
ATOM 1360 C C . ARG A 1 230 ? 17.409 65.557 7.931 1.00 16.87 230 ARG A C 1
ATOM 1361 O O . ARG A 1 230 ? 18.257 66.011 7.161 1.00 17.67 230 ARG A O 1
ATOM 1369 N N . ALA A 1 231 ? 17.618 65.427 9.237 1.00 16.57 231 ALA A N 1
ATOM 1370 C CA . ALA A 1 231 ? 18.886 65.824 9.842 1.00 15.99 231 ALA A CA 1
ATOM 1371 C C . ALA A 1 231 ? 19.991 64.877 9.382 1.00 16.17 231 ALA A C 1
ATOM 1372 O O . ALA A 1 231 ? 21.112 65.301 9.104 1.00 15.95 231 ALA A O 1
ATOM 1374 N N . ILE A 1 232 ? 19.663 63.590 9.301 1.00 15.14 232 ILE A N 1
ATOM 1375 C CA . ILE A 1 232 ? 20.627 62.584 8.859 1.00 14.69 232 ILE A CA 1
ATOM 1376 C C . ILE A 1 232 ? 21.004 62.825 7.399 1.00 14.09 232 ILE A C 1
ATOM 1377 O O . ILE A 1 232 ? 22.180 62.815 7.044 1.00 13.97 232 ILE A O 1
ATOM 1382 N N . CYS A 1 233 ? 20.005 63.054 6.555 1.00 14.23 233 CYS A N 1
ATOM 1383 C CA . CYS A 1 233 ? 20.263 63.287 5.140 1.00 14.50 233 CYS A CA 1
ATOM 1384 C C . CYS A 1 233 ? 21.032 64.577 4.885 1.00 14.62 233 CYS A C 1
ATOM 1385 O O . CYS A 1 233 ? 21.930 64.607 4.051 1.00 14.51 233 CYS A O 1
ATOM 1388 N N . ASP A 1 234 ? 20.677 65.644 5.595 1.00 16.10 234 ASP A N 1
ATOM 1389 C CA . ASP A 1 234 ? 21.363 66.921 5.416 1.00 18.43 234 ASP A CA 1
ATOM 1390 C C . ASP A 1 234 ? 22.852 66.764 5.700 1.00 17.75 234 ASP A C 1
ATOM 1391 O O . ASP A 1 234 ? 23.694 67.192 4.913 1.00 17.44 234 ASP A O 1
ATOM 1396 N N . GLU A 1 235 ? 23.163 66.134 6.825 1.00 16.56 235 GLU A N 1
ATOM 1397 C CA . GLU A 1 235 ? 24.543 65.920 7.241 1.00 16.94 235 GLU A CA 1
ATOM 1398 C C . GLU A 1 235 ? 25.310 65.014 6.278 1.00 15.66 235 GLU A C 1
ATOM 1399 O O . GLU A 1 235 ? 26.430 65.329 5.880 1.00 16.79 235 GLU A O 1
ATOM 1405 N N . ALA A 1 236 ? 24.712 63.889 5.899 1.00 14.72 236 ALA A N 1
ATOM 1406 C CA . ALA A 1 236 ? 25.381 62.970 4.985 1.00 14.24 236 ALA A CA 1
ATOM 1407 C C . ALA A 1 236 ? 25.658 63.625 3.636 1.00 13.85 236 ALA A C 1
ATOM 1408 O O . ALA A 1 236 ? 26.748 63.492 3.082 1.00 14.53 236 ALA A O 1
ATOM 1410 N N . HIS A 1 237 ? 24.669 64.341 3.115 1.00 13.06 237 HIS A N 1
ATOM 1411 C CA . HIS A 1 237 ? 24.799 64.993 1.817 1.00 13.55 237 HIS A CA 1
ATOM 1412 C C . HIS A 1 237 ? 25.871 66.072 1.785 1.00 14.62 237 HIS A C 1
ATOM 1413 O O . HIS A 1 237 ? 26.438 66.354 0.731 1.00 14.84 237 HIS A O 1
ATOM 1420 N N . GLN A 1 238 ? 26.145 66.670 2.938 1.00 16.68 238 GLN A N 1
ATOM 1421 C CA . GLN A 1 238 ? 27.179 67.697 3.019 1.00 18.55 238 GLN A CA 1
ATOM 1422 C C . GLN A 1 238 ? 28.510 67.074 2.625 1.00 18.92 238 GLN A C 1
ATOM 1423 O O . GLN A 1 238 ? 29.409 67.759 2.136 1.00 18.15 238 GLN A O 1
ATOM 1429 N N . TYR A 1 239 ? 28.625 65.767 2.846 1.00 16.31 239 TYR A N 1
ATOM 1430 C CA . TYR A 1 239 ? 29.840 65.034 2.528 1.00 16.09 239 TYR A CA 1
ATOM 1431 C C . TYR A 1 239 ? 29.689 64.178 1.281 1.00 15.32 239 TYR A C 1
ATOM 1432 O O . TYR A 1 239 ? 30.537 63.334 0.992 1.00 16.96 239 TYR A O 1
ATOM 1441 N N . GLY A 1 240 ? 28.610 64.414 0.539 1.00 15.21 240 GLY A N 1
ATOM 1442 C CA . GLY A 1 240 ? 28.375 63.676 -0.688 1.00 14.90 240 GLY A CA 1
ATOM 1443 C C . GLY A 1 240 ? 28.113 62.195 -0.494 1.00 13.33 240 GLY A C 1
ATOM 1444 O O . GLY A 1 240 ? 28.357 61.391 -1.393 1.00 14.73 240 GLY A O 1
ATOM 1445 N N . VAL A 1 241 ? 27.604 61.830 0.676 1.00 12.36 241 VAL A N 1
ATOM 1446 C CA . VAL A 1 241 ? 27.316 60.436 0.973 1.00 12.20 241 VAL A CA 1
ATOM 1447 C C . VAL A 1 241 ? 25.839 60.110 0.747 1.00 12.02 241 VAL A C 1
ATOM 1448 O O . VAL A 1 241 ? 24.960 60.832 1.212 1.00 14.51 241 VAL A O 1
ATOM 1452 N N . ILE A 1 242 ? 25.565 59.025 0.022 1.00 12.73 242 ILE A N 1
ATOM 1453 C CA . ILE A 1 242 ? 24.180 58.642 -0.242 1.00 12.14 242 ILE A CA 1
ATOM 1454 C C . ILE A 1 242 ? 23.551 57.905 0.935 1.00 10.72 242 ILE A C 1
ATOM 1455 O O . ILE A 1 242 ? 24.194 57.095 1.606 1.00 12.81 242 ILE A O 1
ATOM 1460 N N . VAL A 1 243 ? 22.277 58.194 1.167 1.00 11.54 243 VAL A N 1
ATOM 1461 C CA . VAL A 1 243 ? 21.525 57.611 2.266 1.00 11.65 243 VAL A CA 1
ATOM 1462 C C . VAL A 1 243 ? 20.435 56.662 1.786 1.00 12.37 243 VAL A C 1
ATOM 1463 O O . VAL A 1 243 ? 19.703 56.966 0.849 1.00 12.70 243 VAL A O 1
ATOM 1467 N N . GLY A 1 244 ? 20.349 55.510 2.441 1.00 10.33 244 GLY A N 1
ATOM 1468 C CA . GLY A 1 244 ? 19.337 54.530 2.114 1.00 10.55 244 GLY A CA 1
ATOM 1469 C C . GLY A 1 244 ? 18.466 54.343 3.335 1.00 10.89 244 GLY A C 1
ATOM 1470 O O . GLY A 1 244 ? 18.940 54.438 4.470 1.00 11.79 244 GLY A O 1
ATOM 1471 N N . ALA A 1 245 ? 17.180 54.104 3.115 1.00 10.84 245 ALA A N 1
ATOM 1472 C CA . ALA A 1 245 ? 16.273 53.900 4.227 1.00 11.30 245 ALA A CA 1
ATOM 1473 C C . ALA A 1 245 ? 15.457 52.658 3.953 1.00 12.47 245 ALA A C 1
ATOM 1474 O O . ALA A 1 245 ? 14.918 52.481 2.866 1.00 13.78 245 ALA A O 1
ATOM 1476 N N . HIS A 1 246 ? 15.399 51.785 4.940 1.00 14.27 246 HIS A N 1
ATOM 1477 C CA . HIS A 1 246 ? 14.626 50.574 4.812 1.00 16.29 246 HIS A CA 1
ATOM 1478 C C . HIS A 1 246 ? 13.218 50.955 5.274 1.00 15.44 246 HIS A C 1
ATOM 1479 O O . HIS A 1 246 ? 13.030 51.473 6.373 1.00 15.36 246 HIS A O 1
ATOM 1486 N N . ALA A 1 247 ? 12.240 50.752 4.397 1.00 15.02 247 ALA A N 1
ATOM 1487 C CA . ALA A 1 247 ? 10.855 51.088 4.708 1.00 15.70 247 ALA A CA 1
ATOM 1488 C C . ALA A 1 247 ? 9.936 50.105 3.999 1.00 16.91 247 ALA A C 1
ATOM 1489 O O . ALA A 1 247 ? 10.078 49.877 2.799 1.00 16.70 247 ALA A O 1
ATOM 1491 N N . GLN A 1 248 ? 9.006 49.518 4.747 1.00 17.03 248 GLN A N 1
ATOM 1492 C CA . GLN A 1 248 ? 8.065 48.558 4.178 1.00 17.06 248 GLN A CA 1
ATOM 1493 C C . GLN A 1 248 ? 6.601 48.982 4.317 1.00 17.99 248 GLN A C 1
ATOM 1494 O O . GLN A 1 248 ? 5.700 48.145 4.384 1.00 18.97 248 GLN A O 1
ATOM 1500 N N . SER A 1 249 ? 6.375 50.291 4.342 1.00 17.53 249 SER A N 1
ATOM 1501 C CA . SER A 1 249 ? 5.027 50.834 4.457 1.00 17.86 249 SER A CA 1
ATOM 1502 C C . SER A 1 249 ? 4.987 52.181 3.755 1.00 16.94 249 SER A C 1
ATOM 1503 O O . SER A 1 249 ? 5.983 52.896 3.714 1.00 15.80 249 SER A O 1
ATOM 1506 N N . PRO A 1 250 ? 3.830 52.546 3.192 1.00 16.51 250 PRO A N 1
ATOM 1507 C CA . PRO A 1 250 ? 3.716 53.833 2.499 1.00 16.42 250 PRO A CA 1
ATOM 1508 C C . PRO A 1 250 ? 4.094 55.021 3.386 1.00 16.10 250 PRO A C 1
ATOM 1509 O O . PRO A 1 250 ? 4.703 55.979 2.918 1.00 15.63 250 PRO A O 1
ATOM 1513 N N . GLU A 1 251 ? 3.724 54.971 4.661 1.00 15.64 251 GLU A N 1
ATOM 1514 C CA . GLU A 1 251 ? 4.058 56.068 5.557 1.00 15.86 251 GLU A CA 1
ATOM 1515 C C . GLU A 1 251 ? 5.572 56.172 5.722 1.00 15.61 251 GLU A C 1
ATOM 1516 O O . GLU A 1 251 ? 6.128 57.271 5.727 1.00 15.05 251 GLU A O 1
ATOM 1522 N N . GLY A 1 252 ? 6.232 55.024 5.852 1.00 15.16 252 GLY A N 1
ATOM 1523 C CA . GLY A 1 252 ? 7.675 55.012 6.008 1.00 14.85 252 GLY A CA 1
ATOM 1524 C C . GLY A 1 252 ? 8.362 55.521 4.760 1.00 15.82 252 GLY A C 1
ATOM 1525 O O . GLY A 1 252 ? 9.326 56.290 4.821 1.00 16.16 252 GLY A O 1
ATOM 1526 N N . VAL A 1 253 ? 7.863 55.090 3.610 1.00 14.21 253 VAL A N 1
ATOM 1527 C CA . VAL A 1 253 ? 8.433 55.522 2.345 1.00 13.40 253 VAL A CA 1
ATOM 1528 C C . VAL A 1 253 ? 8.232 57.023 2.187 1.00 14.47 253 VAL A C 1
ATOM 1529 O O . VAL A 1 253 ? 9.160 57.745 1.826 1.00 14.20 253 VAL A O 1
ATOM 1533 N N . ARG A 1 254 ? 7.023 57.489 2.492 1.00 15.26 254 ARG A N 1
ATOM 1534 C CA . ARG A 1 254 ? 6.703 58.908 2.376 1.00 16.97 254 ARG A CA 1
ATOM 1535 C C . ARG A 1 254 ? 7.631 59.773 3.223 1.00 15.04 254 ARG A C 1
ATOM 1536 O O . ARG A 1 254 ? 8.193 60.751 2.733 1.00 15.64 254 ARG A O 1
ATOM 1544 N N . ARG A 1 255 ? 7.791 59.411 4.493 1.00 14.71 255 ARG A N 1
ATOM 1545 C CA . ARG A 1 255 ? 8.652 60.173 5.391 1.00 14.35 255 ARG A CA 1
ATOM 1546 C C . ARG A 1 255 ? 10.098 60.167 4.925 1.00 13.29 255 ARG A C 1
ATOM 1547 O O . ARG A 1 255 ? 10.784 61.189 4.997 1.00 14.65 255 ARG A O 1
ATOM 1555 N N . SER A 1 256 ? 10.562 59.013 4.454 1.00 13.75 256 SER A N 1
ATOM 1556 C CA . SER A 1 256 ? 11.940 58.889 3.986 1.00 13.38 256 SER A CA 1
ATOM 1557 C C . SER A 1 256 ? 12.183 59.802 2.791 1.00 14.18 256 SER A C 1
ATOM 1558 O O . SER A 1 256 ? 13.189 60.505 2.733 1.00 14.55 256 SER A O 1
ATOM 1561 N N . LEU A 1 257 ? 11.255 59.780 1.838 1.00 14.50 257 LEU A N 1
ATOM 1562 C CA . LEU A 1 257 ? 11.371 60.603 0.645 1.00 14.27 257 LEU A CA 1
ATOM 1563 C C . LEU A 1 257 ? 11.330 62.086 0.997 1.00 14.52 257 LEU A C 1
ATOM 1564 O O . LEU A 1 257 ? 12.093 62.879 0.450 1.00 15.63 257 LEU A O 1
ATOM 1569 N N . LEU A 1 258 ? 10.446 62.457 1.919 1.00 16.04 258 LEU A N 1
ATOM 1570 C CA . LEU A 1 258 ? 10.334 63.850 2.334 1.00 17.50 258 LEU A CA 1
ATOM 1571 C C . LEU A 1 258 ? 11.647 64.319 2.961 1.00 17.14 258 LEU A C 1
ATOM 1572 O O . LEU A 1 258 ? 12.091 65.439 2.725 1.00 17.87 258 LEU A O 1
ATOM 1577 N N . ALA A 1 259 ? 12.275 63.445 3.742 1.00 17.62 259 ALA A N 1
ATOM 1578 C CA . ALA A 1 259 ? 13.537 63.773 4.400 1.00 16.07 259 ALA A CA 1
ATOM 1579 C C . ALA A 1 259 ? 14.690 63.931 3.413 1.00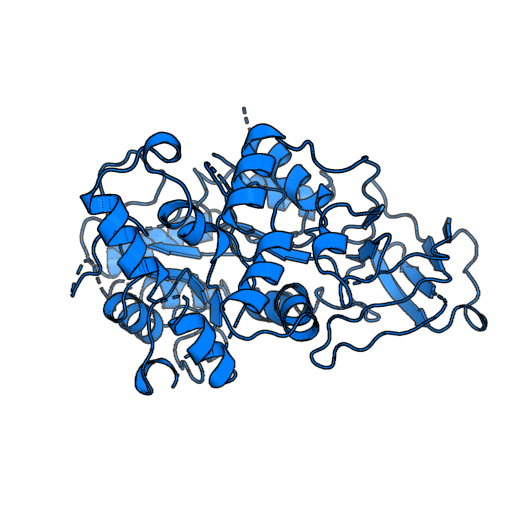 16.47 259 ALA A C 1
ATOM 1580 O O . ALA A 1 259 ? 15.684 64.595 3.713 1.00 17.36 259 ALA A O 1
ATOM 1582 N N . GLY A 1 260 ? 14.571 63.309 2.243 1.00 14.56 260 GLY A N 1
ATOM 1583 C CA . GLY A 1 260 ? 15.625 63.419 1.249 1.00 14.05 260 GLY A CA 1
ATOM 1584 C C . GLY A 1 260 ? 16.477 62.169 1.077 1.00 13.15 260 GLY A C 1
ATOM 1585 O O . GLY A 1 260 ? 17.595 62.243 0.569 1.00 14.87 260 GLY A O 1
ATOM 1586 N N . VAL A 1 261 ? 15.949 61.026 1.502 1.00 13.05 261 VAL A N 1
ATOM 1587 C CA . VAL A 1 261 ? 16.654 59.752 1.383 1.00 12.70 261 VAL A CA 1
ATOM 1588 C C . VAL A 1 261 ? 16.873 59.434 -0.090 1.00 13.12 261 VAL A C 1
ATOM 1589 O O . VAL A 1 261 ? 15.961 59.564 -0.909 1.00 15.68 261 VAL A O 1
ATOM 1593 N N . ASP A 1 262 ? 18.085 59.006 -0.422 1.00 11.40 262 ASP A N 1
ATOM 1594 C CA . ASP A 1 262 ? 18.441 58.692 -1.802 1.00 11.79 262 ASP A CA 1
ATOM 1595 C C . ASP A 1 262 ? 17.928 57.361 -2.338 1.00 12.08 262 ASP A C 1
ATOM 1596 O O . ASP A 1 262 ? 17.619 57.249 -3.525 1.00 13.38 262 ASP A O 1
ATOM 1601 N N . THR A 1 263 ? 17.848 56.353 -1.477 1.00 11.78 263 THR A N 1
ATOM 1602 C CA . THR A 1 263 ? 17.349 55.054 -1.909 1.00 11.57 263 THR A CA 1
ATOM 1603 C C . THR A 1 263 ? 16.380 54.473 -0.896 1.00 11.80 263 THR A C 1
ATOM 1604 O O . THR A 1 263 ? 16.590 54.575 0.314 1.00 12.34 263 THR A O 1
ATOM 1608 N N . ILE A 1 264 ? 15.309 53.879 -1.402 1.00 11.07 264 ILE A N 1
ATOM 1609 C CA . ILE A 1 264 ? 14.322 53.245 -0.543 1.00 10.60 264 ILE A CA 1
ATOM 1610 C C . ILE A 1 264 ? 14.532 51.743 -0.710 1.00 10.73 264 ILE A C 1
ATOM 1611 O O . ILE A 1 264 ? 14.516 51.243 -1.836 1.00 11.44 264 ILE A O 1
ATOM 1616 N N . GLU A 1 265 ? 14.752 51.037 0.398 1.00 11.79 265 GLU A N 1
ATOM 1617 C CA . GLU A 1 265 ? 14.940 49.589 0.355 1.00 12.48 265 GLU A CA 1
ATOM 1618 C C . GLU A 1 265 ? 13.642 48.898 0.746 1.00 12.85 265 GLU A C 1
ATOM 1619 O O . GLU A 1 265 ? 13.001 49.279 1.724 1.00 13.72 265 GLU A O 1
ATOM 1625 N N . HIS A 1 266 ? 13.288 47.874 -0.028 1.00 14.31 266 HIS A N 1
ATOM 1626 C CA . HIS A 1 266 ? 12.066 47.088 0.147 1.00 15.63 266 HIS A CA 1
ATOM 1627 C C . HIS A 1 266 ? 10.912 47.871 -0.472 1.00 15.13 266 HIS A C 1
ATOM 1628 O O . HIS A 1 266 ? 10.461 47.560 -1.571 1.00 15.77 266 HIS A O 1
ATOM 1635 N N . GLY A 1 267 ? 10.442 48.893 0.231 1.00 15.28 267 GLY A N 1
ATOM 1636 C CA . GLY A 1 267 ? 9.367 49.703 -0.313 1.00 14.36 267 GLY A CA 1
ATOM 1637 C C . GLY A 1 267 ? 7.969 49.213 -0.001 1.00 14.86 267 GLY A C 1
ATOM 1638 O O . GLY A 1 267 ? 7.779 48.285 0.782 1.00 15.26 267 GLY A O 1
ATOM 1639 N N . SER A 1 268 ? 6.987 49.839 -0.636 1.00 14.83 268 SER A N 1
ATOM 1640 C CA . SER A 1 268 ? 5.589 49.497 -0.413 1.00 15.29 268 SER A CA 1
ATOM 1641 C C . SER A 1 268 ? 4.789 49.848 -1.651 1.00 15.06 268 SER A C 1
ATOM 1642 O O . SER A 1 268 ? 5.346 50.295 -2.649 1.00 14.32 268 SER A O 1
ATOM 1645 N N . VAL A 1 269 ? 3.477 49.654 -1.579 1.00 14.96 269 VAL A N 1
ATOM 1646 C CA . VAL A 1 269 ? 2.625 50.006 -2.700 1.00 15.81 269 VAL A CA 1
ATOM 1647 C C . VAL A 1 269 ? 2.716 51.530 -2.819 1.00 16.13 269 VAL A C 1
ATOM 1648 O O . VAL A 1 269 ? 2.861 52.231 -1.813 1.00 16.98 269 VAL A O 1
ATOM 1652 N N . LEU A 1 270 ? 2.648 52.038 -4.045 1.00 14.99 270 LEU A N 1
ATOM 1653 C CA . LEU A 1 270 ? 2.769 53.469 -4.275 1.00 16.85 270 LEU A CA 1
ATOM 1654 C C . LEU A 1 270 ? 1.501 54.123 -4.809 1.00 18.74 270 LEU A C 1
ATOM 1655 O O . LEU A 1 270 ? 0.539 53.449 -5.169 1.00 19.36 270 LEU A O 1
ATOM 1660 N N . ASP A 1 271 ? 1.523 55.452 -4.826 1.00 19.45 271 ASP A N 1
ATOM 1661 C CA . ASP A 1 271 ? 0.436 56.263 -5.360 1.00 19.29 271 ASP A CA 1
ATOM 1662 C C . ASP A 1 271 ? 1.145 57.370 -6.136 1.00 19.85 271 ASP A C 1
ATOM 1663 O O . ASP A 1 271 ? 2.373 57.441 -6.123 1.00 18.09 271 ASP A O 1
ATOM 1668 N N . ASP A 1 272 ? 0.391 58.228 -6.812 1.00 18.89 272 ASP A N 1
ATOM 1669 C CA . ASP A 1 272 ? 0.988 59.295 -7.610 1.00 19.30 272 ASP A CA 1
ATOM 1670 C C . ASP A 1 272 ? 1.846 60.291 -6.831 1.00 18.81 272 ASP A C 1
ATOM 1671 O O . ASP A 1 272 ? 2.821 60.826 -7.360 1.00 17.85 272 ASP A O 1
ATOM 1676 N N . GLU A 1 273 ? 1.487 60.540 -5.578 1.00 19.77 273 GLU A N 1
ATOM 1677 C CA . GLU A 1 273 ? 2.252 61.473 -4.765 1.00 21.67 273 GLU A CA 1
ATOM 1678 C C . GLU A 1 273 ? 3.654 60.925 -4.534 1.00 19.31 273 GLU A C 1
ATOM 1679 O O . GLU A 1 273 ? 4.642 61.629 -4.725 1.00 19.08 273 GLU A O 1
ATOM 1685 N N . LEU A 1 274 ? 3.735 59.663 -4.129 1.00 19.29 274 LEU A N 1
ATOM 1686 C CA . LEU A 1 274 ? 5.026 59.036 -3.864 1.00 18.27 274 LEU A CA 1
ATOM 1687 C C . LEU A 1 274 ? 5.869 58.898 -5.122 1.00 18.15 274 LEU A C 1
ATOM 1688 O O . LEU A 1 274 ? 7.078 59.112 -5.091 1.00 18.14 274 LEU A O 1
ATOM 1693 N N . ILE A 1 275 ? 5.238 58.534 -6.232 1.00 17.32 275 ILE A N 1
ATOM 1694 C CA . ILE A 1 275 ? 5.970 58.393 -7.481 1.00 18.10 275 ILE A CA 1
ATOM 1695 C C . ILE A 1 275 ? 6.629 59.728 -7.825 1.00 17.52 275 ILE A C 1
ATOM 1696 O O . ILE A 1 275 ? 7.787 59.776 -8.238 1.00 17.63 275 ILE A O 1
ATOM 1701 N N . GLY A 1 276 ? 5.889 60.814 -7.632 1.00 17.73 276 GLY A N 1
ATOM 1702 C CA . GLY A 1 276 ? 6.429 62.126 -7.922 1.00 17.72 276 GLY A CA 1
ATOM 1703 C C . GLY A 1 276 ? 7.608 62.461 -7.024 1.00 18.84 276 GLY A C 1
ATOM 1704 O O . GLY A 1 276 ? 8.549 63.125 -7.464 1.00 17.58 276 GLY A O 1
ATOM 1713 N N . PHE A 1 278 ? 9.761 60.353 -5.853 1.00 18.95 278 PHE A N 1
ATOM 1714 C CA . PHE A 1 278 ? 10.914 59.567 -6.304 1.00 17.91 278 PHE A CA 1
ATOM 1715 C C . PHE A 1 278 ? 11.554 60.313 -7.482 1.00 17.91 278 PHE A C 1
ATOM 1716 O O . PHE A 1 278 ? 12.760 60.564 -7.504 1.00 17.61 278 PHE A O 1
ATOM 1724 N N . ARG A 1 279 ? 10.721 60.675 -8.453 1.00 18.87 279 ARG A N 1
ATOM 1725 C CA . ARG A 1 279 ? 11.172 61.375 -9.660 1.00 19.67 279 ARG A CA 1
ATOM 1726 C C . ARG A 1 279 ? 11.924 62.667 -9.412 1.00 20.42 279 ARG A C 1
ATOM 1727 O O . ARG A 1 279 ? 12.970 62.911 -10.014 1.00 22.03 279 ARG A O 1
ATOM 1735 N N . HIS A 1 280 ? 11.373 63.506 -8.544 1.00 20.25 280 HIS A N 1
ATOM 1736 C CA . HIS A 1 280 ? 11.986 64.785 -8.218 1.00 21.20 280 HIS A CA 1
ATOM 1737 C C . HIS A 1 280 ? 11.983 64.978 -6.713 1.00 19.86 280 HIS A C 1
ATOM 1738 O O . HIS A 1 280 ? 10.948 65.260 -6.113 1.00 20.28 280 HIS A O 1
ATOM 1745 N N . ASN A 1 281 ? 13.153 64.812 -6.110 1.00 19.48 281 ASN A N 1
ATOM 1746 C CA . ASN A 1 281 ? 13.311 64.960 -4.672 1.00 18.44 281 ASN A CA 1
ATOM 1747 C C . ASN A 1 281 ? 14.349 66.053 -4.450 1.00 18.73 281 ASN A C 1
ATOM 1748 O O . ASN A 1 281 ? 15.549 65.798 -4.501 1.00 17.70 281 ASN A O 1
ATOM 1753 N N . PRO A 1 282 ? 13.894 67.287 -4.189 1.00 20.43 282 PRO A N 1
ATOM 1754 C CA . PRO A 1 282 ? 14.790 68.426 -3.968 1.00 21.57 282 PRO A CA 1
ATOM 1755 C C . PRO A 1 282 ? 15.744 68.270 -2.787 1.00 22.04 282 PRO A C 1
ATOM 1756 O O . PRO A 1 282 ? 16.741 68.989 -2.691 1.00 22.90 282 PRO A O 1
ATOM 1760 N N . ASN A 1 283 ? 15.445 67.330 -1.897 1.00 21.25 283 ASN A N 1
ATOM 1761 C CA . ASN A 1 283 ? 16.286 67.116 -0.728 1.00 20.45 283 ASN A CA 1
ATOM 1762 C C . ASN A 1 283 ? 17.251 65.942 -0.861 1.00 18.99 283 ASN A C 1
ATOM 1763 O O . ASN A 1 283 ? 18.063 65.704 0.027 1.00 18.45 283 ASN A O 1
ATOM 1768 N N . ALA A 1 284 ? 17.161 65.213 -1.969 1.00 17.93 284 ALA A N 1
ATOM 1769 C CA . ALA A 1 284 ? 18.057 64.089 -2.207 1.00 17.20 284 ALA A CA 1
ATOM 1770 C C . ALA A 1 284 ? 19.361 64.635 -2.780 1.00 17.65 284 ALA A C 1
ATOM 1771 O O . ALA A 1 284 ? 19.379 65.700 -3.400 1.00 18.10 284 ALA A O 1
ATOM 1773 N N . LEU A 1 285 ? 20.449 63.903 -2.577 1.00 16.52 285 LEU A N 1
ATOM 1774 C CA . LEU A 1 285 ? 21.755 64.334 -3.063 1.00 16.78 285 LEU A CA 1
ATOM 1775 C C . LEU A 1 285 ? 21.774 64.731 -4.543 1.00 17.34 285 LEU A C 1
ATOM 1776 O O . LEU A 1 285 ? 22.363 65.751 -4.911 1.00 17.60 285 LEU A O 1
ATOM 1781 N N . ARG A 1 286 ? 21.123 63.942 -5.391 1.00 16.81 286 ARG A N 1
ATOM 1782 C CA . ARG A 1 286 ? 21.112 64.235 -6.818 1.00 18.30 286 ARG A CA 1
ATOM 1783 C C . ARG A 1 286 ? 19.753 64.637 -7.384 1.00 17.18 286 ARG A C 1
ATOM 1784 O O . ARG A 1 286 ? 19.534 64.592 -8.592 1.00 17.80 286 ARG A O 1
ATOM 1792 N N . GLY A 1 287 ? 18.848 65.044 -6.501 1.00 17.05 287 GLY A N 1
ATOM 1793 C CA . GLY A 1 287 ? 17.534 65.487 -6.936 1.00 17.26 287 GLY A CA 1
ATOM 1794 C C . GLY A 1 287 ? 16.510 64.411 -7.235 1.00 16.86 287 GLY A C 1
ATOM 1795 O O . GLY A 1 287 ? 15.424 64.716 -7.723 1.00 16.99 287 GLY A O 1
ATOM 1796 N N . TYR A 1 288 ? 16.841 63.156 -6.955 1.00 15.97 288 TYR A N 1
ATOM 1797 C CA . TYR A 1 288 ? 15.902 62.069 -7.205 1.00 15.66 288 TYR A CA 1
ATOM 1798 C C . TYR A 1 288 ? 16.180 60.931 -6.234 1.00 14.45 288 TYR A C 1
ATOM 1799 O O . TYR A 1 288 ? 17.260 60.849 -5.665 1.00 14.49 288 TYR A O 1
ATOM 1808 N N . SER A 1 289 ? 15.194 60.060 -6.046 1.00 14.05 289 SER A N 1
ATOM 1809 C CA . SER A 1 289 ? 15.356 58.915 -5.163 1.00 12.94 289 SER A CA 1
ATOM 1810 C C . SER A 1 289 ? 15.164 57.667 -6.004 1.00 12.54 289 SER A C 1
ATOM 1811 O O . SER A 1 289 ? 14.494 57.705 -7.032 1.00 13.92 289 SER A O 1
ATOM 1814 N N . ALA A 1 290 ? 15.777 56.567 -5.584 1.00 11.78 290 ALA A N 1
ATOM 1815 C CA . ALA A 1 290 ? 15.659 55.320 -6.318 1.00 11.68 290 ALA A CA 1
ATOM 1816 C C . ALA A 1 290 ? 15.059 54.250 -5.420 1.00 11.53 290 ALA A C 1
ATOM 1817 O O . ALA A 1 290 ? 15.075 54.376 -4.199 1.00 12.39 290 ALA A O 1
ATOM 1819 N N . LEU A 1 291 ? 14.522 53.206 -6.038 1.00 11.78 291 LEU A N 1
ATOM 1820 C CA . LEU A 1 291 ? 13.923 52.101 -5.298 1.00 11.53 291 LEU A CA 1
ATOM 1821 C C . LEU A 1 291 ? 14.763 50.834 -5.453 1.00 9.94 291 LEU A C 1
ATOM 1822 O O . LEU A 1 291 ? 15.182 50.501 -6.559 1.00 11.09 291 LEU A O 1
ATOM 1827 N N . ILE A 1 292 ? 15.018 50.140 -4.342 1.00 11.14 292 ILE A N 1
ATOM 1828 C CA . ILE A 1 292 ? 15.770 48.878 -4.356 1.00 10.53 292 ILE A CA 1
ATOM 1829 C C . ILE A 1 292 ? 14.803 47.869 -3.722 1.00 10.90 292 ILE A C 1
ATOM 1830 O O . ILE A 1 292 ? 14.841 47.638 -2.518 1.00 12.35 292 ILE A O 1
ATOM 1835 N N . PRO A 1 293 ? 13.921 47.257 -4.531 1.00 11.78 293 PRO A N 1
ATOM 1836 C CA . PRO A 1 293 ? 12.934 46.287 -4.037 1.00 12.23 293 PRO A CA 1
ATOM 1837 C C . PRO A 1 293 ? 13.425 45.168 -3.126 1.00 12.26 293 PRO A C 1
ATOM 1838 O O . PRO A 1 293 ? 12.716 44.772 -2.202 1.00 14.02 293 PRO A O 1
ATOM 1842 N N . THR A 1 294 ? 14.622 44.654 -3.388 1.00 13.08 294 THR A N 1
ATOM 1843 C CA . THR A 1 294 ? 15.177 43.554 -2.599 1.00 13.49 294 THR A CA 1
ATOM 1844 C C . THR A 1 294 ? 14.154 42.424 -2.450 1.00 13.04 294 THR A C 1
ATOM 1845 O O . THR A 1 294 ? 13.913 41.921 -1.352 1.00 13.30 294 THR A O 1
ATOM 1849 N N . LEU A 1 295 ? 13.568 42.018 -3.573 1.00 12.46 295 LEU A N 1
ATOM 1850 C CA . LEU A 1 295 ? 12.571 40.956 -3.563 1.00 12.81 295 LEU A CA 1
ATOM 1851 C C . LEU A 1 295 ? 13.130 39.662 -2.983 1.00 12.80 295 LEU A C 1
ATOM 1852 O O . LEU A 1 295 ? 12.406 38.894 -2.354 1.00 12.33 295 LEU A O 1
ATOM 1857 N N . SER A 1 296 ? 14.418 39.425 -3.196 1.00 12.70 296 SER A N 1
ATOM 1858 C CA . SER A 1 296 ? 15.074 38.229 -2.674 1.00 12.55 296 SER A CA 1
ATOM 1859 C C . SER A 1 296 ? 14.955 38.096 -1.158 1.00 11.95 296 SER A C 1
ATOM 1860 O O . SER A 1 296 ? 15.000 36.987 -0.620 1.00 13.86 296 SER A O 1
ATOM 1863 N N . ALA A 1 297 ? 14.816 39.221 -0.463 1.00 12.65 297 ALA A N 1
ATOM 1864 C CA . ALA A 1 297 ? 14.730 39.185 0.990 1.00 14.08 297 ALA A CA 1
ATOM 1865 C C . ALA A 1 297 ? 13.331 38.920 1.533 1.00 14.80 297 ALA A C 1
ATOM 1866 O O . ALA A 1 297 ? 13.180 38.332 2.599 1.00 17.92 297 ALA A O 1
ATOM 1868 N N . GLY A 1 298 ? 12.305 39.331 0.799 1.00 16.12 298 GLY A N 1
ATOM 1869 C CA . GLY A 1 298 ? 10.955 39.128 1.292 1.00 17.02 298 GLY A CA 1
ATOM 1870 C C . GLY A 1 298 ? 10.251 37.857 0.861 1.00 18.24 298 GLY A C 1
ATOM 1871 O O . GLY A 1 298 ? 9.579 37.209 1.670 1.00 18.19 298 GLY A O 1
ATOM 1872 N N . LEU A 1 299 ? 10.411 37.487 -0.404 1.00 17.54 299 LEU A N 1
ATOM 1873 C CA . LEU A 1 299 ? 9.744 36.308 -0.942 1.00 18.60 299 LEU A CA 1
ATOM 1874 C C . LEU A 1 299 ? 9.963 34.982 -0.221 1.00 19.47 299 LEU A C 1
ATOM 1875 O O . LEU A 1 299 ? 9.034 34.185 -0.111 1.00 19.75 299 LEU A O 1
ATOM 1880 N N . PRO A 1 300 ? 11.188 34.713 0.260 1.00 19.97 300 PRO A N 1
ATOM 1881 C CA . PRO A 1 300 ? 11.414 33.443 0.958 1.00 21.00 300 PRO A CA 1
ATOM 1882 C C . PRO A 1 300 ? 10.460 33.232 2.132 1.00 21.79 300 PRO A C 1
ATOM 1883 O O . PRO A 1 300 ? 9.981 32.122 2.366 1.00 21.80 300 PRO A O 1
ATOM 1887 N N . LEU A 1 301 ? 10.184 34.306 2.864 1.00 21.49 301 LEU A N 1
ATOM 1888 C CA . LEU A 1 301 ? 9.304 34.235 4.024 1.00 23.44 301 LEU A CA 1
ATOM 1889 C C . LEU A 1 301 ? 7.861 33.888 3.680 1.00 23.55 301 LEU A C 1
ATOM 1890 O O . LEU A 1 301 ? 7.128 33.384 4.529 1.00 24.43 301 LEU A O 1
ATOM 1895 N N . THR A 1 302 ? 7.449 34.161 2.445 1.00 22.74 302 THR A N 1
ATOM 1896 C CA . THR A 1 302 ? 6.077 33.873 2.033 1.00 23.25 302 THR A CA 1
ATOM 1897 C C . THR A 1 302 ? 5.948 32.624 1.164 1.00 23.42 302 THR A C 1
ATOM 1898 O O . THR A 1 302 ? 4.860 32.063 1.042 1.00 22.98 302 THR A O 1
ATOM 1902 N N . LEU A 1 303 ? 7.053 32.183 0.567 1.00 22.91 303 LEU A N 1
ATOM 1903 C CA . LEU A 1 303 ? 7.024 31.005 -0.296 1.00 24.43 303 LEU A CA 1
ATOM 1904 C C . LEU A 1 303 ? 7.431 29.717 0.413 1.00 26.36 303 LEU A C 1
ATOM 1905 O O . LEU A 1 303 ? 7.033 28.628 0.004 1.00 28.20 303 LEU A O 1
ATOM 1910 N N . LEU A 1 304 ? 8.228 29.841 1.467 1.00 26.69 304 LEU A N 1
ATOM 1911 C CA . LEU A 1 304 ? 8.677 28.675 2.221 1.00 28.36 304 LEU A CA 1
ATOM 1912 C C . LEU A 1 304 ? 7.746 28.435 3.408 1.00 29.15 304 LEU A C 1
ATOM 1913 O O . LEU A 1 304 ? 7.179 29.377 3.958 1.00 28.88 304 LEU A O 1
ATOM 1918 N N . GLY A 1 305 ? 7.590 27.173 3.798 1.00 30.90 305 GLY A N 1
ATOM 1919 C CA . GLY A 1 305 ? 6.727 26.856 4.922 1.00 32.09 305 GLY A CA 1
ATOM 1920 C C . GLY A 1 305 ? 7.322 27.330 6.234 1.00 33.43 305 GLY A C 1
ATOM 1921 O O . GLY A 1 305 ? 8.535 27.482 6.348 1.00 32.72 305 GLY A O 1
ATOM 1922 N N . GLN A 1 306 ? 6.470 27.564 7.228 1.00 34.44 306 GLN A N 1
ATOM 1923 C CA . GLN A 1 306 ? 6.930 28.023 8.534 1.00 36.31 306 GLN A CA 1
ATOM 1924 C C . GLN A 1 306 ? 7.823 26.987 9.206 1.00 37.59 306 GLN A C 1
ATOM 1925 O O . GLN A 1 306 ? 8.613 27.315 10.088 1.00 37.61 306 GLN A O 1
ATOM 1931 N N . ASP A 1 307 ? 7.688 25.733 8.791 1.00 38.88 307 ASP A N 1
ATOM 1932 C CA . ASP A 1 307 ? 8.499 24.661 9.351 1.00 40.77 307 ASP A CA 1
ATOM 1933 C C . ASP A 1 307 ? 9.945 24.871 8.920 1.00 40.20 307 ASP A C 1
ATOM 1934 O O . ASP A 1 307 ? 10.878 24.404 9.573 1.00 39.96 307 ASP A O 1
ATOM 1939 N N . VAL A 1 308 ? 10.118 25.581 7.811 1.00 39.12 308 VAL A N 1
ATOM 1940 C CA . VAL A 1 308 ? 11.441 25.860 7.275 1.00 38.50 308 VAL A CA 1
ATOM 1941 C C . VAL A 1 308 ? 11.966 27.200 7.776 1.00 37.57 308 VAL A C 1
ATOM 1942 O O . VAL A 1 308 ? 13.105 27.299 8.228 1.00 37.32 308 VAL A O 1
ATOM 1946 N N . THR A 1 309 ? 11.125 28.227 7.699 1.00 36.71 309 THR A N 1
ATOM 1947 C CA . THR A 1 309 ? 11.504 29.569 8.126 1.00 35.93 309 THR A CA 1
ATOM 1948 C C . THR A 1 309 ? 11.477 29.756 9.638 1.00 36.09 309 THR A C 1
ATOM 1949 O O . THR A 1 309 ? 12.296 30.488 10.191 1.00 36.40 309 THR A O 1
ATOM 1953 N N . GLY A 1 310 ? 10.521 29.114 10.300 1.00 35.89 310 GLY A N 1
ATOM 1954 C CA . GLY A 1 310 ? 10.421 29.225 11.745 1.00 35.81 310 GLY A CA 1
ATOM 1955 C C . GLY A 1 310 ? 9.737 30.482 12.257 1.00 35.60 310 GLY A C 1
ATOM 1956 O O . GLY A 1 310 ? 9.811 30.787 13.447 1.00 36.53 310 GLY A O 1
ATOM 1957 N N . ILE A 1 311 ? 9.071 31.219 11.375 1.00 34.86 311 ILE A N 1
ATOM 1958 C CA . ILE A 1 311 ? 8.385 32.434 11.795 1.00 33.68 311 ILE A CA 1
ATOM 1959 C C . ILE A 1 311 ? 6.987 32.104 12.304 1.00 33.88 311 ILE A C 1
ATOM 1960 O O . ILE A 1 311 ? 6.394 31.099 11.909 1.00 34.02 311 ILE A O 1
ATOM 1965 N N . THR A 1 312 ? 6.465 32.952 13.185 1.00 34.13 312 THR A N 1
ATOM 1966 C CA . THR A 1 312 ? 5.137 32.743 13.750 1.00 34.49 312 THR A CA 1
ATOM 1967 C C . THR A 1 312 ? 4.047 33.085 12.740 1.00 34.52 312 THR A C 1
ATOM 1968 O O . THR A 1 312 ? 4.318 33.679 11.694 1.00 33.86 312 THR A O 1
ATOM 1972 N N . ASP A 1 313 ? 2.814 32.706 13.058 1.00 34.18 313 ASP A N 1
ATOM 1973 C CA . ASP A 1 313 ? 1.689 32.978 12.177 1.00 34.23 313 ASP A CA 1
ATOM 1974 C C . ASP A 1 313 ? 1.501 34.475 11.945 1.00 33.20 313 ASP A C 1
ATOM 1975 O O . ASP A 1 313 ? 1.207 34.899 10.830 1.00 32.86 313 ASP A O 1
ATOM 1980 N N . ILE A 1 314 ? 1.663 35.282 12.990 1.00 32.77 314 ILE A N 1
ATOM 1981 C CA . ILE A 1 314 ? 1.498 36.719 12.816 1.00 32.66 314 ILE A CA 1
ATOM 1982 C C . ILE A 1 314 ? 2.616 37.270 11.938 1.00 30.74 314 ILE A C 1
ATOM 1983 O O . ILE A 1 314 ? 2.390 38.170 11.129 1.00 30.28 314 ILE A O 1
ATOM 1988 N N . GLN A 1 315 ? 3.818 36.723 12.089 1.00 29.40 315 GLN A N 1
ATOM 1989 C CA . GLN A 1 315 ? 4.949 37.168 11.284 1.00 27.52 315 GLN A CA 1
ATOM 1990 C C . GLN A 1 315 ? 4.732 36.795 9.823 1.00 26.08 315 GLN A C 1
ATOM 1991 O O . GLN A 1 315 ? 5.121 37.541 8.927 1.00 23.94 315 GLN A O 1
ATOM 1997 N N . LEU A 1 316 ? 4.115 35.639 9.588 1.00 25.25 316 LEU A N 1
ATOM 1998 C CA . LEU A 1 316 ? 3.846 35.190 8.226 1.00 24.44 316 LEU A CA 1
ATOM 1999 C C . LEU A 1 316 ? 2.819 36.117 7.591 1.00 24.41 316 LEU A C 1
ATOM 2000 O O . LEU A 1 316 ? 2.968 36.529 6.440 1.00 22.21 316 LEU A O 1
ATOM 2005 N N . GLU A 1 317 ? 1.775 36.442 8.348 1.00 22.90 317 GLU A N 1
ATOM 2006 C CA . GLU A 1 317 ? 0.732 37.334 7.858 1.00 23.46 317 GLU A CA 1
ATOM 2007 C C . GLU A 1 317 ? 1.343 38.701 7.564 1.00 21.74 317 GLU A C 1
ATOM 2008 O O . GLU A 1 317 ? 1.062 39.306 6.529 1.00 20.33 317 GLU A O 1
ATOM 2014 N N . ASN A 1 318 ? 2.183 39.184 8.476 1.00 20.21 318 ASN A N 1
ATOM 2015 C CA . ASN A 1 318 ? 2.834 40.476 8.280 1.00 20.85 318 ASN A CA 1
ATOM 2016 C C . ASN A 1 318 ? 3.675 40.429 7.006 1.00 19.38 318 ASN A C 1
ATOM 2017 O O . ASN A 1 318 ? 3.617 41.335 6.176 1.00 18.50 318 ASN A O 1
ATOM 2022 N N . SER A 1 319 ? 4.449 39.357 6.862 1.00 18.31 319 SER A N 1
ATOM 2023 C CA . SER A 1 319 ? 5.307 39.164 5.704 1.00 17.74 319 SER A CA 1
ATOM 2024 C C . SER A 1 319 ? 4.524 39.173 4.395 1.00 17.61 319 SER A C 1
ATOM 2025 O O . SER A 1 319 ? 4.938 39.805 3.423 1.00 17.33 319 SER A O 1
ATOM 2028 N N . LYS A 1 320 ? 3.390 38.476 4.366 1.00 17.84 320 LYS A N 1
ATOM 2029 C CA . LYS A 1 320 ? 2.571 38.439 3.161 1.00 17.83 320 LYS A CA 1
ATOM 2030 C C . LYS A 1 320 ? 2.105 39.845 2.790 1.00 16.96 320 LYS A C 1
ATOM 2031 O O . LYS A 1 320 ? 2.126 40.219 1.620 1.00 16.92 320 LYS A O 1
ATOM 2037 N N . ASN A 1 321 ? 1.699 40.635 3.781 1.00 17.54 321 ASN A N 1
ATOM 2038 C CA . ASN A 1 321 ? 1.234 41.988 3.486 1.00 16.92 321 ASN A CA 1
ATOM 2039 C C . ASN A 1 321 ? 2.373 42.880 2.996 1.00 17.27 321 ASN A C 1
ATOM 2040 O O . ASN A 1 321 ? 2.208 43.638 2.046 1.00 18.33 321 ASN A O 1
ATOM 2045 N N . VAL A 1 322 ? 3.529 42.783 3.638 1.00 15.99 322 VAL A N 1
ATOM 2046 C CA . VAL A 1 322 ? 4.681 43.583 3.233 1.00 16.38 322 VAL A CA 1
ATOM 2047 C C . VAL A 1 322 ? 5.212 43.179 1.858 1.00 15.68 322 VAL A C 1
ATOM 2048 O O . VAL A 1 322 ? 5.505 44.038 1.025 1.00 15.90 322 VAL A O 1
ATOM 2052 N N . VAL A 1 323 ? 5.356 41.875 1.628 1.00 16.66 323 VAL A N 1
ATOM 2053 C CA . VAL A 1 323 ? 5.871 41.388 0.352 1.00 17.00 323 VAL A CA 1
ATOM 2054 C C . VAL A 1 323 ? 4.938 41.745 -0.798 1.00 16.80 323 VAL A C 1
ATOM 2055 O O . VAL A 1 323 ? 5.390 42.016 -1.909 1.00 15.97 323 VAL A O 1
ATOM 2059 N N . GLY A 1 324 ? 3.634 41.743 -0.529 1.00 16.76 324 GLY A N 1
ATOM 2060 C CA . GLY A 1 324 ? 2.680 42.098 -1.560 1.00 17.11 324 GLY A CA 1
ATOM 2061 C C . GLY A 1 324 ? 2.895 43.543 -1.972 1.00 16.76 324 GLY A C 1
ATOM 2062 O O . GLY A 1 324 ? 2.815 43.890 -3.151 1.00 18.09 324 GLY A O 1
ATOM 2063 N N . GLY A 1 325 ? 3.166 44.391 -0.985 1.00 17.33 325 GLY A N 1
ATOM 2064 C CA . GLY A 1 325 ? 3.413 45.794 -1.258 1.00 16.35 325 GLY A CA 1
ATOM 2065 C C . GLY A 1 325 ? 4.733 45.995 -1.984 1.00 15.31 325 GLY A C 1
ATOM 2066 O O . GLY A 1 325 ? 4.838 46.850 -2.859 1.00 15.72 325 GLY A O 1
ATOM 2075 N N . VAL A 1 327 ? 6.184 43.894 -4.017 1.00 14.63 327 VAL A N 1
ATOM 2076 C CA . VAL A 1 327 ? 5.995 43.459 -5.390 1.00 14.63 327 VAL A CA 1
ATOM 2077 C C . VAL A 1 327 ? 5.165 44.459 -6.179 1.00 14.39 327 VAL A C 1
ATOM 2078 O O . VAL A 1 327 ? 5.561 44.888 -7.262 1.00 13.44 327 VAL A O 1
ATOM 2082 N N . SER A 1 328 ? 4.016 44.838 -5.633 1.00 15.12 328 SER A N 1
ATOM 2083 C CA . SER A 1 328 ? 3.156 45.789 -6.316 1.00 15.69 328 SER A CA 1
ATOM 2084 C C . SER A 1 328 ? 3.888 47.113 -6.546 1.00 15.72 328 SER A C 1
ATOM 2085 O O . SER A 1 328 ? 3.830 47.676 -7.638 1.00 16.47 328 SER A O 1
ATOM 2088 N N . GLY A 1 329 ? 4.585 47.598 -5.520 1.00 14.50 329 GLY A N 1
ATOM 2089 C CA . GLY A 1 329 ? 5.313 48.848 -5.647 1.00 14.35 329 GLY A CA 1
ATOM 2090 C C . GLY A 1 329 ? 6.416 48.813 -6.693 1.00 14.27 329 GLY A C 1
ATOM 2091 O O . GLY A 1 329 ? 6.658 49.802 -7.374 1.00 15.52 329 GLY A O 1
ATOM 2092 N N . ALA A 1 330 ? 7.092 47.675 -6.823 1.00 13.46 330 ALA A N 1
ATOM 2093 C CA . ALA A 1 330 ? 8.161 47.554 -7.806 1.00 13.92 330 ALA A CA 1
ATOM 2094 C C . ALA A 1 330 ? 7.570 47.602 -9.209 1.00 13.11 330 ALA A C 1
ATOM 2095 O O . ALA A 1 330 ? 8.139 48.201 -10.115 1.00 14.02 330 ALA A O 1
ATOM 2097 N N . ARG A 1 331 ? 6.420 46.963 -9.383 1.00 13.96 331 ARG A N 1
ATOM 2098 C CA . ARG A 1 331 ? 5.762 46.945 -10.682 1.00 14.23 331 ARG A CA 1
ATOM 2099 C C . ARG A 1 331 ? 5.318 48.356 -11.037 1.00 13.96 331 ARG A C 1
ATOM 2100 O O . ARG A 1 331 ? 5.487 48.807 -12.171 1.00 15.61 331 ARG A O 1
ATOM 2108 N N . GLN A 1 332 ? 4.749 49.053 -10.061 1.00 13.59 332 GLN A N 1
ATOM 2109 C CA . GLN A 1 332 ? 4.286 50.414 -10.285 1.00 14.44 332 GLN A CA 1
ATOM 2110 C C . GLN A 1 332 ? 5.465 51.306 -10.639 1.00 13.40 332 GLN A C 1
ATOM 2111 O O . GLN A 1 332 ? 5.409 52.074 -11.595 1.00 14.32 332 GLN A O 1
ATOM 2117 N N . ALA A 1 333 ? 6.537 51.195 -9.863 1.00 14.14 333 ALA A N 1
ATOM 2118 C CA . ALA A 1 333 ? 7.731 51.994 -10.103 1.00 13.68 333 ALA A CA 1
ATOM 2119 C C . ALA A 1 333 ? 8.267 51.741 -11.514 1.00 14.24 333 ALA A C 1
ATOM 2120 O O . ALA A 1 333 ? 8.661 52.674 -12.216 1.00 14.65 333 ALA A O 1
ATOM 2122 N N . HIS A 1 334 ? 8.283 50.478 -11.927 1.00 14.92 334 HIS A N 1
ATOM 2123 C CA . HIS A 1 334 ? 8.766 50.122 -13.259 1.00 16.54 334 HIS A CA 1
ATOM 2124 C C . HIS A 1 334 ? 7.856 50.762 -14.305 1.00 17.33 334 HIS A C 1
ATOM 2125 O O . HIS A 1 334 ? 8.324 51.326 -15.292 1.00 18.40 334 HIS A O 1
ATOM 2132 N N . GLU A 1 335 ? 6.553 50.671 -14.067 1.00 18.24 335 GLU A N 1
ATOM 2133 C CA . GLU A 1 335 ? 5.551 51.236 -14.966 1.00 21.32 335 GLU A CA 1
ATOM 2134 C C . GLU A 1 335 ? 5.728 52.752 -15.102 1.00 20.20 335 GLU A C 1
ATOM 2135 O O . GLU A 1 335 ? 5.541 53.319 -16.185 1.00 20.54 335 GLU A O 1
ATOM 2141 N N . ALA A 1 336 ? 6.108 53.399 -14.006 1.00 18.45 336 ALA A N 1
ATOM 2142 C CA . ALA A 1 336 ? 6.303 54.848 -13.995 1.00 18.58 336 ALA A CA 1
ATOM 2143 C C . ALA A 1 336 ? 7.696 55.277 -14.459 1.00 18.92 336 ALA A C 1
ATOM 2144 O O . ALA A 1 336 ? 7.997 56.470 -14.512 1.00 19.94 336 ALA A O 1
ATOM 2146 N N . GLY A 1 337 ? 8.546 54.305 -14.779 1.00 18.09 337 GLY A N 1
ATOM 2147 C CA . GLY A 1 337 ? 9.885 54.613 -15.247 1.00 17.19 337 GLY A CA 1
ATOM 2148 C C . GLY A 1 337 ? 10.836 55.191 -14.212 1.00 17.18 337 GLY A C 1
ATOM 2149 O O . GLY A 1 337 ? 11.713 55.985 -14.548 1.00 17.96 337 GLY A O 1
ATOM 2150 N N . LEU A 1 338 ? 10.678 54.794 -12.954 1.00 14.93 338 LEU A N 1
ATOM 2151 C CA . LEU A 1 338 ? 11.550 55.291 -11.897 1.00 14.55 338 LEU A CA 1
ATOM 2152 C C . LEU A 1 338 ? 12.895 54.566 -11.914 1.00 13.38 338 LEU A C 1
ATOM 2153 O O . LEU A 1 338 ? 13.076 53.576 -12.623 1.00 14.34 338 LEU A O 1
ATOM 2166 N N . ILE A 1 340 ? 15.230 52.095 -10.587 1.00 12.68 340 ILE A N 1
ATOM 2167 C CA . ILE A 1 340 ? 15.090 50.881 -9.787 1.00 11.67 340 ILE A CA 1
ATOM 2168 C C . ILE A 1 340 ? 16.365 50.063 -9.857 1.00 9.75 340 ILE A C 1
ATOM 2169 O O . ILE A 1 340 ? 16.818 49.710 -10.942 1.00 12.35 340 ILE A O 1
ATOM 2174 N N . GLY A 1 341 ? 16.921 49.743 -8.695 1.00 9.30 341 GLY A N 1
ATOM 2175 C CA . GLY A 1 341 ? 18.154 48.982 -8.670 1.00 10.89 341 GLY A CA 1
ATOM 2176 C C . GLY A 1 341 ? 18.011 47.548 -8.215 1.00 10.49 341 GLY A C 1
ATOM 2177 O O . GLY A 1 341 ? 16.913 47.057 -7.965 1.00 12.50 341 GLY A O 1
ATOM 2178 N N . VAL A 1 342 ? 19.151 46.876 -8.114 1.00 9.94 342 VAL A N 1
ATOM 2179 C CA . VAL A 1 342 ? 19.207 45.483 -7.695 1.00 9.33 342 VAL A CA 1
ATOM 2180 C C . VAL A 1 342 ? 19.993 45.368 -6.391 1.00 10.74 342 VAL A C 1
ATOM 2181 O O . VAL A 1 342 ? 21.164 45.747 -6.314 1.00 11.20 342 VAL A O 1
ATOM 2185 N N . GLY A 1 343 ? 19.324 44.851 -5.368 1.00 9.94 343 GLY A N 1
ATOM 2186 C CA . GLY A 1 343 ? 19.935 44.656 -4.064 1.00 11.01 343 GLY A CA 1
ATOM 2187 C C . GLY A 1 343 ? 19.218 43.440 -3.517 1.00 11.61 343 GLY A C 1
ATOM 2188 O O . GLY A 1 343 ? 18.098 43.168 -3.942 1.00 11.60 343 GLY A O 1
ATOM 2189 N N . THR A 1 344 ? 19.827 42.704 -2.591 1.00 11.14 344 THR A N 1
ATOM 2190 C CA . THR A 1 344 ? 19.160 41.505 -2.092 1.00 9.66 344 THR A CA 1
ATOM 2191 C C . THR A 1 344 ? 19.093 41.314 -0.584 1.00 11.90 344 THR A C 1
ATOM 2192 O O . THR A 1 344 ? 18.378 40.434 -0.115 1.00 12.30 344 THR A O 1
ATOM 2196 N N . ASP A 1 345 ? 19.838 42.123 0.162 1.00 11.61 345 ASP A N 1
ATOM 2197 C CA . ASP A 1 345 ? 19.895 42.022 1.622 1.00 13.10 345 ASP A CA 1
ATOM 2198 C C . ASP A 1 345 ? 20.612 40.721 2.007 1.00 13.13 345 ASP A C 1
ATOM 2199 O O . ASP A 1 345 ? 20.097 39.925 2.791 1.00 14.92 345 ASP A O 1
ATOM 2204 N N . THR A 1 346 ? 21.803 40.510 1.454 1.00 13.23 346 THR A N 1
ATOM 2205 C CA . THR A 1 346 ? 22.568 39.298 1.749 1.00 13.41 346 THR A CA 1
ATOM 2206 C C . THR A 1 346 ? 22.848 39.167 3.245 1.00 16.43 346 THR A C 1
ATOM 2207 O O . THR A 1 346 ? 22.833 40.154 3.979 1.00 16.85 346 THR A O 1
ATOM 2211 N N . GLY A 1 347 ? 23.119 37.946 3.694 1.00 18.55 347 GLY A N 1
ATOM 2212 C CA . GLY A 1 347 ? 23.389 37.738 5.104 1.00 21.82 347 GLY A CA 1
ATOM 2213 C C . GLY A 1 347 ? 22.179 37.169 5.815 1.00 25.80 347 GLY A C 1
ATOM 2214 O O . GLY A 1 347 ? 22.303 36.588 6.898 1.00 26.31 347 GLY A O 1
ATOM 2223 N N . THR A 1 349 ? 19.185 34.575 6.496 1.00 30.70 349 THR A N 1
ATOM 2224 C CA . THR A 1 349 ? 19.198 33.120 6.433 1.00 30.58 349 THR A CA 1
ATOM 2225 C C . THR A 1 349 ? 18.899 32.569 5.041 1.00 28.36 349 THR A C 1
ATOM 2226 O O . THR A 1 349 ? 19.555 31.634 4.590 1.00 29.79 349 THR A O 1
ATOM 2230 N N . PHE A 1 350 ? 17.918 33.150 4.356 1.00 25.11 350 PHE A N 1
ATOM 2231 C CA . PHE A 1 350 ? 17.553 32.667 3.030 1.00 21.33 350 PHE A CA 1
ATOM 2232 C C . PHE A 1 350 ? 17.977 33.545 1.854 1.00 17.67 350 PHE A C 1
ATOM 2233 O O . PHE A 1 350 ? 17.380 33.486 0.781 1.00 15.77 350 PHE A O 1
ATOM 2241 N N . VAL A 1 351 ? 19.007 34.360 2.059 1.00 15.83 351 VAL A N 1
ATOM 2242 C CA . VAL A 1 351 ? 19.527 35.209 0.985 1.00 15.06 351 VAL A CA 1
ATOM 2243 C C . VAL A 1 351 ? 21.032 34.975 0.906 1.00 13.28 351 VAL A C 1
ATOM 2244 O O . VAL A 1 351 ? 21.819 35.647 1.570 1.00 13.49 351 VAL A O 1
ATOM 2248 N N . PRO A 1 352 ? 21.450 34.006 0.086 1.00 13.06 352 PRO A N 1
ATOM 2249 C CA . PRO A 1 352 ? 22.871 33.690 -0.064 1.00 12.77 352 PRO A CA 1
ATOM 2250 C C . PRO A 1 352 ? 23.694 34.871 -0.556 1.00 12.46 352 PRO A C 1
ATOM 2251 O O . PRO A 1 352 ? 23.212 35.689 -1.342 1.00 13.79 352 PRO A O 1
ATOM 2255 N N . GLN A 1 353 ? 24.935 34.944 -0.093 1.00 11.83 353 GLN A N 1
ATOM 2256 C CA . GLN A 1 353 ? 25.846 36.015 -0.491 1.00 11.38 353 GLN A CA 1
ATOM 2257 C C . GLN A 1 353 ? 26.131 35.923 -1.987 1.00 12.72 353 GLN A C 1
ATOM 2258 O O . GLN A 1 353 ? 26.444 36.922 -2.630 1.00 13.32 353 GLN A O 1
ATOM 2264 N N . TYR A 1 354 ? 26.010 34.720 -2.536 1.00 11.65 354 TYR A N 1
ATOM 2265 C CA . TYR A 1 354 ? 26.294 34.494 -3.948 1.00 11.42 354 TYR A CA 1
ATOM 2266 C C . TYR A 1 354 ? 25.076 34.487 -4.870 1.00 11.18 354 TYR A C 1
ATOM 2267 O O . TYR A 1 354 ? 25.210 34.210 -6.062 1.00 12.98 354 TYR A O 1
ATOM 2276 N N . ALA A 1 355 ? 23.900 34.805 -4.335 1.00 10.68 355 ALA A N 1
ATOM 2277 C CA . ALA A 1 355 ? 22.682 34.754 -5.134 1.00 10.36 355 ALA A CA 1
ATOM 2278 C C . ALA A 1 355 ? 22.167 36.067 -5.713 1.00 9.91 355 ALA A C 1
ATOM 2279 O O . ALA A 1 355 ? 20.974 36.213 -5.945 1.00 12.12 355 ALA A O 1
ATOM 2281 N N . THR A 1 356 ? 23.056 37.017 -5.977 1.00 9.78 356 THR A N 1
ATOM 2282 C CA . THR A 1 356 ? 22.599 38.282 -6.541 1.00 10.41 356 THR A CA 1
ATOM 2283 C C . THR A 1 356 ? 21.789 38.058 -7.826 1.00 10.90 356 THR A C 1
ATOM 2284 O O . THR A 1 356 ? 20.777 38.719 -8.050 1.00 10.54 356 THR A O 1
ATOM 2288 N N . TRP A 1 357 ? 22.228 37.105 -8.648 1.00 12.00 357 TRP A N 1
ATOM 2289 C CA . TRP A 1 357 ? 21.563 36.817 -9.919 1.00 12.91 357 TRP A CA 1
ATOM 2290 C C . TRP A 1 357 ? 20.061 36.556 -9.781 1.00 12.39 357 TRP A C 1
ATOM 2291 O O . TRP A 1 357 ? 19.278 36.899 -10.668 1.00 12.74 357 TRP A O 1
ATOM 2302 N N . ARG A 1 358 ? 19.665 35.941 -8.673 1.00 10.90 358 ARG A N 1
ATOM 2303 C CA . ARG A 1 358 ? 18.262 35.617 -8.440 1.00 10.74 358 ARG A CA 1
ATOM 2304 C C . ARG A 1 358 ? 17.376 36.857 -8.454 1.00 10.43 358 ARG A C 1
ATOM 2305 O O . ARG A 1 358 ? 16.222 36.794 -8.881 1.00 12.60 358 ARG A O 1
ATOM 2313 N N . GLU A 1 359 ? 17.910 37.986 -7.997 1.00 10.55 359 GLU A N 1
ATOM 2314 C CA . GLU A 1 359 ? 17.123 39.223 -7.953 1.00 10.55 359 GLU A CA 1
ATOM 2315 C C . GLU A 1 359 ? 16.674 39.655 -9.342 1.00 10.78 359 GLU A C 1
ATOM 2316 O O . GLU A 1 359 ? 15.581 40.205 -9.505 1.00 10.91 359 GLU A O 1
ATOM 2322 N N . LEU A 1 360 ? 17.511 39.413 -10.345 1.00 11.03 360 LEU A N 1
ATOM 2323 C CA . LEU A 1 360 ? 17.142 39.795 -11.706 1.00 10.87 360 LEU A CA 1
ATOM 2324 C C . LEU A 1 360 ? 15.990 38.926 -12.193 1.00 12.86 360 LEU A C 1
ATOM 2325 O O . LEU A 1 360 ? 15.075 39.411 -12.857 1.00 12.03 360 LEU A O 1
ATOM 2330 N N . GLU A 1 361 ? 16.030 37.640 -11.857 1.00 13.52 361 GLU A N 1
ATOM 2331 C CA . GLU A 1 361 ? 14.956 36.745 -12.273 1.00 15.32 361 GLU A CA 1
ATOM 2332 C C . GLU A 1 361 ? 13.652 37.141 -11.602 1.00 15.68 361 GLU A C 1
ATOM 2333 O O . GLU A 1 361 ? 12.580 37.039 -12.203 1.00 16.11 361 GLU A O 1
ATOM 2339 N N . LEU A 1 362 ? 13.750 37.605 -10.358 1.00 14.66 362 LEU A N 1
ATOM 2340 C CA . LEU A 1 362 ? 12.575 38.022 -9.608 1.00 14.06 362 LEU A CA 1
ATOM 2341 C C . LEU A 1 362 ? 11.980 39.324 -10.146 1.00 14.21 362 LEU A C 1
ATOM 2342 O O . LEU A 1 362 ? 10.766 39.491 -10.139 1.00 14.80 362 LEU A O 1
ATOM 2347 N N . LEU A 1 363 ? 12.823 40.248 -10.605 1.00 13.93 363 LEU A N 1
ATOM 2348 C CA . LEU A 1 363 ? 12.313 41.502 -11.156 1.00 13.69 363 LEU A CA 1
ATOM 2349 C C . LEU A 1 363 ? 11.548 41.209 -12.447 1.00 14.16 363 LEU A C 1
ATOM 2350 O O . LEU A 1 363 ? 10.575 41.885 -12.782 1.00 14.80 363 LEU A O 1
ATOM 2355 N N . VAL A 1 364 ? 11.989 40.193 -13.174 1.00 13.70 364 VAL A N 1
ATOM 2356 C CA . VAL A 1 364 ? 11.304 39.825 -14.404 1.00 14.97 364 VAL A CA 1
ATOM 2357 C C . VAL A 1 364 ? 9.983 39.128 -14.079 1.00 14.98 364 VAL A C 1
ATOM 2358 O O . VAL A 1 364 ? 8.950 39.434 -14.667 1.00 15.74 364 VAL A O 1
ATOM 2362 N N . ALA A 1 365 ? 10.018 38.200 -13.130 1.00 16.38 365 ALA A N 1
ATOM 2363 C CA . ALA A 1 365 ? 8.819 37.448 -12.773 1.00 17.15 365 ALA A CA 1
ATOM 2364 C C . ALA A 1 365 ? 7.764 38.217 -11.978 1.00 17.81 365 ALA A C 1
ATOM 2365 O O . ALA A 1 365 ? 6.568 37.943 -12.108 1.00 19.09 365 ALA A O 1
ATOM 2367 N N . TYR A 1 366 ? 8.196 39.182 -11.171 1.00 17.69 366 TYR A N 1
ATOM 2368 C CA . TYR A 1 366 ? 7.272 39.944 -10.331 1.00 18.01 366 TYR A CA 1
ATOM 2369 C C . TYR A 1 366 ? 7.074 41.424 -10.642 1.00 18.32 366 TYR A C 1
ATOM 2370 O O . TYR A 1 366 ? 6.006 41.969 -10.362 1.00 18.44 366 TYR A O 1
ATOM 2379 N N . ALA A 1 367 ? 8.079 42.083 -11.214 1.00 17.81 367 ALA A N 1
ATOM 2380 C CA . ALA A 1 367 ? 7.963 43.517 -11.479 1.00 18.81 367 ALA A CA 1
ATOM 2381 C C . ALA A 1 367 ? 7.814 43.938 -12.932 1.00 19.31 367 ALA A C 1
ATOM 2382 O O . ALA A 1 367 ? 7.967 45.115 -13.257 1.00 20.71 367 ALA A O 1
ATOM 2384 N N . GLY A 1 368 ? 7.525 42.981 -13.805 1.00 20.50 368 GLY A N 1
ATOM 2385 C CA . GLY A 1 368 ? 7.341 43.303 -15.209 1.00 19.96 368 GLY A CA 1
ATOM 2386 C C . GLY A 1 368 ? 8.589 43.689 -15.982 1.00 18.73 368 GLY A C 1
ATOM 2387 O O . GLY A 1 368 ? 8.485 44.300 -17.042 1.00 17.93 368 GLY A O 1
ATOM 2388 N N . PHE A 1 369 ? 9.766 43.346 -15.460 1.00 16.06 369 PHE A N 1
ATOM 2389 C CA . PHE A 1 369 ? 11.013 43.655 -16.148 1.00 15.53 369 PHE A CA 1
ATOM 2390 C C . PHE A 1 369 ? 11.284 42.635 -17.230 1.00 14.86 369 PHE A C 1
ATOM 2391 O O . PHE A 1 369 ? 10.873 41.483 -17.128 1.00 15.91 369 PHE A O 1
ATOM 2399 N N . SER A 1 370 ? 11.999 43.067 -18.258 1.00 16.32 370 SER A N 1
ATOM 2400 C CA . SER A 1 370 ? 12.408 42.170 -19.318 1.00 15.50 370 SER A CA 1
ATOM 2401 C C . SER A 1 370 ? 13.822 41.799 -18.868 1.00 15.92 370 SER A C 1
ATOM 2402 O O . SER A 1 370 ? 14.414 42.503 -18.047 1.00 14.97 370 SER A O 1
ATOM 2405 N N . PRO A 1 371 ? 14.375 40.687 -19.371 1.00 15.64 371 PRO A N 1
ATOM 2406 C CA . PRO A 1 371 ? 15.735 40.319 -18.958 1.00 15.54 371 PRO A CA 1
ATOM 2407 C C . PRO A 1 371 ? 16.719 41.461 -19.202 1.00 15.02 371 PRO A C 1
ATOM 2408 O O . PRO A 1 371 ? 17.582 41.744 -18.369 1.00 14.86 371 PRO A O 1
ATOM 2412 N N . ALA A 1 372 ? 16.587 42.110 -20.354 1.00 14.82 372 ALA A N 1
ATOM 2413 C CA . ALA A 1 372 ? 17.461 43.221 -20.717 1.00 12.31 372 ALA A CA 1
ATOM 2414 C C . ALA A 1 372 ? 17.389 44.333 -19.672 1.00 12.77 372 ALA A C 1
ATOM 2415 O O . ALA A 1 372 ? 18.414 44.864 -19.240 1.00 12.72 372 ALA A O 1
ATOM 2417 N N . GLU A 1 373 ? 16.174 44.685 -19.270 1.00 12.22 373 GLU A N 1
ATOM 2418 C CA . GLU A 1 373 ? 15.988 45.733 -18.277 1.00 11.92 373 GLU A CA 1
ATOM 2419 C C . GLU A 1 373 ? 16.559 45.328 -16.924 1.00 11.67 373 GLU A C 1
ATOM 2420 O O . GLU A 1 373 ? 17.063 46.169 -16.183 1.00 12.95 373 GLU A O 1
ATOM 2426 N N . ALA A 1 374 ? 16.467 44.042 -16.598 1.00 13.26 374 ALA A N 1
ATOM 2427 C CA . ALA A 1 374 ? 16.998 43.552 -15.331 1.00 11.82 374 ALA A CA 1
ATOM 2428 C C . ALA A 1 374 ? 18.523 43.633 -15.343 1.00 12.28 374 ALA A C 1
ATOM 2429 O O . ALA A 1 374 ? 19.142 44.013 -14.348 1.00 11.80 374 ALA A O 1
ATOM 2431 N N . LEU A 1 375 ? 19.132 43.262 -16.466 1.00 12.08 375 LEU A N 1
ATOM 2432 C CA . LEU A 1 375 ? 20.587 43.325 -16.586 1.00 11.53 375 LEU A CA 1
ATOM 2433 C C . LEU A 1 375 ? 21.046 44.784 -16.522 1.00 11.80 375 LEU A C 1
ATOM 2434 O O . LEU A 1 375 ? 22.108 45.101 -15.980 1.00 11.60 375 LEU A O 1
ATOM 2439 N N . HIS A 1 376 ? 20.223 45.671 -17.073 1.00 11.91 376 HIS A N 1
ATOM 2440 C CA . HIS A 1 376 ? 20.516 47.100 -17.081 1.00 11.84 376 HIS A CA 1
ATOM 2441 C C . HIS A 1 376 ? 20.426 47.670 -15.661 1.00 11.45 376 HIS A C 1
ATOM 2442 O O . HIS A 1 376 ? 21.221 48.532 -15.271 1.00 12.07 376 HIS A O 1
ATOM 2449 N N . ALA A 1 377 ? 19.468 47.167 -14.889 1.00 10.34 377 ALA A N 1
ATOM 2450 C CA . ALA A 1 377 ? 19.258 47.610 -13.515 1.00 10.48 377 ALA A CA 1
ATOM 2451 C C . ALA A 1 377 ? 20.412 47.164 -12.620 1.00 10.72 377 ALA A C 1
ATOM 2452 O O . ALA A 1 377 ? 20.852 47.904 -11.748 1.00 11.57 377 ALA A O 1
ATOM 2454 N N . ALA A 1 378 ? 20.910 45.957 -12.865 1.00 10.68 378 ALA A N 1
ATOM 2455 C CA . ALA A 1 378 ? 21.994 45.402 -12.062 1.00 10.51 378 ALA A CA 1
ATOM 2456 C C . ALA A 1 378 ? 23.352 46.019 -12.358 1.00 11.49 378 ALA A C 1
ATOM 2457 O O . ALA A 1 378 ? 24.288 45.860 -11.572 1.00 11.88 378 ALA A O 1
ATOM 2459 N N . THR A 1 379 ? 23.470 46.714 -13.485 1.00 10.36 379 THR A N 1
ATOM 2460 C CA . THR A 1 379 ? 24.752 47.299 -13.862 1.00 10.35 379 THR A CA 1
ATOM 2461 C C . THR A 1 379 ? 24.746 48.821 -13.963 1.00 10.66 379 THR A C 1
ATOM 2462 O O . THR A 1 379 ? 25.120 49.515 -13.022 1.00 11.26 379 THR A O 1
ATOM 2466 N N . ALA A 1 380 ? 24.311 49.333 -15.107 1.00 12.14 380 ALA A N 1
ATOM 2467 C CA . ALA A 1 380 ? 24.281 50.771 -15.334 1.00 12.50 380 ALA A CA 1
ATOM 2468 C C . ALA A 1 380 ? 23.436 51.544 -14.323 1.00 11.82 380 ALA A C 1
ATOM 2469 O O . ALA A 1 380 ? 23.901 52.535 -13.762 1.00 12.88 380 ALA A O 1
ATOM 2471 N N . VAL A 1 381 ? 22.200 51.103 -14.088 1.00 11.46 381 VAL A N 1
ATOM 2472 C CA . VAL A 1 381 ? 21.343 51.817 -13.148 1.00 10.62 381 VAL A CA 1
ATOM 2473 C C . VAL A 1 381 ? 21.904 51.763 -11.728 1.00 11.13 381 VAL A C 1
ATOM 2474 O O . VAL A 1 381 ? 21.985 52.793 -11.064 1.00 10.68 381 VAL A O 1
ATOM 2478 N N . ASN A 1 382 ? 22.296 50.576 -11.268 1.00 10.66 382 ASN A N 1
ATOM 2479 C CA . ASN A 1 382 ? 22.881 50.428 -9.930 1.00 10.71 382 ASN A CA 1
ATOM 2480 C C . ASN A 1 382 ? 24.099 51.355 -9.796 1.00 11.14 382 ASN A C 1
ATOM 2481 O O . ASN A 1 382 ? 24.295 51.985 -8.759 1.00 11.47 382 ASN A O 1
ATOM 2486 N N . ALA A 1 383 ? 24.916 51.431 -10.846 1.00 10.41 383 ALA A N 1
ATOM 2487 C CA . ALA A 1 383 ? 26.105 52.279 -10.819 1.00 9.59 383 ALA A CA 1
ATOM 2488 C C . ALA A 1 383 ? 25.715 53.737 -10.602 1.00 10.38 383 ALA A C 1
ATOM 2489 O O . ALA A 1 383 ? 26.321 54.430 -9.787 1.00 12.01 383 ALA A O 1
ATOM 2491 N N . SER A 1 384 ? 24.700 54.201 -11.327 1.00 11.18 384 SER A N 1
ATOM 2492 C CA . SER A 1 384 ? 24.250 55.582 -11.178 1.00 11.51 384 SER A CA 1
ATOM 2493 C C . SER A 1 384 ? 23.679 55.794 -9.782 1.00 11.55 384 SER A C 1
ATOM 2494 O O . SER A 1 384 ? 23.970 56.787 -9.120 1.00 12.96 384 SER A O 1
ATOM 2497 N N . ILE A 1 385 ? 22.869 54.847 -9.330 1.00 11.35 385 ILE A N 1
ATOM 2498 C CA . ILE A 1 385 ? 22.261 54.953 -8.016 1.00 10.71 385 ILE A CA 1
ATOM 2499 C C . ILE A 1 385 ? 23.315 55.059 -6.918 1.00 11.73 385 ILE A C 1
ATOM 2500 O O . ILE A 1 385 ? 23.183 55.876 -6.011 1.00 12.97 385 ILE A O 1
ATOM 2505 N N . LEU A 1 386 ? 24.370 54.256 -7.017 1.00 11.68 386 LEU A N 1
ATOM 2506 C CA . LEU A 1 386 ? 25.432 54.269 -6.009 1.00 11.71 386 LEU A CA 1
ATOM 2507 C C . LEU A 1 386 ? 26.453 55.382 -6.212 1.00 12.20 386 LEU A C 1
ATOM 2508 O O . LEU A 1 386 ? 27.399 55.519 -5.424 1.00 13.33 386 LEU A O 1
ATOM 2513 N N . GLY A 1 387 ? 26.262 56.172 -7.265 1.00 11.71 387 GLY A N 1
ATOM 2514 C CA . GLY A 1 387 ? 27.164 57.278 -7.542 1.00 12.23 387 GLY A CA 1
ATOM 2515 C C . GLY A 1 387 ? 28.541 56.904 -8.065 1.00 14.00 387 GLY A C 1
ATOM 2516 O O . GLY A 1 387 ? 29.503 57.663 -7.901 1.00 15.61 387 GLY A O 1
ATOM 2517 N N . VAL A 1 388 ? 28.650 55.747 -8.708 1.00 12.56 388 VAL A N 1
ATOM 2518 C CA . VAL A 1 388 ? 29.936 55.309 -9.236 1.00 13.34 388 VAL A CA 1
ATOM 2519 C C . VAL A 1 388 ? 29.904 55.079 -10.750 1.00 13.46 388 VAL A C 1
ATOM 2520 O O . VAL A 1 388 ? 30.796 54.440 -11.303 1.00 13.69 388 VAL A O 1
ATOM 2524 N N . ASP A 1 389 ? 28.892 55.625 -11.415 1.00 14.03 389 ASP A N 1
ATOM 2525 C CA . ASP A 1 389 ? 28.745 55.450 -12.854 1.00 14.44 389 ASP A CA 1
ATOM 2526 C C . ASP A 1 389 ? 29.889 56.028 -13.677 1.00 14.62 389 ASP A C 1
ATOM 2527 O O . ASP A 1 389 ? 30.094 55.632 -14.819 1.00 14.65 389 ASP A O 1
ATOM 2532 N N . ALA A 1 390 ? 30.633 56.962 -13.103 1.00 15.05 390 ALA A N 1
ATOM 2533 C CA . ALA A 1 390 ? 31.747 57.550 -13.830 1.00 16.44 390 ALA A CA 1
ATOM 2534 C C . ALA A 1 390 ? 32.893 56.551 -13.939 1.00 16.64 390 ALA A C 1
ATOM 2535 O O . ALA A 1 390 ? 33.687 56.603 -14.879 1.00 17.37 390 ALA A O 1
ATOM 2537 N N . GLU A 1 391 ? 32.973 55.624 -12.989 1.00 15.60 391 GLU A N 1
ATOM 2538 C CA . GLU A 1 391 ? 34.061 54.657 -13.003 1.00 16.67 391 GLU A CA 1
ATOM 2539 C C . GLU A 1 391 ? 33.686 53.207 -13.286 1.00 14.82 391 GLU A C 1
ATOM 2540 O O . GLU A 1 391 ? 34.557 52.397 -13.597 1.00 16.01 391 GLU A O 1
ATOM 2546 N N . THR A 1 392 ? 32.406 52.862 -13.195 1.00 13.70 392 THR A N 1
ATOM 2547 C CA . THR A 1 392 ? 32.020 51.477 -13.445 1.00 13.48 392 THR A CA 1
ATOM 2548 C C . THR A 1 392 ? 30.575 51.345 -13.914 1.00 12.97 392 THR A C 1
ATOM 2549 O O . THR A 1 392 ? 29.875 52.346 -14.072 1.00 13.02 392 THR A O 1
ATOM 2553 N N . GLY A 1 393 ? 30.138 50.112 -14.161 1.00 11.61 393 GLY A N 1
ATOM 2554 C CA . GLY A 1 393 ? 28.766 49.897 -14.586 1.00 12.46 393 GLY A CA 1
ATOM 2555 C C . GLY A 1 393 ? 28.532 49.676 -16.067 1.00 12.17 393 GLY A C 1
ATOM 2556 O O . GLY A 1 393 ? 27.417 49.362 -16.476 1.00 13.30 393 GLY A O 1
ATOM 2557 N N . SER A 1 394 ? 29.570 49.857 -16.875 1.00 13.06 394 SER A N 1
ATOM 2558 C CA . SER A 1 394 ? 29.461 49.648 -18.312 1.00 13.01 394 SER A CA 1
ATOM 2559 C C . SER A 1 394 ? 30.848 49.402 -18.881 1.00 13.16 394 SER A C 1
ATOM 2560 O O . SER A 1 394 ? 31.851 49.850 -18.323 1.00 14.36 394 SER A O 1
ATOM 2563 N N . LEU A 1 395 ? 30.902 48.679 -19.992 1.00 14.03 395 LEU A N 1
ATOM 2564 C CA . LEU A 1 395 ? 32.170 48.371 -20.622 1.00 16.19 395 LEU A CA 1
ATOM 2565 C C . LEU A 1 395 ? 32.520 49.446 -21.630 1.00 17.52 395 LEU A C 1
ATOM 2566 O O . LEU A 1 395 ? 32.361 49.264 -22.835 1.00 19.37 395 LEU A O 1
ATOM 2571 N N . GLU A 1 396 ? 32.993 50.573 -21.114 1.00 18.60 396 GLU A N 1
ATOM 2572 C CA . GLU A 1 396 ? 33.373 51.701 -21.945 1.00 20.32 396 GLU A CA 1
ATOM 2573 C C . GLU A 1 396 ? 34.781 52.162 -21.611 1.00 19.12 396 GLU A C 1
ATOM 2574 O O . GLU A 1 396 ? 35.214 52.088 -20.463 1.00 18.24 396 GLU A O 1
ATOM 2580 N N . VAL A 1 397 ? 35.484 52.645 -22.630 1.00 18.46 397 VAL A N 1
ATOM 2581 C CA . VAL A 1 397 ? 36.854 53.127 -22.481 1.00 18.00 397 VAL A CA 1
ATOM 2582 C C . VAL A 1 397 ? 36.956 54.159 -21.366 1.00 16.79 397 VAL A C 1
ATOM 2583 O O . VAL A 1 397 ? 36.144 55.081 -21.288 1.00 18.15 397 VAL A O 1
ATOM 2587 N N . GLY A 1 398 ? 37.950 53.985 -20.501 1.00 15.93 398 GLY A N 1
ATOM 2588 C CA . GLY A 1 398 ? 38.153 54.914 -19.404 1.00 16.00 398 GLY A CA 1
ATOM 2589 C C . GLY A 1 398 ? 37.619 54.415 -18.075 1.00 15.31 398 GLY A C 1
ATOM 2590 O O . GLY A 1 398 ? 38.085 54.830 -17.011 1.00 16.77 398 GLY A O 1
ATOM 2591 N N . LYS A 1 399 ? 36.637 53.523 -18.131 1.00 14.22 399 LYS A N 1
ATOM 2592 C CA . LYS A 1 399 ? 36.051 52.985 -16.912 1.00 13.11 399 LYS A CA 1
ATOM 2593 C C . LYS A 1 399 ? 36.833 51.802 -16.361 1.00 12.85 399 LYS A C 1
ATOM 2594 O O . LYS A 1 399 ? 37.629 51.181 -17.064 1.00 14.36 399 LYS A O 1
ATOM 2600 N N . SER A 1 400 ? 36.598 51.510 -15.086 1.00 11.74 400 SER A N 1
ATOM 2601 C CA . SER A 1 400 ? 37.264 50.406 -14.397 1.00 11.67 400 SER A CA 1
ATOM 2602 C C . SER A 1 400 ? 36.969 49.092 -15.110 1.00 11.36 400 SER A C 1
ATOM 2603 O O . SER A 1 400 ? 35.845 48.848 -15.539 1.00 12.75 400 SER A O 1
ATOM 2606 N N . ALA A 1 401 ? 37.977 48.241 -15.231 1.00 10.62 401 ALA A N 1
ATOM 2607 C CA . ALA A 1 401 ? 37.786 46.963 -15.898 1.00 11.12 401 ALA A CA 1
ATOM 2608 C C . ALA A 1 401 ? 37.085 45.952 -14.988 1.00 11.68 401 ALA A C 1
ATOM 2609 O O . ALA A 1 401 ? 37.700 44.999 -14.515 1.00 12.32 401 ALA A O 1
ATOM 2611 N N . ASP A 1 402 ? 35.796 46.176 -14.744 1.00 11.69 402 ASP A N 1
ATOM 2612 C CA . ASP A 1 402 ? 34.996 45.273 -13.924 1.00 11.47 402 ASP A CA 1
ATOM 2613 C C . ASP A 1 402 ? 34.234 44.426 -14.934 1.00 11.80 402 ASP A C 1
ATOM 2614 O O . ASP A 1 402 ? 33.193 44.848 -15.458 1.00 13.21 402 ASP A O 1
ATOM 2619 N N . LEU A 1 403 ? 34.762 43.238 -15.221 1.00 12.33 403 LEU A N 1
ATOM 2620 C CA . LEU A 1 403 ? 34.155 42.363 -16.221 1.00 11.38 403 LEU A CA 1
ATOM 2621 C C . LEU A 1 403 ? 33.639 41.052 -15.671 1.00 12.10 403 LEU A C 1
ATOM 2622 O O . LEU A 1 403 ? 34.252 40.444 -14.798 1.00 12.02 403 LEU A O 1
ATOM 2627 N N . LEU A 1 404 ? 32.510 40.611 -16.204 1.00 10.55 404 LEU A N 1
ATOM 2628 C CA . LEU A 1 404 ? 31.936 39.344 -15.793 1.00 9.95 404 LEU A CA 1
ATOM 2629 C C . LEU A 1 404 ? 31.835 38.497 -17.056 1.00 10.56 404 LEU A C 1
ATOM 2630 O O . LEU A 1 404 ? 31.103 38.836 -17.992 1.00 11.53 404 LEU A O 1
ATOM 2635 N N . VAL A 1 405 ? 32.602 37.414 -17.087 1.00 10.88 405 VAL A N 1
ATOM 2636 C CA . VAL A 1 405 ? 32.616 36.518 -18.241 1.00 11.38 405 VAL A CA 1
ATOM 2637 C C . VAL A 1 405 ? 31.711 35.324 -17.965 1.00 11.86 405 VAL A C 1
ATOM 2638 O O . VAL A 1 405 ? 31.857 34.643 -16.948 1.00 12.63 405 VAL A O 1
ATOM 2642 N N . LEU A 1 406 ? 30.782 35.084 -18.884 1.00 11.90 406 LEU A N 1
ATOM 2643 C CA . LEU A 1 406 ? 29.803 34.007 -18.762 1.00 12.02 406 LEU A CA 1
ATOM 2644 C C . LEU A 1 406 ? 29.929 32.947 -19.855 1.00 12.56 406 LEU A C 1
ATOM 2645 O O . LEU A 1 406 ? 30.481 33.201 -20.920 1.00 14.48 406 LEU A O 1
ATOM 2650 N N . ASN A 1 407 ? 29.384 31.765 -19.585 1.00 14.80 407 ASN A N 1
ATOM 2651 C CA . ASN A 1 407 ? 29.436 30.662 -20.538 1.00 16.64 407 ASN A CA 1
ATOM 2652 C C . ASN A 1 407 ? 28.232 30.645 -21.475 1.00 17.14 407 ASN A C 1
ATOM 2653 O O . ASN A 1 407 ? 28.204 29.891 -22.450 1.00 18.77 407 ASN A O 1
ATOM 2658 N N . ALA A 1 408 ? 27.239 31.479 -21.186 1.00 16.29 408 ALA A N 1
ATOM 2659 C CA . ALA A 1 408 ? 26.044 31.553 -22.019 1.00 16.61 408 ALA A CA 1
ATOM 2660 C C . ALA A 1 408 ? 25.473 32.966 -21.960 1.00 17.07 408 ALA A C 1
ATOM 2661 O O . ALA A 1 408 ? 25.886 33.772 -21.126 1.00 16.42 408 ALA A O 1
ATOM 2663 N N . ASN A 1 409 ? 24.522 33.259 -22.841 1.00 16.38 409 ASN A N 1
ATOM 2664 C CA . ASN A 1 409 ? 23.913 34.585 -22.898 1.00 17.17 409 ASN A CA 1
ATOM 2665 C C . ASN A 1 409 ? 22.788 34.744 -21.878 1.00 16.77 409 ASN A C 1
ATOM 2666 O O . ASN A 1 409 ? 21.753 34.085 -21.975 1.00 15.71 409 ASN A O 1
ATOM 2671 N N . PRO A 1 410 ? 22.968 35.641 -20.893 1.00 15.66 410 PRO A N 1
ATOM 2672 C CA . PRO A 1 410 ? 21.948 35.867 -19.864 1.00 15.51 410 PRO A CA 1
ATOM 2673 C C . PRO A 1 410 ? 20.652 36.478 -20.392 1.00 15.63 410 PRO A C 1
ATOM 2674 O O . PRO A 1 410 ? 19.631 36.444 -19.715 1.00 17.02 410 PRO A O 1
ATOM 2678 N N . LEU A 1 411 ? 20.694 37.038 -21.597 1.00 16.64 411 LEU A N 1
ATOM 2679 C CA . LEU A 1 411 ? 19.494 37.624 -22.184 1.00 18.13 411 LEU A CA 1
ATOM 2680 C C . LEU A 1 411 ? 18.533 36.506 -22.584 1.00 19.54 411 LEU A C 1
ATOM 2681 O O . LEU A 1 411 ? 17.317 36.706 -22.639 1.00 20.48 411 LEU A O 1
ATOM 2686 N N . ASP A 1 412 ? 19.086 35.326 -22.849 1.00 20.74 412 ASP A N 1
ATOM 2687 C CA . ASP A 1 412 ? 18.277 34.173 -23.235 1.00 22.36 412 ASP A CA 1
ATOM 2688 C C . ASP A 1 412 ? 17.861 33.357 -22.017 1.00 21.70 412 ASP A C 1
ATOM 2689 O O . ASP A 1 412 ? 16.835 32.672 -22.037 1.00 21.92 412 ASP A O 1
ATOM 2694 N N . ASP A 1 413 ? 18.662 33.430 -20.958 1.00 19.27 413 ASP A N 1
ATOM 2695 C CA . ASP A 1 413 ? 18.378 32.714 -19.713 1.00 18.33 413 ASP A CA 1
ATOM 2696 C C . ASP A 1 413 ? 19.219 33.358 -18.617 1.00 16.96 413 ASP A C 1
ATOM 2697 O O . ASP A 1 413 ? 20.441 33.211 -18.602 1.00 16.96 413 ASP A O 1
ATOM 2702 N N . LEU A 1 414 ? 18.567 34.065 -17.702 1.00 16.41 414 LEU A N 1
ATOM 2703 C CA . LEU A 1 414 ? 19.287 34.734 -16.631 1.00 15.09 414 LEU A CA 1
ATOM 2704 C C . LEU A 1 414 ? 20.072 33.793 -15.723 1.00 15.83 414 LEU A C 1
ATOM 2705 O O . LEU A 1 414 ? 20.971 34.234 -15.015 1.00 15.77 414 LEU A O 1
ATOM 2710 N N . ARG A 1 415 ? 19.750 32.501 -15.741 1.00 16.95 415 ARG A N 1
ATOM 2711 C CA . ARG A 1 415 ? 20.476 31.568 -14.890 1.00 17.39 415 ARG A CA 1
ATOM 2712 C C . ARG A 1 415 ? 21.921 31.429 -15.372 1.00 16.36 415 ARG A C 1
ATOM 2713 O O . ARG A 1 415 ? 22.762 30.844 -14.688 1.00 17.49 415 ARG A O 1
ATOM 2721 N N . ALA A 1 416 ? 22.210 31.982 -16.547 1.00 15.19 416 ALA A N 1
ATOM 2722 C CA . ALA A 1 416 ? 23.566 31.947 -17.089 1.00 13.39 416 ALA A CA 1
ATOM 2723 C C . ALA A 1 416 ? 24.472 32.722 -16.132 1.00 13.31 416 ALA A C 1
ATOM 2724 O O . ALA A 1 416 ? 25.690 32.537 -16.113 1.00 13.48 416 ALA A O 1
ATOM 2726 N N . LEU A 1 417 ? 23.862 33.589 -15.331 1.00 13.05 417 LEU A N 1
ATOM 2727 C CA . LEU A 1 417 ? 24.607 34.402 -14.373 1.00 12.35 417 LEU A CA 1
ATOM 2728 C C . LEU A 1 417 ? 25.083 33.612 -13.157 1.00 12.39 417 LEU A C 1
ATOM 2729 O O . LEU A 1 417 ? 26.078 33.965 -12.529 1.00 13.70 417 LEU A O 1
ATOM 2734 N N . GLU A 1 418 ? 24.373 32.540 -12.830 1.00 13.85 418 GLU A N 1
ATOM 2735 C CA . GLU A 1 418 ? 24.692 31.747 -11.649 1.00 13.81 418 GLU A CA 1
ATOM 2736 C C . GLU A 1 418 ? 26.119 31.209 -11.559 1.00 14.12 418 GLU A C 1
ATOM 2737 O O . GLU A 1 418 ? 26.723 31.241 -10.488 1.00 15.16 418 GLU A O 1
ATOM 2743 N N . HIS A 1 419 ? 26.660 30.722 -12.670 1.00 13.76 419 HIS A N 1
ATOM 2744 C CA . HIS A 1 419 ? 28.014 30.176 -12.654 1.00 16.00 419 HIS A CA 1
ATOM 2745 C C . HIS A 1 419 ? 28.943 30.918 -13.607 1.00 15.33 419 HIS A C 1
ATOM 2746 O O . HIS A 1 419 ? 29.090 30.541 -14.771 1.00 17.48 419 HIS A O 1
ATOM 2753 N N . PRO A 1 420 ? 29.591 31.987 -13.119 1.00 15.11 420 PRO A N 1
ATOM 2754 C CA . PRO A 1 420 ? 30.503 32.760 -13.967 1.00 12.96 420 PRO A CA 1
ATOM 2755 C C . PRO A 1 420 ? 31.692 31.943 -14.470 1.00 13.51 420 PRO A C 1
ATOM 2756 O O . PRO A 1 420 ? 32.132 30.992 -13.818 1.00 14.33 420 PRO A O 1
ATOM 2760 N N . ALA A 1 421 ? 32.206 32.321 -15.636 1.00 12.86 421 ALA A N 1
ATOM 2761 C CA . ALA A 1 421 ? 33.368 31.659 -16.210 1.00 12.71 421 ALA A CA 1
ATOM 2762 C C . ALA A 1 421 ? 34.609 32.319 -15.614 1.00 13.57 421 ALA A C 1
ATOM 2763 O O . ALA A 1 421 ? 35.608 31.660 -15.315 1.00 14.42 421 ALA A O 1
ATOM 2765 N N . LEU A 1 422 ? 34.532 33.635 -15.439 1.00 12.70 422 LEU A N 1
ATOM 2766 C CA . LEU A 1 422 ? 35.639 34.400 -14.874 1.00 12.18 422 LEU A CA 1
ATOM 2767 C C . LEU A 1 422 ? 35.148 35.774 -14.451 1.00 12.64 422 LEU A C 1
ATOM 2768 O O . LEU A 1 422 ? 34.293 36.362 -15.109 1.00 13.74 422 LEU A O 1
ATOM 2773 N N . VAL A 1 423 ? 35.690 36.273 -13.347 1.00 11.58 423 VAL A N 1
ATOM 2774 C CA . VAL A 1 423 ? 35.329 37.594 -12.847 1.00 10.52 423 VAL A CA 1
ATOM 2775 C C . VAL A 1 423 ? 36.605 38.427 -12.793 1.00 11.54 423 VAL A C 1
ATOM 2776 O O . VAL A 1 423 ? 37.643 37.946 -12.354 1.00 13.29 423 VAL A O 1
ATOM 2780 N N . ILE A 1 424 ? 36.525 39.666 -13.253 1.00 10.36 424 ILE A N 1
ATOM 2781 C CA . ILE A 1 424 ? 37.678 40.553 -13.238 1.00 11.08 424 ILE A CA 1
ATOM 2782 C C . ILE A 1 424 ? 37.240 41.798 -12.485 1.00 11.82 424 ILE A C 1
ATOM 2783 O O . ILE A 1 424 ? 36.226 42.408 -12.825 1.00 11.35 424 I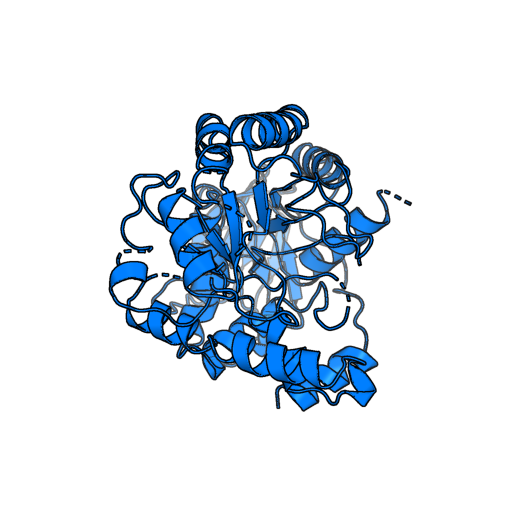LE A O 1
ATOM 2788 N N . ALA A 1 425 ? 37.992 42.156 -11.447 1.00 10.89 425 ALA A N 1
ATOM 2789 C CA . ALA A 1 425 ? 37.666 43.324 -10.636 1.00 11.26 425 ALA A CA 1
ATOM 2790 C C . ALA A 1 425 ? 38.732 44.393 -10.817 1.00 11.34 425 ALA A C 1
ATOM 2791 O O . ALA A 1 425 ? 39.892 44.184 -10.475 1.00 12.89 425 ALA A O 1
ATOM 2793 N N . ALA A 1 426 ? 38.330 45.541 -11.350 1.00 11.69 426 ALA A N 1
ATOM 2794 C CA . ALA A 1 426 ? 39.268 46.634 -11.582 1.00 12.62 426 ALA A CA 1
ATOM 2795 C C . ALA A 1 426 ? 40.547 46.133 -12.256 1.00 12.62 426 ALA A C 1
ATOM 2796 O O . ALA A 1 426 ? 41.656 46.510 -11.872 1.00 14.18 426 ALA A O 1
ATOM 2798 N N . GLY A 1 427 ? 40.385 45.272 -13.256 1.00 12.90 427 GLY A N 1
ATOM 2799 C CA . GLY A 1 427 ? 41.538 44.755 -13.977 1.00 13.40 427 GLY A CA 1
ATOM 2800 C C . GLY A 1 427 ? 42.215 43.554 -13.343 1.00 14.01 427 GLY A C 1
ATOM 2801 O O . GLY A 1 427 ? 43.128 42.977 -13.929 1.00 16.34 427 GLY A O 1
ATOM 2802 N N . HIS A 1 428 ? 41.764 43.173 -12.151 1.00 13.87 428 HIS A N 1
ATOM 2803 C CA . HIS A 1 428 ? 42.335 42.038 -11.427 1.00 15.13 428 HIS A CA 1
ATOM 2804 C C . HIS A 1 428 ? 41.517 40.771 -11.629 1.00 14.32 428 HIS A C 1
ATOM 2805 O O . HIS A 1 428 ? 40.428 40.643 -11.072 1.00 15.10 428 HIS A O 1
ATOM 2812 N N . PRO A 1 429 ? 42.021 39.818 -12.425 1.00 15.51 429 PRO A N 1
ATOM 2813 C CA . PRO A 1 429 ? 41.248 38.589 -12.617 1.00 14.79 429 PRO A CA 1
ATOM 2814 C C . PRO A 1 429 ? 41.188 37.838 -11.290 1.00 15.43 429 PRO A C 1
ATOM 2815 O O . PRO A 1 429 ? 42.161 37.829 -10.530 1.00 15.56 429 PRO A O 1
ATOM 2819 N N . VAL A 1 430 ? 40.049 37.220 -11.009 1.00 13.32 430 VAL A N 1
ATOM 2820 C CA . VAL A 1 430 ? 39.891 36.463 -9.776 1.00 14.02 430 VAL A CA 1
ATOM 2821 C C . VAL A 1 430 ? 40.182 35.003 -10.108 1.00 13.52 430 VAL A C 1
ATOM 2822 O O . VAL A 1 430 ? 39.345 34.313 -10.680 1.00 13.10 430 VAL A O 1
ATOM 2826 N N . TRP A 1 431 ? 41.380 34.541 -9.761 1.00 13.98 431 TRP A N 1
ATOM 2827 C CA . TRP A 1 431 ? 41.766 33.162 -10.058 1.00 14.19 431 TRP A CA 1
ATOM 2828 C C . TRP A 1 431 ? 41.233 32.175 -9.024 1.00 15.19 431 TRP A C 1
ATOM 2829 O O . TRP A 1 431 ? 41.997 31.569 -8.269 1.00 15.62 431 TRP A O 1
ATOM 2840 N N . ARG A 1 432 ? 39.913 32.028 -8.993 1.00 14.29 432 ARG A N 1
ATOM 2841 C CA . ARG A 1 432 ? 39.243 31.104 -8.078 1.00 16.98 432 ARG A CA 1
ATOM 2842 C C . ARG A 1 432 ? 38.074 30.504 -8.867 1.00 17.02 432 ARG A C 1
ATOM 2843 O O . ARG A 1 432 ? 37.517 31.159 -9.745 1.00 16.91 432 ARG A O 1
ATOM 2851 N N . PRO A 1 433 ? 37.683 29.253 -8.562 1.00 18.93 433 PRO A N 1
ATOM 2852 C CA . PRO A 1 433 ? 36.586 28.565 -9.258 1.00 21.09 433 PRO A CA 1
ATOM 2853 C C . PRO A 1 433 ? 35.194 29.187 -9.220 1.00 24.38 433 PRO A C 1
ATOM 2854 O O . PRO A 1 433 ? 34.444 29.125 -10.199 1.00 25.81 433 PRO A O 1
ATOM 2858 N N . GLY A 1 434 ? 34.851 29.785 -8.093 1.00 24.47 434 GLY A N 1
ATOM 2859 C CA . GLY A 1 434 ? 33.537 30.377 -7.955 1.00 25.64 434 GLY A CA 1
ATOM 2860 C C . GLY A 1 434 ? 33.170 30.277 -6.495 1.00 25.13 434 GLY A C 1
ATOM 2861 O O . GLY A 1 434 ? 33.959 29.765 -5.708 1.00 27.56 434 GLY A O 1
ATOM 2862 N N . PRO A 1 435 ? 31.981 30.738 -6.097 1.00 23.10 435 PRO A N 1
ATOM 2863 C CA . PRO A 1 435 ? 31.608 30.656 -4.686 1.00 23.05 435 PRO A CA 1
ATOM 2864 C C . PRO A 1 435 ? 31.249 29.255 -4.202 1.00 22.81 435 PRO A C 1
ATOM 2865 O O . PRO A 1 435 ? 30.811 28.404 -4.975 1.00 21.32 435 PRO A O 1
ATOM 2869 N N . LYS A 1 436 ? 31.449 29.022 -2.913 1.00 25.26 436 LYS A N 1
ATOM 2870 C CA . LYS A 1 436 ? 31.096 27.742 -2.325 1.00 27.26 436 LYS A CA 1
ATOM 2871 C C . LYS A 1 436 ? 29.590 27.851 -2.112 1.00 27.05 436 LYS A C 1
ATOM 2872 O O . LYS A 1 436 ? 29.121 28.769 -1.442 1.00 27.67 436 LYS A O 1
ATOM 2878 N N . ARG A 1 437 ? 28.830 26.931 -2.691 1.00 27.34 437 ARG A N 1
ATOM 2879 C CA . ARG A 1 437 ? 27.380 26.976 -2.561 1.00 27.68 437 ARG A CA 1
ATOM 2880 C C . ARG A 1 437 ? 26.851 26.001 -1.519 1.00 29.08 437 ARG A C 1
ATOM 2881 O O . ARG A 1 437 ? 27.535 25.053 -1.135 1.00 29.39 437 ARG A O 1
ATOM 2889 N N . PHE A 1 438 ? 25.636 26.257 -1.046 1.00 29.31 438 PHE A N 1
ATOM 2890 C CA . PHE A 1 438 ? 24.998 25.399 -0.057 1.00 31.06 438 PHE A CA 1
ATOM 2891 C C . PHE A 1 438 ? 23.831 24.705 -0.742 1.00 30.26 438 PHE A C 1
ATOM 2892 O O . PHE A 1 438 ? 22.753 25.274 -0.887 1.00 29.45 438 PHE A O 1
ATOM 2900 N N . ALA A 1 439 ? 24.071 23.471 -1.174 1.00 30.36 439 ALA A N 1
ATOM 2901 C CA . ALA A 1 439 ? 23.072 22.676 -1.877 1.00 30.49 439 ALA A CA 1
ATOM 2902 C C . ALA A 1 439 ? 21.690 22.657 -1.227 1.00 29.71 439 ALA A C 1
ATOM 2903 O O . ALA A 1 439 ? 20.679 22.795 -1.915 1.00 28.73 439 ALA A O 1
ATOM 2905 N N . ASP A 1 440 ? 21.643 22.485 0.090 1.00 30.41 440 ASP A N 1
ATOM 2906 C CA . ASP A 1 440 ? 20.369 22.431 0.804 1.00 30.70 440 ASP A CA 1
ATOM 2907 C C . ASP A 1 440 ? 19.558 23.715 0.650 1.00 29.28 440 ASP A C 1
ATOM 2908 O O . ASP A 1 440 ? 18.377 23.674 0.312 1.00 28.44 440 ASP A O 1
ATOM 2913 N N . ILE A 1 441 ? 20.198 24.851 0.896 1.00 27.82 441 ILE A N 1
ATOM 2914 C CA . ILE A 1 441 ? 19.531 26.138 0.779 1.00 26.89 441 ILE A CA 1
ATOM 2915 C C . ILE A 1 441 ? 19.190 26.431 -0.678 1.00 25.60 441 ILE A C 1
ATOM 2916 O O . ILE A 1 441 ? 18.090 26.887 -0.986 1.00 23.44 441 ILE A O 1
ATOM 2921 N N . ASP A 1 442 ? 20.133 26.166 -1.578 1.00 24.43 442 ASP A N 1
ATOM 2922 C CA . ASP A 1 442 ? 19.895 26.414 -2.993 1.00 24.96 442 ASP A CA 1
ATOM 2923 C C . ASP A 1 442 ? 18.730 25.564 -3.502 1.00 24.87 442 ASP A C 1
ATOM 2924 O O . ASP A 1 442 ? 17.926 26.026 -4.309 1.00 24.04 442 ASP A O 1
ATOM 2929 N N . ALA A 1 443 ? 18.639 24.323 -3.028 1.00 25.59 443 ALA A N 1
ATOM 2930 C CA . ALA A 1 443 ? 17.563 23.425 -3.445 1.00 25.79 443 ALA A CA 1
ATOM 2931 C C . ALA A 1 443 ? 16.204 23.963 -2.996 1.00 25.66 443 ALA A C 1
ATOM 2932 O O . ALA A 1 443 ? 15.237 23.957 -3.758 1.00 25.62 443 ALA A O 1
ATOM 2934 N N . LEU A 1 444 ? 16.143 24.423 -1.751 1.00 25.63 444 LEU A N 1
ATOM 2935 C CA . LEU A 1 444 ? 14.916 24.972 -1.187 1.00 25.13 444 LEU A CA 1
ATOM 2936 C C . LEU A 1 444 ? 14.462 26.208 -1.950 1.00 24.18 444 LEU A C 1
ATOM 2937 O O . LEU A 1 444 ? 13.276 26.372 -2.237 1.00 24.25 444 LEU A O 1
ATOM 2942 N N . LEU A 1 445 ? 15.406 27.086 -2.272 1.00 22.71 445 LEU A N 1
ATOM 2943 C CA . LEU A 1 445 ? 15.071 28.302 -2.997 1.00 22.08 445 LEU A CA 1
ATOM 2944 C C . LEU A 1 445 ? 14.649 28.000 -4.427 1.00 21.56 445 LEU A C 1
ATOM 2945 O O . LEU A 1 445 ? 13.701 28.597 -4.936 1.00 21.21 445 LEU A O 1
ATOM 2950 N N . ASP A 1 446 ? 15.348 27.070 -5.073 1.00 23.57 446 ASP A N 1
ATOM 2951 C CA . ASP A 1 446 ? 15.012 26.697 -6.442 1.00 26.03 446 ASP A CA 1
ATOM 2952 C C . ASP A 1 446 ? 13.567 26.217 -6.517 1.00 27.41 446 ASP A C 1
ATOM 2953 O O . ASP A 1 446 ? 12.812 26.628 -7.398 1.00 27.35 446 ASP A O 1
ATOM 2958 N N . GLU A 1 447 ? 13.188 25.346 -5.588 1.00 29.32 447 GLU A N 1
ATOM 2959 C CA . GLU A 1 447 ? 11.829 24.825 -5.551 1.00 31.29 447 GLU A CA 1
ATOM 2960 C C . GLU A 1 447 ? 10.847 25.944 -5.227 1.00 30.87 447 GLU A C 1
ATOM 2961 O O . GLU A 1 447 ? 9.807 26.073 -5.872 1.00 31.06 447 GLU A O 1
ATOM 2967 N N . ALA A 1 448 ? 11.184 26.753 -4.227 1.00 28.98 448 ALA A N 1
ATOM 2968 C CA . ALA A 1 448 ? 10.328 27.858 -3.814 1.00 28.47 448 ALA A CA 1
ATOM 2969 C C . ALA A 1 448 ? 10.025 28.839 -4.945 1.00 28.37 448 ALA A C 1
ATOM 2970 O O . ALA A 1 448 ? 8.876 29.248 -5.126 1.00 27.77 448 ALA A O 1
ATOM 2972 N N . TYR A 1 449 ? 11.055 29.211 -5.700 1.00 27.31 449 TYR A N 1
ATOM 2973 C CA . TYR A 1 449 ? 10.904 30.153 -6.806 1.00 28.32 449 TYR A CA 1
ATOM 2974 C C . TYR A 1 449 ? 10.403 29.503 -8.092 1.00 30.35 449 TYR A C 1
ATOM 2975 O O . TYR A 1 449 ? 10.114 30.189 -9.073 1.00 31.06 449 TYR A O 1
ATOM 2984 N N . ALA A 1 450 ? 10.307 28.178 -8.088 1.00 33.37 450 ALA A N 1
ATOM 2985 C CA . ALA A 1 450 ? 9.828 27.457 -9.258 1.00 36.52 450 ALA A CA 1
ATOM 2986 C C . ALA A 1 450 ? 8.334 27.707 -9.420 1.00 38.14 450 ALA A C 1
ATOM 2987 O O . ALA A 1 450 ? 7.940 28.238 -10.481 1.00 40.62 450 ALA A O 1
#

CATH classification: 2.30.40.10 (+3 more: 3.30.110.90, 3.40.50.10910, 1.20.58.520)

Organism: Bifidobacterium longum (strain NCC 2705) (NCBI:txid206672)

Nearest PDB structures (foldseek):
  2p9b-assembly1_A  TM=1.002E+00  e=1.934E-80  Bifidobacterium longum NCC2705
  3mtw-assembly1_A  TM=8.800E-01  e=6.554E-32  Caulobacter vibrioides
  2qs8-assembly1_A  TM=8.636E-01  e=1.962E-31  Alteromonas macleodii
  4ub9-assembly1_D  TM=7.942E-01  e=6.135E-24  Gulosibacter molinativorax
  4whb-assembly2_F  TM=7.865E-01  e=1.402E-20  Mycolicibacterium brisbanense